Protein AF-A0A814M682-F1 (afdb_monomer)

Structure (mmCIF, N/CA/C/O backbone):
data_AF-A0A814M682-F1
#
_entry.id   AF-A0A814M682-F1
#
loop_
_atom_site.group_PDB
_atom_site.id
_atom_site.type_symbol
_atom_site.label_atom_id
_atom_site.label_alt_id
_atom_site.label_comp_id
_atom_site.label_asym_id
_atom_site.label_entity_id
_atom_site.label_seq_id
_atom_site.pdbx_PDB_ins_code
_atom_site.Cartn_x
_atom_site.Cartn_y
_atom_site.Cartn_z
_atom_site.occupancy
_atom_site.B_iso_or_equiv
_atom_site.auth_seq_id
_atom_site.auth_comp_id
_atom_site.auth_asym_id
_atom_site.auth_atom_id
_atom_site.pdbx_PDB_model_num
ATOM 1 N N . PHE A 1 1 ? 4.655 -12.857 -36.327 1.00 39.94 1 PHE A N 1
ATOM 2 C CA . PHE A 1 1 ? 5.392 -11.778 -35.638 1.00 39.94 1 PHE A CA 1
ATOM 3 C C . PHE A 1 1 ? 5.776 -10.573 -36.523 1.00 39.94 1 PHE A C 1
ATOM 5 O O . PHE A 1 1 ? 5.889 -9.486 -35.983 1.00 39.94 1 PHE A O 1
ATOM 12 N N . ASN A 1 2 ? 5.829 -10.664 -37.865 1.00 30.36 2 ASN A N 1
ATOM 13 C CA . ASN A 1 2 ? 6.186 -9.543 -38.774 1.00 30.36 2 ASN A CA 1
ATOM 14 C C . ASN A 1 2 ? 5.210 -8.334 -38.871 1.00 30.36 2 ASN A C 1
ATOM 16 O O . ASN A 1 2 ? 5.350 -7.534 -39.789 1.00 30.36 2 ASN A O 1
ATOM 20 N N . LYS A 1 3 ? 4.202 -8.175 -37.998 1.00 37.59 3 LYS A N 1
ATOM 21 C CA . LYS A 1 3 ? 3.152 -7.140 -38.177 1.00 37.59 3 LYS A CA 1
ATOM 22 C C . LYS A 1 3 ? 3.063 -6.054 -37.103 1.00 37.59 3 LYS A C 1
ATOM 24 O O . LYS A 1 3 ? 2.373 -5.073 -37.347 1.00 37.59 3 LYS A O 1
ATOM 29 N N . TYR A 1 4 ? 3.737 -6.176 -35.956 1.00 47.12 4 TYR A N 1
ATOM 30 C CA . TYR A 1 4 ? 3.448 -5.267 -34.837 1.00 47.12 4 TYR A CA 1
ATOM 31 C C . TYR A 1 4 ? 4.169 -3.916 -34.899 1.00 47.12 4 TYR A C 1
ATOM 33 O O . TYR A 1 4 ? 3.527 -2.918 -34.614 1.00 47.12 4 TYR A O 1
ATOM 41 N N . LEU A 1 5 ? 5.427 -3.826 -35.350 1.00 49.16 5 LEU A N 1
ATOM 42 C CA . LEU A 1 5 ? 6.075 -2.513 -35.547 1.00 49.16 5 LEU A CA 1
ATOM 43 C C . LEU A 1 5 ? 5.648 -1.822 -36.853 1.00 49.16 5 LEU A C 1
ATOM 45 O O . LEU A 1 5 ? 5.649 -0.600 -36.931 1.00 49.16 5 LEU A O 1
ATOM 49 N N . ILE A 1 6 ? 5.233 -2.597 -37.861 1.00 47.19 6 ILE A N 1
ATOM 50 C CA . ILE A 1 6 ? 4.884 -2.099 -39.206 1.00 47.19 6 ILE A CA 1
ATOM 51 C C . ILE A 1 6 ? 3.484 -1.439 -39.239 1.00 47.19 6 ILE A C 1
ATOM 53 O O . ILE A 1 6 ? 3.119 -0.814 -40.229 1.00 47.19 6 ILE A O 1
ATOM 57 N N . GLY A 1 7 ? 2.704 -1.530 -38.155 1.00 48.16 7 GLY A N 1
ATOM 58 C CA . GLY A 1 7 ? 1.356 -0.953 -38.052 1.00 48.16 7 GLY A CA 1
ATOM 59 C C . GLY A 1 7 ? 1.192 0.211 -37.070 1.00 48.16 7 GLY A C 1
ATOM 60 O O . GLY A 1 7 ? 0.078 0.711 -36.948 1.00 48.16 7 GLY A O 1
ATOM 61 N N . ILE A 1 8 ? 2.245 0.626 -36.356 1.00 53.34 8 ILE A N 1
ATOM 62 C CA . ILE A 1 8 ? 2.155 1.713 -35.366 1.00 53.34 8 ILE A CA 1
ATOM 63 C C . ILE A 1 8 ? 2.299 3.045 -36.098 1.00 53.34 8 ILE A C 1
ATOM 65 O O . ILE A 1 8 ? 3.306 3.301 -36.762 1.00 53.34 8 ILE A O 1
ATOM 69 N N . THR A 1 9 ? 1.282 3.895 -35.996 1.00 58.50 9 THR A N 1
ATOM 70 C CA . THR A 1 9 ? 1.338 5.242 -36.582 1.00 58.50 9 THR A CA 1
ATOM 71 C C . THR A 1 9 ? 2.275 6.129 -35.755 1.00 58.50 9 THR A C 1
ATOM 73 O O . THR A 1 9 ? 2.389 5.953 -34.545 1.00 58.50 9 THR A O 1
ATOM 76 N N . GLN A 1 10 ? 2.960 7.107 -36.365 1.00 61.97 10 GLN A N 1
ATOM 77 C CA . GLN A 1 10 ? 3.888 7.992 -35.629 1.00 61.97 10 GLN A CA 1
ATOM 78 C C . GLN A 1 10 ? 3.233 8.729 -34.443 1.00 61.97 10 GLN A C 1
ATOM 80 O O . GLN A 1 10 ? 3.929 9.082 -33.495 1.00 61.97 10 GLN A O 1
ATOM 85 N N . SER A 1 11 ? 1.911 8.931 -34.467 1.00 55.56 11 SER A N 1
ATOM 86 C CA . SER A 1 11 ? 1.135 9.518 -33.365 1.00 55.56 11 SER A CA 1
ATOM 87 C C . SER A 1 11 ? 1.017 8.626 -32.124 1.00 55.56 11 SER A C 1
ATOM 89 O O . SER A 1 11 ? 0.580 9.104 -31.083 1.00 55.56 11 SER A O 1
ATOM 91 N N . GLU A 1 12 ? 1.396 7.350 -32.212 1.00 72.62 12 GLU A N 1
ATOM 92 C CA . GLU A 1 12 ? 1.276 6.369 -31.128 1.00 72.62 12 GLU A CA 1
ATOM 93 C C . GLU A 1 12 ? 2.618 6.080 -30.423 1.00 72.62 12 GLU A C 1
ATOM 95 O O . GLU A 1 12 ? 2.756 5.048 -29.758 1.00 72.62 12 GLU A O 1
ATOM 100 N N . ILE A 1 13 ? 3.610 6.972 -30.540 1.00 70.88 13 ILE A N 1
ATOM 101 C CA . ILE A 1 13 ? 4.947 6.780 -29.958 1.00 70.88 13 ILE A CA 1
ATOM 102 C C . ILE A 1 13 ? 5.283 7.905 -28.974 1.00 70.88 13 ILE A C 1
ATOM 104 O O . ILE A 1 13 ? 5.276 9.084 -29.327 1.00 70.88 13 ILE A O 1
ATOM 108 N N . ILE A 1 14 ? 5.636 7.525 -27.745 1.00 79.19 14 ILE A N 1
ATOM 109 C CA . ILE A 1 14 ? 6.244 8.411 -26.740 1.00 79.19 14 ILE A CA 1
ATOM 110 C C . ILE A 1 14 ? 7.745 8.106 -26.688 1.00 79.19 14 ILE A C 1
ATOM 112 O O . ILE A 1 14 ? 8.160 7.002 -27.023 1.00 79.19 14 ILE A O 1
ATOM 116 N N . TYR A 1 15 ? 8.577 9.061 -26.279 1.00 79.94 15 TYR A N 1
ATOM 117 C CA . TYR A 1 15 ? 10.026 8.875 -26.236 1.00 79.94 15 TYR A CA 1
ATOM 118 C C . TYR A 1 15 ? 10.589 9.094 -24.835 1.00 79.94 15 TYR A C 1
ATOM 120 O O . TYR A 1 15 ? 10.202 10.036 -24.143 1.00 79.94 15 TYR A O 1
ATOM 128 N N . SER A 1 16 ? 11.527 8.237 -24.427 1.00 75.75 16 SER A N 1
ATOM 129 C CA . SER A 1 16 ? 12.253 8.374 -23.160 1.00 75.75 16 SER A CA 1
ATOM 130 C C . SER A 1 16 ? 13.701 8.787 -23.398 1.00 75.75 16 SER A C 1
ATOM 132 O O . SER A 1 16 ? 14.387 8.206 -24.236 1.00 75.75 16 SER A O 1
ATOM 134 N N . ASN A 1 17 ? 14.154 9.772 -22.622 1.00 78.12 17 ASN A N 1
ATOM 135 C CA . ASN A 1 17 ? 15.520 10.302 -22.623 1.00 78.12 17 ASN A CA 1
ATOM 136 C C . ASN A 1 17 ? 16.406 9.702 -21.518 1.00 78.12 17 ASN A C 1
ATOM 138 O O . ASN A 1 17 ? 17.497 10.210 -21.256 1.00 78.12 17 ASN A O 1
ATOM 142 N N . GLN A 1 18 ? 15.920 8.678 -20.812 1.00 87.12 18 GLN A N 1
ATOM 143 C CA . GLN A 1 18 ? 16.691 8.045 -19.748 1.00 87.12 18 GLN A CA 1
ATOM 144 C C . GLN A 1 18 ? 17.890 7.303 -20.335 1.00 87.12 18 GLN A C 1
ATOM 146 O O . GLN A 1 18 ? 17.845 6.814 -21.460 1.00 87.12 18 GLN A O 1
ATOM 151 N N . LYS A 1 19 ? 18.986 7.226 -19.578 1.00 89.19 19 LYS A N 1
ATOM 152 C CA . LYS A 1 19 ? 20.235 6.680 -20.116 1.00 89.19 19 LYS A CA 1
ATOM 153 C C . LYS A 1 19 ? 20.157 5.173 -20.349 1.00 89.19 19 LYS A C 1
ATOM 155 O O . LYS A 1 19 ? 20.783 4.688 -21.280 1.00 89.19 19 LYS A O 1
ATOM 160 N N . LYS A 1 20 ? 19.439 4.428 -19.504 1.00 96.00 20 LYS A N 1
ATOM 161 C CA . LYS A 1 20 ? 19.421 2.966 -19.559 1.00 96.00 20 LYS A CA 1
ATOM 162 C C . LYS A 1 20 ? 18.040 2.404 -19.261 1.00 96.00 20 LYS A C 1
ATOM 164 O O . LYS A 1 20 ? 17.410 2.783 -18.273 1.00 96.00 20 LYS A O 1
ATOM 169 N N . HIS A 1 21 ? 17.614 1.465 -20.094 1.00 96.19 21 HIS A N 1
ATOM 170 C CA . HIS A 1 21 ? 16.311 0.814 -20.028 1.00 96.19 21 HIS A CA 1
ATOM 171 C C . HIS A 1 21 ? 16.442 -0.698 -20.002 1.00 96.19 21 HIS A C 1
ATOM 173 O O . HIS A 1 21 ? 17.450 -1.244 -20.437 1.00 96.19 21 HIS A O 1
ATOM 179 N N . TYR A 1 22 ? 15.410 -1.371 -19.509 1.00 96.00 22 TYR A N 1
ATOM 180 C CA . TYR A 1 22 ? 15.338 -2.819 -19.359 1.00 96.00 22 TYR A CA 1
ATOM 181 C C . TYR A 1 22 ? 14.036 -3.304 -19.984 1.00 96.00 22 TYR A C 1
ATOM 183 O O . TYR A 1 22 ? 12.947 -2.924 -19.542 1.00 96.00 22 TYR A O 1
ATOM 191 N N . SER A 1 23 ? 14.153 -4.130 -21.022 1.00 95.94 23 SER A N 1
ATOM 192 C CA . SER A 1 23 ? 13.007 -4.662 -21.748 1.00 95.94 23 SER A CA 1
ATOM 193 C C . SER A 1 23 ? 12.578 -6.005 -21.169 1.00 95.94 23 SER A C 1
ATOM 195 O O . SER A 1 23 ? 13.010 -7.074 -21.607 1.00 95.94 23 SER A O 1
ATOM 197 N N . ILE A 1 24 ? 11.727 -5.930 -20.150 1.00 93.75 24 ILE A N 1
ATOM 198 C CA . ILE A 1 24 ? 11.163 -7.086 -19.448 1.00 93.75 24 ILE A CA 1
ATOM 199 C C . ILE A 1 24 ? 10.212 -7.858 -20.366 1.00 93.75 24 ILE A C 1
ATOM 201 O O . ILE A 1 24 ? 10.154 -9.087 -20.316 1.00 93.75 24 ILE A O 1
ATOM 205 N N . ASN A 1 25 ? 9.521 -7.154 -21.267 1.00 91.94 25 ASN A N 1
ATOM 206 C CA . ASN A 1 25 ? 8.647 -7.771 -22.266 1.00 91.94 25 ASN A CA 1
ATOM 207 C C . ASN A 1 25 ? 9.407 -8.643 -23.286 1.00 91.94 25 ASN A C 1
ATOM 209 O O . ASN A 1 25 ? 8.784 -9.466 -23.949 1.00 91.94 25 ASN A O 1
ATOM 213 N N . ASN A 1 26 ? 10.736 -8.507 -23.385 1.00 93.75 26 ASN A N 1
ATOM 214 C CA . ASN A 1 26 ? 11.596 -9.318 -24.254 1.00 93.75 26 ASN A CA 1
ATOM 215 C C . ASN A 1 26 ? 12.373 -10.412 -23.498 1.00 93.75 26 ASN A C 1
ATOM 217 O O . ASN A 1 26 ? 13.371 -10.926 -24.004 1.00 93.75 26 ASN A O 1
ATOM 221 N N . GLU A 1 27 ? 11.948 -10.780 -22.286 1.00 93.62 27 GLU A N 1
ATOM 222 C CA . GLU A 1 27 ? 12.540 -11.911 -21.570 1.00 93.62 27 GLU A CA 1
ATOM 223 C C . GLU A 1 27 ? 12.423 -13.213 -22.386 1.00 93.62 27 GLU A C 1
ATOM 225 O O . GLU A 1 27 ? 11.324 -13.633 -22.765 1.00 93.62 27 GLU A O 1
ATOM 230 N N . LEU A 1 28 ? 13.546 -13.907 -22.590 1.00 92.62 28 LEU A N 1
ATOM 231 C CA . LEU A 1 28 ? 13.565 -15.181 -23.305 1.00 92.62 28 LEU A CA 1
ATOM 232 C C . LEU A 1 28 ? 12.841 -16.272 -22.514 1.00 92.62 28 LEU A C 1
ATOM 234 O O . LEU A 1 28 ? 13.260 -16.666 -21.428 1.00 92.62 28 LEU A O 1
ATOM 238 N N . LYS A 1 29 ? 11.775 -16.828 -23.087 1.00 87.38 29 LYS A N 1
ATOM 239 C CA . LYS A 1 29 ? 10.974 -17.880 -22.438 1.00 87.38 29 LYS A CA 1
ATOM 240 C C . LYS A 1 29 ? 11.580 -19.282 -22.592 1.00 87.38 29 LYS A C 1
ATOM 242 O O . LYS A 1 29 ? 11.208 -20.192 -21.848 1.00 87.38 29 LYS A O 1
ATOM 247 N N . PHE A 1 30 ? 12.563 -19.424 -23.482 1.00 88.62 30 PHE A N 1
ATOM 248 C CA . PHE A 1 30 ? 13.305 -20.650 -23.786 1.00 88.62 30 PHE A CA 1
ATOM 249 C C . PHE A 1 30 ? 14.772 -20.314 -24.085 1.00 88.62 30 PHE A C 1
ATOM 251 O O . PHE A 1 30 ? 15.092 -19.166 -24.404 1.00 88.62 30 PHE A O 1
ATOM 258 N N . ASP A 1 31 ? 15.653 -21.313 -24.036 1.00 92.06 31 ASP A N 1
ATOM 259 C CA . ASP A 1 31 ? 16.993 -21.185 -24.620 1.00 92.06 31 ASP A CA 1
ATOM 260 C C . ASP A 1 31 ? 16.842 -20.862 -26.114 1.00 92.06 31 ASP A C 1
ATOM 262 O O . ASP A 1 31 ? 16.150 -21.583 -26.831 1.00 92.06 31 ASP A O 1
ATOM 266 N N . SER A 1 32 ? 17.429 -19.753 -26.570 1.00 95.06 32 SER A N 1
ATOM 267 C CA . SER A 1 32 ? 17.160 -19.194 -27.901 1.00 95.06 32 SER A CA 1
ATOM 268 C C . SER A 1 32 ? 18.436 -18.740 -28.603 1.00 95.06 32 SER A C 1
ATOM 270 O O . SER A 1 32 ? 19.358 -18.210 -27.980 1.00 95.06 32 SER A O 1
ATOM 272 N N . VAL A 1 33 ? 18.451 -18.904 -29.925 1.00 97.12 33 VAL A N 1
ATOM 273 C CA . VAL A 1 33 ? 19.474 -18.356 -30.822 1.00 97.12 33 VAL A CA 1
ATOM 274 C C . VAL A 1 33 ? 19.015 -16.969 -31.268 1.00 97.12 33 VAL A C 1
ATOM 276 O O . VAL A 1 33 ? 17.975 -16.838 -31.918 1.00 97.12 33 VAL A O 1
ATOM 279 N N . ILE A 1 34 ? 19.767 -15.931 -30.908 1.00 97.44 34 ILE A N 1
ATOM 280 C CA . ILE A 1 34 ? 19.470 -14.541 -31.263 1.00 97.44 34 ILE A CA 1
ATOM 281 C C . ILE A 1 34 ? 20.163 -14.190 -32.573 1.00 97.44 34 ILE A C 1
ATOM 283 O O . ILE A 1 34 ? 21.361 -14.429 -32.730 1.00 97.44 34 ILE A O 1
ATOM 287 N N . LEU A 1 35 ? 19.406 -13.600 -33.496 1.00 97.62 35 LEU A N 1
ATOM 288 C CA . LEU A 1 35 ? 19.862 -13.176 -34.820 1.00 97.62 35 LEU A CA 1
ATOM 289 C C . LEU A 1 35 ? 20.047 -11.659 -34.928 1.00 97.62 35 LEU A C 1
ATOM 291 O O . LEU A 1 35 ? 20.764 -11.188 -35.811 1.00 97.62 35 LEU A O 1
ATOM 295 N N . GLY A 1 36 ? 19.386 -10.881 -34.071 1.00 97.81 36 GLY A N 1
ATOM 296 C CA . GLY A 1 36 ? 19.337 -9.431 -34.208 1.00 97.81 36 GLY A CA 1
ATOM 297 C C . GLY A 1 36 ? 18.270 -8.766 -33.352 1.00 97.81 36 GLY A C 1
ATOM 298 O O . GLY A 1 36 ? 17.701 -9.383 -32.452 1.00 97.81 36 GLY A O 1
ATOM 299 N N . PHE A 1 37 ? 17.978 -7.511 -33.674 1.00 97.88 37 PHE A N 1
ATOM 300 C CA . PHE A 1 37 ? 17.033 -6.665 -32.955 1.00 97.88 37 PHE A CA 1
ATOM 301 C C . PHE A 1 37 ? 16.204 -5.814 -33.919 1.00 97.88 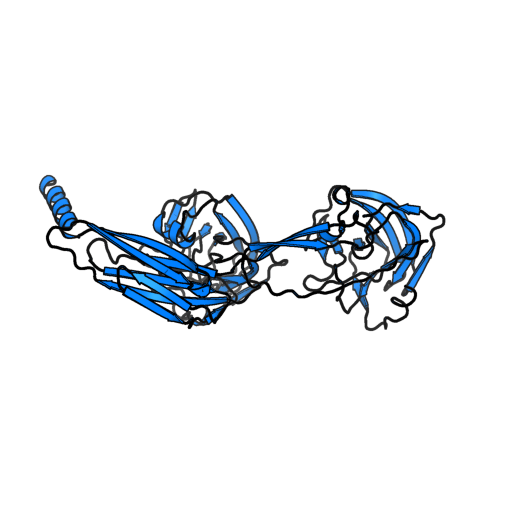37 PHE A C 1
ATOM 303 O O . PHE A 1 37 ? 16.674 -5.422 -34.989 1.00 97.88 37 PHE A O 1
ATOM 310 N N . GLU A 1 38 ? 14.985 -5.482 -33.515 1.00 97.94 38 GLU A N 1
ATOM 311 C CA . GLU A 1 38 ? 14.189 -4.407 -34.108 1.00 97.94 38 GLU A CA 1
ATOM 312 C C . GLU A 1 38 ? 13.994 -3.330 -33.047 1.00 97.94 38 GLU A C 1
ATOM 314 O O . GLU A 1 38 ? 13.672 -3.642 -31.903 1.00 97.94 38 GLU A O 1
ATOM 319 N N . ILE A 1 39 ? 14.219 -2.068 -33.397 1.00 97.00 39 ILE A N 1
ATOM 320 C CA . ILE A 1 39 ? 14.158 -0.965 -32.437 1.00 97.00 39 ILE A CA 1
ATOM 321 C C . ILE A 1 39 ? 13.666 0.312 -33.107 1.00 97.00 39 ILE A C 1
ATOM 323 O O . ILE A 1 39 ? 14.079 0.636 -34.221 1.00 97.00 39 ILE A O 1
ATOM 327 N N . ASN A 1 40 ? 12.781 1.044 -32.436 1.00 95.81 40 ASN A N 1
ATOM 328 C CA . ASN A 1 40 ? 12.334 2.362 -32.878 1.00 95.81 40 ASN A CA 1
ATOM 329 C C . ASN A 1 40 ? 12.948 3.456 -31.995 1.00 95.81 40 ASN A C 1
ATOM 331 O O . ASN A 1 40 ? 12.869 3.375 -30.767 1.00 95.81 40 ASN A O 1
ATOM 335 N N . VAL A 1 41 ? 13.561 4.468 -32.609 1.00 95.19 41 VAL A N 1
ATOM 336 C CA . VAL A 1 41 ? 14.218 5.577 -31.900 1.00 95.19 41 VAL A CA 1
ATOM 337 C C . VAL A 1 41 ? 13.831 6.935 -32.480 1.00 95.19 41 VAL A C 1
ATOM 339 O O . VAL A 1 41 ? 13.623 7.068 -33.681 1.00 95.19 41 VAL A O 1
ATOM 342 N N . GLN A 1 42 ? 13.767 7.975 -31.647 1.00 92.38 42 GLN A N 1
ATOM 343 C CA . GLN A 1 42 ? 13.388 9.323 -32.098 1.00 92.38 42 GLN A CA 1
ATOM 344 C C . GLN A 1 42 ? 14.451 9.969 -32.986 1.00 92.38 42 GLN A C 1
ATOM 346 O O . GLN A 1 42 ? 14.142 10.627 -33.977 1.00 92.38 42 GLN A O 1
ATOM 351 N N . TYR A 1 43 ? 15.710 9.800 -32.591 1.00 92.94 43 TYR A N 1
ATOM 352 C CA . TYR A 1 43 ? 16.863 10.471 -33.169 1.00 92.94 43 TYR A CA 1
ATOM 353 C C . TYR A 1 43 ? 17.956 9.448 -33.457 1.00 92.94 43 TYR A C 1
ATOM 355 O O . TYR A 1 43 ? 18.119 8.467 -32.720 1.00 92.94 43 TYR A O 1
ATOM 363 N N . ALA A 1 44 ? 18.691 9.695 -34.542 1.00 96.06 44 ALA A N 1
ATOM 364 C CA . ALA A 1 44 ? 19.847 8.895 -34.903 1.00 96.06 44 ALA A CA 1
ATOM 365 C C . ALA A 1 44 ? 20.932 9.028 -33.830 1.00 96.06 44 ALA A C 1
ATOM 367 O O . ALA A 1 44 ? 21.205 10.126 -33.350 1.00 96.06 44 ALA A O 1
ATOM 368 N N . GLY A 1 45 ? 21.570 7.918 -33.480 1.00 95.44 45 GLY A N 1
ATOM 369 C CA . GLY A 1 45 ? 22.513 7.895 -32.375 1.00 95.44 45 GLY A CA 1
ATOM 370 C C . GLY A 1 45 ? 23.186 6.547 -32.192 1.00 95.44 45 GLY A C 1
ATOM 371 O O . GLY A 1 45 ? 23.169 5.687 -33.076 1.00 95.44 45 GLY A O 1
ATOM 372 N N . SER A 1 46 ? 23.787 6.377 -31.020 1.00 96.25 46 SER A N 1
ATOM 373 C CA . SER A 1 46 ? 24.474 5.144 -30.639 1.00 96.25 46 SER A CA 1
ATOM 374 C C . SER A 1 46 ? 23.841 4.562 -29.386 1.00 96.25 46 SER A C 1
ATOM 376 O O . SER A 1 46 ? 23.610 5.284 -28.411 1.00 96.25 46 SER A O 1
ATOM 378 N N . LEU A 1 47 ? 23.610 3.255 -29.400 1.00 97.06 47 LEU A N 1
ATOM 379 C CA . LEU A 1 47 ? 23.074 2.501 -28.273 1.00 97.06 47 LEU A CA 1
ATOM 380 C C . LEU A 1 47 ? 23.925 1.265 -27.995 1.00 97.06 47 LEU A C 1
ATOM 382 O O . LEU A 1 47 ? 24.587 0.745 -28.892 1.00 97.06 47 LEU A O 1
ATOM 386 N N . LYS A 1 48 ? 23.910 0.803 -26.750 1.00 97.88 48 LYS A N 1
ATOM 387 C CA . LYS A 1 48 ? 24.522 -0.444 -26.296 1.00 97.88 48 LYS A CA 1
ATOM 388 C C . LYS A 1 48 ? 23.421 -1.378 -25.829 1.00 97.88 48 LYS A C 1
ATOM 390 O O . LYS A 1 48 ? 22.578 -0.971 -25.035 1.00 97.88 48 LYS A O 1
ATOM 395 N N . ILE A 1 49 ? 23.418 -2.607 -26.327 1.00 98.19 49 ILE A N 1
ATOM 396 C CA . ILE A 1 49 ? 22.458 -3.636 -25.927 1.00 98.19 49 ILE A CA 1
ATOM 397 C C . ILE A 1 49 ? 23.219 -4.705 -25.158 1.00 98.19 49 ILE A C 1
ATOM 399 O O . ILE A 1 49 ? 24.121 -5.343 -25.703 1.00 98.19 49 ILE A O 1
ATOM 403 N N . ASP A 1 50 ? 22.821 -4.903 -23.906 1.00 98.19 50 ASP A N 1
ATOM 404 C CA . ASP A 1 50 ? 23.349 -5.952 -23.043 1.00 98.19 50 ASP A CA 1
ATOM 405 C C . ASP A 1 50 ? 22.294 -7.052 -22.870 1.00 98.19 50 ASP A C 1
ATOM 407 O O . ASP A 1 50 ? 21.131 -6.772 -22.572 1.00 98.19 50 ASP A O 1
ATOM 411 N N . ALA A 1 51 ? 22.705 -8.308 -23.024 1.00 97.75 51 ALA A N 1
ATOM 412 C CA . ALA A 1 51 ? 21.924 -9.477 -22.638 1.00 97.75 51 ALA A CA 1
ATOM 413 C C . ALA A 1 51 ? 22.269 -9.848 -21.192 1.00 97.75 51 ALA A C 1
ATOM 415 O O . ALA A 1 51 ? 23.409 -10.206 -20.892 1.00 97.75 51 ALA A O 1
ATOM 416 N N . LEU A 1 52 ? 21.291 -9.758 -20.299 1.00 95.62 52 LEU A N 1
ATOM 417 C CA . LEU A 1 52 ? 21.443 -9.901 -18.857 1.00 95.62 52 LEU A CA 1
ATOM 418 C C . LEU A 1 52 ? 20.791 -11.192 -18.371 1.00 95.62 52 LEU A C 1
ATOM 420 O O . LEU A 1 52 ? 19.629 -11.459 -18.667 1.00 95.62 52 LEU A O 1
ATOM 424 N N . TYR A 1 53 ? 21.516 -11.962 -17.569 1.00 92.94 53 TYR A N 1
ATOM 425 C CA . TYR A 1 53 ? 20.995 -13.144 -16.894 1.00 92.94 53 TYR A CA 1
ATOM 426 C C . TYR A 1 53 ? 20.999 -12.928 -15.389 1.00 92.94 53 TYR A C 1
ATOM 428 O O . TYR A 1 53 ? 22.058 -12.723 -14.797 1.00 92.94 53 TYR A O 1
ATOM 436 N N . PHE A 1 54 ? 19.822 -12.973 -14.774 1.00 87.88 54 PHE A N 1
ATOM 437 C CA . PHE A 1 54 ? 19.672 -12.806 -13.335 1.00 87.88 54 PHE A CA 1
ATOM 438 C C . PHE A 1 54 ? 19.700 -14.164 -12.641 1.00 87.88 54 PHE A C 1
ATOM 440 O O . PHE A 1 54 ? 19.022 -15.100 -13.066 1.00 87.88 54 PHE A O 1
ATOM 447 N N . ASP A 1 55 ? 20.442 -14.272 -11.540 1.00 84.00 55 ASP A N 1
ATOM 448 C CA . ASP A 1 55 ? 20.591 -15.550 -10.833 1.00 84.00 55 ASP A CA 1
ATOM 449 C C . ASP A 1 55 ? 19.253 -16.049 -10.240 1.00 84.00 55 ASP A C 1
ATOM 451 O O . ASP A 1 55 ? 19.045 -17.256 -10.109 1.00 84.00 55 ASP A O 1
ATOM 455 N N . PHE A 1 56 ? 18.303 -15.146 -9.957 1.00 80.75 56 PHE A N 1
ATOM 456 C CA . PHE A 1 56 ? 16.951 -15.500 -9.502 1.00 80.75 56 PHE A CA 1
ATOM 457 C C . PHE A 1 56 ? 16.047 -16.070 -10.608 1.00 80.75 56 PHE A C 1
ATOM 459 O O . PHE A 1 56 ? 14.973 -16.586 -10.305 1.00 80.75 56 PHE A O 1
ATOM 466 N N . CYS A 1 57 ? 16.445 -15.982 -11.882 1.00 77.38 57 CYS A N 1
ATOM 467 C CA . CYS A 1 57 ? 15.723 -16.612 -12.993 1.00 77.38 57 CYS A CA 1
ATOM 468 C C . CYS A 1 57 ? 16.000 -18.125 -13.088 1.00 77.38 57 CYS A C 1
ATOM 470 O O . CYS A 1 57 ? 15.424 -18.812 -13.935 1.00 77.38 57 CYS A O 1
ATOM 472 N N . ASN A 1 58 ? 16.887 -18.667 -12.244 1.00 67.06 58 ASN A N 1
ATOM 473 C CA . ASN A 1 58 ? 17.227 -20.084 -12.245 1.00 67.06 58 ASN A CA 1
ATOM 474 C C . ASN A 1 58 ? 16.025 -20.941 -11.802 1.00 67.06 58 ASN A C 1
ATOM 476 O O . ASN A 1 58 ? 15.574 -20.847 -10.665 1.00 67.06 58 ASN A O 1
ATOM 480 N N . GLY A 1 59 ? 15.555 -21.845 -12.671 1.00 56.50 59 GLY A N 1
ATOM 481 C CA . GLY A 1 59 ? 14.787 -23.019 -12.224 1.00 56.50 59 GLY A CA 1
ATOM 482 C C . GLY A 1 59 ? 13.292 -23.083 -12.547 1.00 56.50 59 GLY A C 1
ATOM 483 O O . GLY A 1 59 ? 12.625 -23.978 -12.040 1.00 56.50 59 GLY A O 1
ATOM 484 N N . GLY A 1 60 ? 12.752 -22.231 -13.425 1.00 59.03 60 GLY A N 1
ATOM 485 C CA . GLY A 1 60 ? 11.456 -22.511 -14.071 1.00 59.03 60 GLY A CA 1
ATOM 486 C C . GLY A 1 60 ? 10.456 -21.362 -14.107 1.00 59.03 60 GLY A C 1
ATOM 487 O O . GLY A 1 60 ? 9.591 -21.367 -14.983 1.00 59.03 60 GLY A O 1
ATOM 488 N N . VAL A 1 61 ? 10.615 -20.359 -13.244 1.00 65.56 61 VAL A N 1
ATOM 489 C CA . VAL A 1 61 ? 9.749 -19.172 -13.185 1.00 65.56 61 VAL A CA 1
ATOM 490 C C . VAL A 1 61 ? 10.306 -18.065 -14.083 1.00 65.56 61 VAL A C 1
ATOM 492 O O . VAL A 1 61 ? 11.518 -17.917 -14.206 1.00 65.56 61 VAL A O 1
ATOM 495 N N . PHE A 1 62 ? 9.421 -17.304 -14.730 1.00 76.19 62 PHE A N 1
ATOM 496 C CA . PHE A 1 62 ? 9.805 -16.117 -15.495 1.00 76.19 62 PHE A CA 1
ATOM 497 C C . PHE A 1 62 ? 10.377 -15.046 -14.564 1.00 76.19 62 PHE A C 1
ATOM 499 O O . PHE A 1 62 ? 9.720 -14.641 -13.601 1.00 76.19 62 PHE A O 1
ATOM 506 N N . GLY A 1 63 ? 11.579 -14.572 -14.878 1.00 77.94 63 GLY A N 1
ATOM 507 C CA . GLY A 1 63 ? 12.249 -13.486 -14.180 1.00 77.94 63 GLY A CA 1
ATOM 508 C C . GLY A 1 63 ? 11.412 -12.221 -14.148 1.00 77.94 63 GLY A C 1
ATOM 509 O O . GLY A 1 63 ? 11.432 -11.526 -13.136 1.00 77.94 63 GLY A O 1
ATOM 510 N N . SER A 1 64 ? 10.607 -11.975 -15.193 1.00 81.75 64 SER A N 1
ATOM 511 C CA . SER A 1 64 ? 9.691 -10.832 -15.276 1.00 81.75 64 SER A CA 1
ATOM 512 C C . SER A 1 64 ? 8.770 -10.696 -14.059 1.00 81.75 64 SER A C 1
ATOM 514 O O . SER A 1 64 ? 8.450 -9.575 -13.675 1.00 81.75 64 SER A O 1
ATOM 516 N N . LYS A 1 65 ? 8.392 -11.806 -13.402 1.00 76.56 65 LYS A N 1
ATOM 517 C CA . LYS A 1 65 ? 7.543 -11.796 -12.196 1.00 76.56 65 LYS A CA 1
ATOM 518 C C . LYS A 1 65 ? 8.180 -11.040 -11.024 1.00 76.56 65 LYS A C 1
ATOM 520 O O . LYS A 1 65 ? 7.459 -10.506 -10.190 1.00 76.56 65 LYS A O 1
ATOM 525 N N . ASN A 1 66 ? 9.507 -10.999 -10.952 1.00 76.81 66 ASN A N 1
ATOM 526 C CA . ASN A 1 66 ? 10.222 -10.368 -9.842 1.00 76.81 66 ASN A CA 1
ATOM 527 C C . ASN A 1 66 ? 10.418 -8.857 -10.038 1.00 76.81 66 ASN A C 1
ATOM 529 O O . ASN A 1 66 ? 10.853 -8.175 -9.113 1.00 76.81 66 ASN A O 1
ATOM 533 N N . PHE A 1 67 ? 10.088 -8.324 -11.218 1.00 75.94 67 PHE A N 1
ATOM 534 C CA . PHE A 1 67 ? 10.150 -6.895 -11.508 1.00 75.94 67 PHE A CA 1
ATOM 535 C C . PHE A 1 67 ? 8.781 -6.269 -11.228 1.00 75.94 67 PHE A C 1
ATOM 537 O O . PHE A 1 67 ? 7.941 -6.156 -12.120 1.00 75.94 67 PHE A O 1
ATOM 544 N N . ILE A 1 68 ? 8.551 -5.879 -9.973 1.00 65.50 68 ILE A N 1
ATOM 545 C CA . ILE A 1 68 ? 7.328 -5.189 -9.541 1.00 65.50 68 ILE A CA 1
ATOM 546 C C . ILE A 1 68 ? 7.726 -3.808 -9.015 1.00 65.50 68 ILE A C 1
ATOM 548 O O . ILE A 1 68 ? 8.576 -3.722 -8.138 1.00 65.50 68 ILE A O 1
ATOM 552 N N . ASP A 1 69 ? 7.122 -2.759 -9.580 1.00 56.56 69 ASP A N 1
ATOM 553 C CA . ASP A 1 69 ? 7.149 -1.332 -9.203 1.00 56.56 69 ASP A CA 1
ATOM 554 C C . ASP A 1 69 ? 8.519 -0.645 -8.994 1.00 56.56 69 ASP A C 1
ATOM 556 O O . ASP A 1 69 ? 8.786 0.364 -9.654 1.00 56.56 69 ASP A O 1
ATOM 560 N N . SER A 1 70 ? 9.418 -1.161 -8.156 1.00 56.00 70 SER A N 1
ATOM 561 C CA . SER A 1 70 ? 10.844 -0.810 -8.136 1.00 56.00 70 SER A CA 1
ATOM 562 C C . SER A 1 70 ? 11.723 -1.976 -7.678 1.00 56.00 70 SER A C 1
ATOM 564 O O . SER A 1 70 ? 11.372 -2.737 -6.781 1.00 56.00 70 SER A O 1
ATOM 566 N N . TYR A 1 71 ? 12.894 -2.123 -8.303 1.00 68.81 71 TYR A N 1
ATOM 567 C CA . TYR A 1 71 ? 13.808 -3.234 -8.027 1.00 68.81 71 TYR A CA 1
ATOM 568 C C . TYR A 1 71 ? 15.250 -2.740 -7.917 1.00 68.81 71 TYR A C 1
ATOM 570 O O . TYR A 1 71 ? 15.722 -1.993 -8.778 1.00 68.81 71 TYR A O 1
ATOM 578 N N . ASN A 1 72 ? 15.952 -3.159 -6.862 1.00 73.50 72 ASN A N 1
ATOM 579 C CA . ASN A 1 72 ? 17.380 -2.898 -6.713 1.00 73.50 72 ASN A CA 1
ATOM 580 C C . ASN A 1 72 ? 18.160 -3.900 -7.572 1.00 73.50 72 ASN A C 1
ATOM 582 O O . ASN A 1 72 ? 18.145 -5.103 -7.294 1.00 73.50 72 ASN A O 1
ATOM 586 N N . LEU A 1 73 ? 18.818 -3.408 -8.623 1.00 75.31 73 LEU A N 1
ATOM 587 C CA . LEU A 1 73 ? 19.601 -4.226 -9.544 1.00 75.31 73 LEU A CA 1
ATOM 588 C C . LEU A 1 73 ? 20.786 -4.856 -8.812 1.00 75.31 73 LEU A C 1
ATOM 590 O O . LEU A 1 73 ? 21.851 -4.259 -8.674 1.00 75.31 73 LEU A O 1
ATOM 594 N N . SER A 1 74 ? 20.622 -6.101 -8.385 1.00 76.75 74 SER A N 1
ATOM 595 C CA . SER A 1 74 ? 21.711 -6.909 -7.853 1.00 76.75 74 SER A CA 1
ATOM 596 C C . SER A 1 74 ? 21.693 -8.296 -8.489 1.00 76.75 74 SER A C 1
ATOM 598 O O . SER A 1 74 ? 20.645 -8.800 -8.889 1.00 76.75 74 SER A O 1
ATOM 600 N N . ASN A 1 75 ? 22.877 -8.902 -8.607 1.00 84.38 75 ASN A N 1
ATOM 601 C CA . ASN A 1 75 ? 23.062 -10.304 -8.998 1.00 84.38 75 ASN A CA 1
ATOM 602 C C . ASN A 1 75 ? 22.600 -10.654 -10.426 1.00 84.38 75 ASN A C 1
ATOM 604 O O . ASN A 1 75 ? 21.843 -11.604 -10.645 1.00 84.38 75 ASN A O 1
ATOM 608 N N . TYR A 1 76 ? 23.098 -9.901 -11.412 1.00 91.94 76 TYR A N 1
ATOM 609 C CA . TYR A 1 76 ? 23.009 -10.275 -12.823 1.00 91.94 76 TYR A CA 1
ATOM 610 C C . TYR A 1 76 ? 24.389 -10.446 -13.453 1.00 91.94 76 TYR A C 1
ATOM 612 O O . TYR A 1 76 ? 25.383 -9.863 -13.017 1.00 91.94 76 TYR A O 1
ATOM 620 N N . ARG A 1 77 ? 24.432 -11.239 -14.520 1.00 94.25 77 ARG A N 1
ATOM 621 C CA . ARG A 1 77 ? 25.609 -11.469 -15.356 1.00 94.25 77 ARG A CA 1
ATOM 622 C C . ARG A 1 77 ? 25.318 -10.952 -16.753 1.00 94.25 77 ARG A C 1
ATOM 624 O O . ARG A 1 77 ? 24.245 -11.207 -17.295 1.00 94.25 77 ARG A O 1
ATOM 631 N N . ILE A 1 78 ? 26.276 -10.248 -17.340 1.00 96.69 78 ILE A N 1
ATOM 632 C CA . ILE A 1 78 ? 26.197 -9.829 -18.740 1.00 96.69 78 ILE A CA 1
ATOM 633 C C . ILE A 1 78 ? 26.672 -11.006 -19.596 1.00 96.69 78 ILE A C 1
ATOM 635 O O . ILE A 1 78 ? 27.834 -11.399 -19.519 1.00 96.69 78 ILE A O 1
ATOM 639 N N . LEU 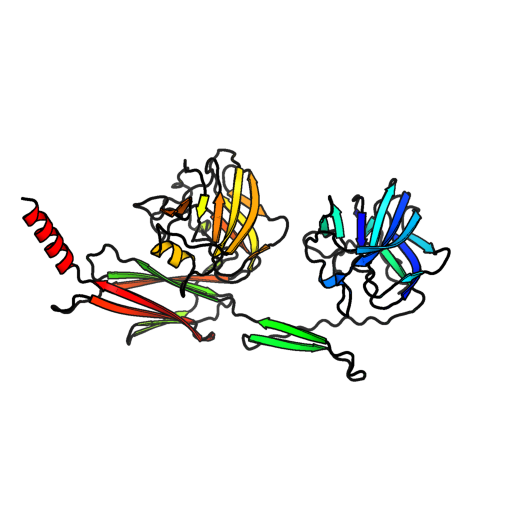A 1 79 ? 25.767 -11.591 -20.378 1.00 96.31 79 LEU A N 1
ATOM 640 C CA . LEU A 1 79 ? 26.059 -12.700 -21.291 1.00 96.31 79 LEU A CA 1
ATOM 641 C C . LEU A 1 79 ? 26.581 -12.214 -22.648 1.00 96.31 79 LEU A C 1
ATOM 643 O O . LEU A 1 79 ? 27.383 -12.892 -23.283 1.00 96.31 79 LEU A O 1
ATOM 647 N N . SER A 1 80 ? 26.109 -11.051 -23.097 1.00 97.44 80 SER A N 1
ATOM 648 C CA . SER A 1 80 ? 26.555 -10.376 -24.316 1.00 97.44 80 SER A CA 1
ATOM 649 C C . SER A 1 80 ? 26.374 -8.868 -24.164 1.00 97.44 80 SER A C 1
ATOM 651 O O . SER A 1 80 ? 25.512 -8.431 -23.403 1.00 97.44 80 SER A O 1
ATOM 653 N N . SER A 1 81 ? 27.195 -8.087 -24.861 1.00 97.56 81 SER A N 1
ATOM 654 C CA . SER A 1 81 ? 27.232 -6.626 -24.793 1.00 97.56 81 SER A CA 1
ATOM 655 C C . SER A 1 81 ? 27.780 -6.087 -26.112 1.00 97.56 81 SER A C 1
ATOM 657 O O . SER A 1 81 ? 28.978 -6.215 -26.374 1.00 97.56 81 SER A O 1
ATOM 659 N N . GLU A 1 82 ? 26.939 -5.449 -26.921 1.00 97.50 82 GLU A N 1
ATOM 660 C CA . GLU A 1 82 ? 27.335 -4.896 -28.222 1.00 97.50 82 GLU A CA 1
ATOM 661 C C . GLU A 1 82 ? 26.764 -3.489 -28.441 1.00 97.50 82 GLU A C 1
ATOM 663 O O . GLU A 1 82 ? 25.671 -3.169 -27.973 1.00 97.50 82 GLU A O 1
ATOM 668 N N . SER A 1 83 ? 27.509 -2.652 -29.169 1.00 97.31 83 SER A N 1
ATOM 669 C CA . SER A 1 83 ? 27.113 -1.278 -29.500 1.00 97.31 83 SER A CA 1
ATOM 670 C C . SER A 1 83 ? 26.720 -1.149 -30.967 1.00 97.31 83 SER A C 1
ATOM 672 O O . SER A 1 83 ? 27.385 -1.697 -31.847 1.00 97.31 83 SER A O 1
ATOM 674 N N . TYR A 1 84 ? 25.680 -0.363 -31.231 1.00 97.19 84 TYR A N 1
ATOM 675 C CA . TYR A 1 84 ? 25.094 -0.178 -32.554 1.00 97.19 84 TYR A CA 1
ATOM 676 C C . TYR A 1 84 ? 24.845 1.296 -32.851 1.00 97.19 84 TYR A C 1
ATOM 678 O O . TYR A 1 84 ? 24.452 2.065 -31.972 1.00 97.19 84 TYR A O 1
ATOM 686 N N . HIS A 1 85 ? 25.025 1.664 -34.118 1.00 96.94 85 HIS A N 1
ATOM 687 C CA . HIS A 1 85 ? 24.549 2.933 -34.655 1.00 96.94 85 HIS A CA 1
ATOM 688 C C . HIS A 1 85 ? 23.156 2.735 -35.244 1.00 96.94 85 HIS A C 1
ATOM 690 O O . HIS A 1 85 ? 22.936 1.804 -36.019 1.00 96.94 85 HIS A O 1
ATOM 696 N N . VAL A 1 86 ? 22.230 3.614 -34.879 1.00 96.88 86 VAL A N 1
ATOM 697 C CA . VAL A 1 86 ? 20.838 3.584 -35.333 1.00 96.88 86 VAL A CA 1
ATOM 698 C C . VAL A 1 86 ? 20.464 4.906 -35.989 1.00 96.88 86 VAL A C 1
ATOM 700 O O . VAL A 1 86 ? 20.905 5.971 -35.558 1.00 96.88 86 VAL A O 1
ATOM 703 N N . GLY A 1 87 ? 19.660 4.839 -37.048 1.00 96.94 87 GLY A N 1
ATOM 704 C CA . GLY A 1 87 ? 19.013 6.002 -37.653 1.00 96.94 87 GLY A CA 1
ATOM 705 C C . GLY A 1 87 ? 17.741 6.388 -36.895 1.00 96.94 87 GLY A C 1
ATOM 706 O O . GLY A 1 87 ? 17.247 5.616 -36.080 1.00 96.94 87 GLY A O 1
ATOM 707 N N . ALA A 1 88 ? 17.186 7.569 -37.166 1.00 95.25 88 ALA A N 1
ATOM 708 C CA . ALA A 1 88 ? 15.871 7.935 -36.638 1.00 95.25 88 ALA A CA 1
ATOM 709 C C . ALA A 1 88 ? 14.770 7.027 -37.224 1.00 95.25 88 ALA A C 1
ATOM 711 O O . ALA A 1 88 ? 14.800 6.686 -38.407 1.00 95.25 88 ALA A O 1
ATOM 712 N N . GLY A 1 89 ? 13.782 6.667 -36.407 1.00 94.56 89 GLY A N 1
ATOM 713 C CA . GLY A 1 89 ? 12.675 5.781 -36.754 1.00 94.56 89 GLY A CA 1
ATOM 714 C C . GLY A 1 89 ? 12.971 4.300 -36.504 1.00 94.56 89 GLY A C 1
ATOM 715 O O . GLY A 1 89 ? 13.663 3.927 -35.556 1.00 94.56 89 GLY A O 1
ATOM 716 N N . TYR A 1 90 ? 12.391 3.442 -37.344 1.00 95.94 90 TYR A N 1
ATOM 717 C CA . TYR A 1 90 ? 12.509 1.990 -37.239 1.00 95.94 90 TYR A CA 1
ATOM 718 C C . TYR A 1 90 ? 13.855 1.488 -37.775 1.00 95.94 90 TYR A C 1
ATOM 720 O O . TYR A 1 90 ? 14.226 1.756 -38.917 1.00 95.94 90 TYR A O 1
ATOM 728 N N . ASN A 1 91 ? 14.547 0.693 -36.966 1.00 97.12 91 ASN A N 1
ATOM 729 C CA . ASN A 1 91 ? 15.822 0.073 -37.290 1.00 97.12 91 ASN A CA 1
ATOM 730 C C . ASN A 1 91 ? 15.713 -1.442 -37.135 1.00 97.12 91 ASN A C 1
ATOM 732 O O . ASN A 1 91 ? 15.158 -1.939 -36.155 1.00 97.12 91 ASN A O 1
ATOM 736 N N . LYS A 1 92 ? 16.312 -2.173 -38.078 1.00 97.94 92 LYS A N 1
ATOM 737 C CA . LYS A 1 92 ? 16.499 -3.623 -38.002 1.00 97.94 92 LYS A CA 1
ATOM 738 C C . LYS A 1 92 ? 17.989 -3.929 -38.039 1.00 97.94 92 LYS A C 1
ATOM 740 O O . LYS A 1 92 ? 18.666 -3.601 -39.010 1.00 97.94 92 LYS A O 1
ATOM 745 N N . ILE A 1 93 ? 18.488 -4.528 -36.968 1.00 97.62 93 ILE A N 1
ATOM 746 C CA . ILE A 1 93 ? 19.908 -4.759 -36.718 1.00 97.62 93 ILE A CA 1
ATOM 747 C C . ILE A 1 93 ? 20.140 -6.264 -36.738 1.00 97.62 93 ILE A C 1
ATOM 749 O O . ILE A 1 93 ? 19.487 -6.986 -35.992 1.00 97.62 93 ILE A O 1
ATOM 753 N N . PHE A 1 94 ? 21.076 -6.742 -37.554 1.00 97.56 94 PHE A N 1
ATOM 754 C CA . PHE A 1 94 ? 21.486 -8.146 -37.554 1.00 97.56 94 PHE A CA 1
ATOM 755 C C . PHE A 1 94 ? 22.842 -8.303 -36.872 1.00 97.56 94 PHE A C 1
ATOM 757 O O . PHE A 1 94 ? 23.759 -7.512 -37.105 1.00 97.56 94 PHE A O 1
ATOM 764 N N . LEU A 1 95 ? 22.968 -9.338 -36.045 1.00 96.44 95 LEU A N 1
ATOM 765 C CA . LEU A 1 95 ? 24.231 -9.692 -35.411 1.00 96.44 95 LEU A CA 1
ATOM 766 C C . LEU A 1 95 ? 25.200 -10.244 -36.456 1.00 96.44 95 LEU A C 1
ATOM 768 O O . LEU A 1 95 ? 24.812 -11.006 -37.342 1.00 96.44 95 LEU A O 1
ATOM 772 N N . LYS A 1 96 ? 26.491 -9.926 -36.314 1.00 95.25 96 LYS A N 1
ATOM 773 C CA . LYS A 1 96 ? 27.543 -10.522 -37.162 1.00 95.25 96 LYS A CA 1
ATOM 774 C C . LYS A 1 96 ? 27.640 -12.036 -36.971 1.00 95.25 96 LYS A C 1
ATOM 776 O O . LYS A 1 96 ? 28.039 -12.753 -37.884 1.00 95.25 96 LYS A O 1
ATOM 781 N N . LYS A 1 97 ? 27.306 -12.508 -35.770 1.00 96.50 97 LYS A N 1
ATOM 782 C CA . LYS A 1 97 ? 27.258 -13.917 -35.396 1.00 96.50 97 LYS A CA 1
ATOM 783 C C . LYS A 1 97 ? 26.063 -14.133 -34.479 1.00 96.50 97 LYS A C 1
ATOM 785 O O . LYS A 1 97 ? 25.877 -13.371 -33.537 1.00 96.50 97 LYS A O 1
ATOM 790 N N . ALA A 1 98 ? 25.288 -15.180 -34.740 1.00 96.94 98 ALA A N 1
ATOM 791 C CA . ALA A 1 98 ? 24.186 -15.554 -33.868 1.00 96.94 98 ALA A CA 1
ATOM 792 C C . ALA A 1 98 ? 24.691 -15.920 -32.460 1.00 96.94 98 ALA A C 1
ATOM 794 O O . ALA A 1 98 ? 25.766 -16.512 -32.308 1.00 96.94 98 ALA A O 1
ATOM 795 N N . ILE A 1 99 ? 23.915 -15.571 -31.434 1.00 97.50 99 ILE A N 1
ATOM 796 C CA . ILE A 1 99 ? 24.291 -15.764 -30.027 1.00 97.50 99 ILE A CA 1
ATOM 797 C C . ILE A 1 99 ? 23.288 -16.698 -29.360 1.00 97.50 99 ILE A C 1
ATOM 799 O O . ILE A 1 99 ? 22.086 -16.462 -29.413 1.00 97.50 99 ILE A O 1
ATOM 803 N N . ASN A 1 100 ? 23.789 -17.739 -28.697 1.00 97.38 100 ASN A N 1
ATOM 804 C CA . ASN A 1 100 ? 22.967 -18.646 -27.902 1.00 97.38 100 ASN A CA 1
ATOM 805 C C . ASN A 1 100 ? 22.785 -18.079 -26.495 1.00 97.38 100 ASN A C 1
ATOM 807 O O . ASN A 1 100 ? 23.756 -17.971 -25.745 1.00 97.38 100 ASN A O 1
ATOM 811 N N . LEU A 1 101 ? 21.550 -17.745 -26.132 1.00 95.50 101 LEU A N 1
ATOM 812 C CA . LEU A 1 101 ? 21.196 -17.210 -24.819 1.00 95.50 101 LEU A CA 1
ATOM 813 C C . LEU A 1 101 ? 20.240 -18.152 -24.087 1.00 95.50 101 LEU A C 1
ATOM 815 O O . LEU A 1 101 ? 19.466 -18.891 -24.697 1.00 95.50 101 LEU A O 1
ATOM 819 N N . LYS A 1 102 ? 20.314 -18.134 -22.755 1.00 92.25 102 LYS A N 1
ATOM 820 C CA . LYS A 1 102 ? 19.519 -19.009 -21.888 1.00 92.25 102 LYS A CA 1
ATOM 821 C C . LYS A 1 102 ? 18.125 -18.440 -21.618 1.00 92.25 102 LYS A C 1
ATOM 823 O O . LYS A 1 102 ? 17.943 -17.219 -21.614 1.00 92.25 102 LYS A O 1
ATOM 828 N N . LYS A 1 103 ? 17.155 -19.318 -21.341 1.00 90.62 103 LYS A N 1
ATOM 829 C CA . LYS A 1 103 ? 15.843 -18.939 -20.785 1.00 90.62 103 LYS A CA 1
ATOM 830 C C . LYS A 1 103 ? 16.024 -17.997 -19.587 1.00 90.62 103 LYS A C 1
ATOM 832 O O . LYS A 1 103 ? 16.869 -18.251 -18.742 1.00 90.62 103 LYS A O 1
ATOM 837 N N . GLY A 1 104 ? 15.207 -16.953 -19.491 1.00 89.75 104 GLY A N 1
ATOM 838 C CA . GLY A 1 104 ? 15.248 -15.955 -18.420 1.00 89.75 104 GLY A CA 1
ATOM 839 C C . GLY A 1 104 ? 16.194 -14.784 -18.689 1.00 89.75 104 GLY A C 1
ATOM 840 O O . GLY A 1 104 ? 16.302 -13.890 -17.852 1.00 89.75 104 GLY A O 1
ATOM 841 N N . THR A 1 105 ? 16.875 -14.770 -19.841 1.00 94.00 105 THR A N 1
ATOM 842 C CA . THR A 1 105 ? 17.688 -13.621 -20.259 1.00 94.00 105 THR A CA 1
ATOM 843 C C . THR A 1 105 ? 16.788 -12.430 -20.586 1.00 94.00 105 THR A C 1
ATOM 845 O O . THR A 1 105 ? 15.809 -12.574 -21.318 1.00 94.00 105 THR A O 1
ATOM 848 N N . ILE A 1 106 ? 17.146 -11.258 -20.067 1.00 95.12 106 ILE A N 1
ATOM 849 C CA . ILE A 1 106 ? 16.480 -9.964 -20.260 1.00 95.12 106 ILE A CA 1
ATOM 850 C C . ILE A 1 106 ? 17.455 -9.029 -20.972 1.00 95.12 106 ILE A C 1
ATOM 852 O O . ILE A 1 106 ? 18.665 -9.156 -20.811 1.00 95.12 106 ILE A O 1
ATOM 856 N N . PHE A 1 107 ? 16.955 -8.070 -21.742 1.00 97.06 107 PHE A N 1
ATOM 857 C CA . PHE A 1 107 ? 17.805 -7.137 -22.479 1.00 97.06 107 PHE A CA 1
ATOM 858 C C . PHE A 1 107 ? 17.776 -5.757 -21.832 1.00 97.06 107 PHE A C 1
ATOM 860 O O . PHE A 1 107 ? 16.697 -5.239 -21.541 1.00 97.06 107 PHE A O 1
ATOM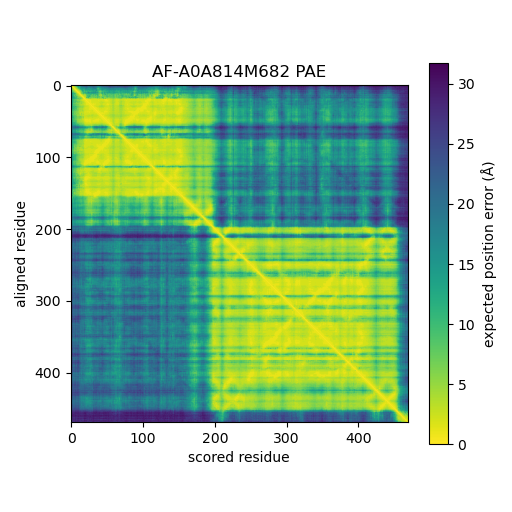 867 N N . SER A 1 108 ? 18.947 -5.151 -21.635 1.00 97.50 108 SER A N 1
ATOM 868 C CA . SER A 1 108 ? 19.046 -3.726 -21.315 1.00 97.50 108 SER A CA 1
ATOM 869 C C . SER A 1 108 ? 19.597 -2.933 -22.488 1.00 97.50 108 SER A C 1
ATOM 871 O O . SER A 1 108 ? 20.446 -3.431 -23.226 1.00 97.50 108 SER A O 1
ATOM 873 N N . ILE A 1 109 ? 19.115 -1.706 -22.648 1.00 98.06 109 ILE A N 1
ATOM 874 C CA . ILE A 1 109 ? 19.484 -0.792 -23.725 1.00 98.06 109 ILE A CA 1
ATOM 875 C C . ILE A 1 109 ? 20.021 0.482 -23.075 1.00 98.06 109 ILE A C 1
ATOM 877 O O . ILE A 1 109 ? 19.274 1.188 -22.402 1.00 98.06 109 ILE A O 1
ATOM 881 N N . GLU A 1 110 ? 21.308 0.771 -23.250 1.00 97.38 110 GLU A N 1
ATOM 882 C CA . GLU A 1 110 ? 21.946 2.010 -22.802 1.00 97.38 110 GLU A CA 1
ATOM 883 C C . GLU A 1 110 ? 22.137 2.968 -23.985 1.00 97.38 110 GLU A C 1
ATOM 885 O O . GLU A 1 110 ? 22.768 2.642 -24.990 1.00 97.38 110 GLU A O 1
ATOM 890 N N . ILE A 1 111 ? 21.603 4.177 -23.857 1.00 95.12 111 ILE A N 1
ATOM 891 C CA . ILE A 1 111 ? 21.765 5.271 -24.807 1.00 95.12 111 ILE A CA 1
ATOM 892 C C . ILE A 1 111 ? 23.141 5.907 -24.579 1.00 95.12 111 ILE A C 1
ATOM 894 O O . ILE A 1 111 ? 23.389 6.531 -23.545 1.00 95.12 111 ILE A O 1
ATOM 898 N N . ILE A 1 112 ? 24.037 5.769 -25.560 1.00 93.69 112 ILE A N 1
ATOM 899 C CA . ILE A 1 112 ? 25.390 6.343 -25.503 1.00 93.69 112 ILE A CA 1
ATOM 900 C C . ILE A 1 112 ? 25.385 7.788 -26.017 1.00 93.69 112 ILE A C 1
ATOM 902 O O . ILE A 1 112 ? 26.022 8.653 -25.419 1.00 93.69 112 ILE A O 1
ATOM 906 N N . ALA A 1 113 ? 24.687 8.060 -27.125 1.00 89.44 113 ALA A N 1
ATOM 907 C CA . ALA A 1 113 ? 24.665 9.385 -27.746 1.00 89.44 113 ALA A CA 1
ATOM 908 C C . ALA A 1 113 ? 23.345 9.671 -28.477 1.00 89.44 113 ALA A C 1
ATOM 910 O O . ALA A 1 113 ? 22.915 8.854 -29.289 1.00 89.44 113 ALA A O 1
ATOM 911 N N . LEU A 1 114 ? 22.772 10.856 -28.206 1.00 77.06 114 LEU A N 1
ATOM 912 C CA . LEU A 1 114 ? 21.704 11.544 -28.957 1.00 77.06 114 LEU A CA 1
ATOM 913 C C . LEU A 1 114 ? 20.575 10.644 -29.498 1.00 77.06 114 LEU A C 1
ATOM 915 O O . LEU A 1 114 ? 20.133 10.818 -30.627 1.00 77.06 114 LEU A O 1
ATOM 919 N N . SER A 1 115 ? 20.076 9.703 -28.696 1.00 84.88 115 SER A N 1
ATOM 920 C CA . SER A 1 115 ? 18.921 8.879 -29.063 1.00 84.88 115 SER A CA 1
ATOM 921 C C . SER A 1 115 ? 17.879 8.887 -27.951 1.00 84.88 115 SER A C 1
ATOM 923 O O . SER A 1 115 ? 18.222 9.082 -26.792 1.00 84.88 115 SER A O 1
ATOM 925 N N . ASN A 1 116 ? 16.614 8.674 -28.308 1.00 90.56 116 ASN A N 1
ATOM 926 C CA . ASN A 1 116 ? 15.534 8.412 -27.361 1.00 90.56 116 ASN A CA 1
ATOM 927 C C . ASN A 1 116 ? 14.796 7.162 -27.833 1.00 90.56 116 ASN A C 1
ATOM 929 O O . ASN A 1 116 ? 14.474 7.055 -29.020 1.00 90.56 116 ASN A O 1
ATOM 933 N N . LEU A 1 117 ? 14.503 6.241 -26.920 1.00 94.12 117 LEU A N 1
ATOM 934 C CA . LEU A 1 117 ? 13.800 5.004 -27.257 1.00 94.12 117 LEU A CA 1
ATOM 935 C C . LEU A 1 117 ? 12.305 5.262 -27.417 1.00 94.12 117 LEU A C 1
ATOM 937 O O . LEU A 1 117 ? 11.707 5.957 -26.591 1.00 94.12 117 LEU A O 1
ATOM 941 N N . GLY A 1 118 ? 11.715 4.692 -28.467 1.00 94.81 118 GLY A N 1
ATOM 942 C CA . GLY A 1 118 ? 10.272 4.689 -28.664 1.00 94.81 118 GLY A CA 1
ATOM 943 C C . GLY A 1 118 ? 9.571 3.810 -27.629 1.00 94.81 118 GLY A C 1
ATOM 944 O O . GLY A 1 118 ? 10.030 2.714 -27.309 1.00 94.81 118 GLY A O 1
ATOM 945 N N . ILE A 1 119 ? 8.444 4.295 -27.127 1.00 93.00 119 ILE A N 1
ATOM 946 C CA . ILE A 1 119 ? 7.554 3.643 -26.169 1.00 93.00 119 ILE A CA 1
ATOM 947 C C . ILE A 1 119 ? 6.176 3.537 -26.813 1.00 93.00 119 ILE A C 1
ATOM 949 O O . ILE A 1 119 ? 5.697 4.494 -27.426 1.00 93.00 119 ILE A O 1
ATOM 953 N N . ASP A 1 120 ? 5.542 2.381 -26.647 1.00 91.69 120 ASP A N 1
ATOM 954 C CA . ASP A 1 120 ? 4.162 2.150 -27.070 1.00 91.69 120 ASP A CA 1
ATOM 955 C C . ASP A 1 120 ? 3.202 3.053 -26.278 1.00 91.69 120 ASP A C 1
ATOM 957 O O . ASP A 1 120 ? 3.039 2.877 -25.070 1.00 91.69 120 ASP A O 1
ATOM 961 N N . SER A 1 121 ? 2.573 4.029 -26.940 1.00 87.44 121 SER A N 1
ATOM 962 C CA . SER A 1 121 ? 1.690 5.007 -26.280 1.00 87.44 121 SER A CA 1
ATOM 963 C C . SER A 1 121 ? 0.427 4.406 -25.658 1.00 87.44 121 SER A C 1
ATOM 965 O O . SER A 1 121 ? -0.175 5.038 -24.785 1.00 87.44 121 SER A O 1
ATOM 967 N N . LYS A 1 122 ? 0.010 3.204 -26.083 1.00 90.88 122 LYS A N 1
ATOM 968 C CA . LYS A 1 122 ? -1.177 2.537 -25.525 1.00 90.88 122 LYS A CA 1
ATOM 969 C C . LYS A 1 122 ? -0.941 2.117 -24.083 1.00 90.88 122 LYS A C 1
ATOM 971 O O . LYS A 1 122 ? -1.853 2.229 -23.263 1.00 90.88 122 LYS A O 1
ATOM 976 N N . CYS A 1 123 ? 0.296 1.727 -23.771 1.00 89.56 123 CYS A N 1
ATOM 977 C CA . CYS A 1 123 ? 0.710 1.257 -22.455 1.00 89.56 123 CYS A CA 1
ATOM 978 C C . CYS A 1 123 ? -0.267 0.235 -21.847 1.00 89.56 123 CYS A C 1
ATOM 980 O O . CYS A 1 123 ? -0.670 0.341 -20.685 1.00 89.56 123 CYS A O 1
ATOM 982 N N . ASP A 1 124 ? -0.654 -0.741 -22.660 1.00 86.12 124 ASP A N 1
ATOM 983 C CA . ASP A 1 124 ? -1.566 -1.837 -22.344 1.00 86.12 124 ASP A CA 1
ATOM 984 C C . ASP A 1 124 ? -0.842 -3.196 -22.289 1.00 86.12 124 ASP A C 1
ATOM 986 O O . ASP A 1 124 ? -1.469 -4.250 -22.407 1.00 86.12 124 ASP A O 1
ATOM 990 N N . SER A 1 125 ? 0.485 -3.201 -22.103 1.00 88.06 125 SER A N 1
ATOM 991 C CA . SER A 1 125 ? 1.256 -4.443 -22.016 1.00 88.06 125 SER A CA 1
ATOM 992 C C . SER A 1 125 ? 1.007 -5.189 -20.698 1.00 88.06 125 SER A C 1
ATOM 994 O O . SER A 1 125 ? 0.634 -4.610 -19.678 1.00 88.06 125 SER A O 1
ATOM 996 N N . ILE A 1 126 ? 1.239 -6.507 -20.693 1.00 83.75 126 ILE A N 1
ATOM 997 C CA . ILE A 1 126 ? 1.080 -7.329 -19.477 1.00 83.75 126 ILE A CA 1
ATOM 998 C C . ILE A 1 126 ? 2.083 -6.894 -18.401 1.00 83.75 126 ILE A C 1
ATOM 1000 O O . ILE A 1 126 ? 1.719 -6.739 -17.238 1.00 83.75 126 ILE A O 1
ATOM 1004 N N . TYR A 1 127 ? 3.334 -6.661 -18.802 1.00 87.94 127 TYR A N 1
ATOM 1005 C CA . TYR A 1 127 ? 4.398 -6.153 -17.940 1.00 87.94 127 TYR A CA 1
ATOM 1006 C C . TYR A 1 127 ? 4.863 -4.791 -18.441 1.00 87.94 127 TYR A C 1
ATOM 1008 O O . TYR A 1 127 ? 4.844 -4.528 -19.643 1.00 87.94 127 TYR A O 1
ATOM 1016 N N . SER A 1 128 ? 5.310 -3.923 -17.539 1.00 92.88 128 SER A N 1
ATOM 1017 C CA . SER A 1 128 ? 6.023 -2.712 -17.945 1.00 92.88 128 SER A CA 1
ATOM 1018 C C . SER A 1 128 ? 7.484 -3.039 -18.238 1.00 92.88 128 SER A C 1
ATOM 1020 O O . SER A 1 128 ? 8.084 -3.883 -17.578 1.00 92.88 128 SER A O 1
ATOM 1022 N N . ASP A 1 129 ? 8.072 -2.318 -19.181 1.00 95.38 129 ASP A N 1
ATOM 1023 C CA . ASP A 1 129 ? 9.515 -2.132 -19.247 1.00 95.38 129 ASP A CA 1
ATOM 1024 C C . ASP A 1 129 ? 9.937 -1.039 -18.249 1.00 95.38 129 ASP A C 1
ATOM 1026 O O . ASP A 1 129 ? 9.103 -0.279 -17.730 1.00 95.38 129 ASP A O 1
ATOM 1030 N N . PHE A 1 130 ? 11.234 -0.986 -17.952 1.00 94.50 130 PHE A N 1
ATOM 1031 C CA . PHE A 1 130 ? 11.790 -0.160 -16.880 1.00 94.50 130 PHE A CA 1
ATOM 1032 C C . PHE A 1 130 ? 12.927 0.728 -17.388 1.00 94.50 130 PHE A C 1
ATOM 1034 O O . PHE A 1 130 ? 13.563 0.431 -18.400 1.00 94.50 130 PHE A O 1
ATOM 1041 N N . TYR A 1 131 ? 13.214 1.799 -16.656 1.00 94.56 131 TYR A N 1
ATOM 1042 C CA . TYR A 1 131 ? 14.448 2.570 -16.765 1.00 94.56 131 TYR A CA 1
ATOM 1043 C C . TYR A 1 131 ? 15.218 2.531 -15.445 1.00 94.56 131 TYR A C 1
ATOM 1045 O O . TYR A 1 131 ? 14.634 2.337 -14.380 1.00 94.56 131 TYR A O 1
ATOM 1053 N N . GLU A 1 132 ? 16.533 2.702 -15.510 1.00 92.94 132 GLU A N 1
ATOM 1054 C CA . GLU A 1 132 ? 17.404 2.711 -14.336 1.00 92.94 132 GLU A CA 1
ATOM 1055 C C . GLU A 1 132 ? 17.804 4.136 -13.957 1.00 92.94 132 GLU A C 1
ATOM 1057 O O . GLU A 1 132 ? 18.285 4.906 -14.791 1.00 92.94 132 GLU A O 1
ATOM 1062 N N . LEU A 1 133 ? 17.656 4.461 -12.673 1.00 85.75 133 LEU A N 1
ATOM 1063 C CA . LEU A 1 133 ? 18.180 5.679 -12.074 1.00 85.75 133 LEU A CA 1
ATOM 1064 C C . LEU A 1 133 ? 18.906 5.312 -10.777 1.00 85.75 133 LEU A C 1
ATOM 1066 O O . LEU A 1 133 ? 18.298 4.815 -9.831 1.00 85.75 133 LEU A O 1
ATOM 1070 N N . SER A 1 134 ? 20.219 5.552 -10.745 1.00 83.81 134 SER A N 1
ATOM 1071 C CA . SER A 1 134 ? 21.075 5.289 -9.578 1.00 83.81 134 SER A CA 1
ATOM 1072 C C . SER A 1 134 ? 21.016 3.837 -9.069 1.00 83.81 134 SER A C 1
ATOM 1074 O O . SER A 1 134 ? 20.963 3.607 -7.864 1.00 83.81 134 SER A O 1
ATOM 1076 N N . GLY A 1 135 ? 21.001 2.855 -9.980 1.00 84.94 135 GLY A N 1
ATOM 1077 C CA . GLY A 1 135 ? 20.937 1.424 -9.639 1.00 84.94 135 GLY A CA 1
ATOM 1078 C C . GLY A 1 135 ? 19.537 0.900 -9.291 1.00 84.94 135 GLY A C 1
ATOM 1079 O O . GLY A 1 135 ? 19.375 -0.289 -9.015 1.00 84.94 135 GLY A O 1
ATOM 1080 N N . ILE A 1 136 ? 18.516 1.761 -9.317 1.00 83.75 136 ILE A N 1
ATOM 1081 C CA . ILE A 1 136 ? 17.126 1.394 -9.038 1.00 83.75 136 ILE A CA 1
ATOM 1082 C C . ILE A 1 136 ? 16.336 1.391 -10.345 1.00 83.75 136 ILE A C 1
ATOM 1084 O O . ILE A 1 136 ? 16.412 2.340 -11.130 1.00 83.75 136 ILE A O 1
ATOM 1088 N N . LEU A 1 137 ? 15.567 0.326 -10.570 1.00 87.88 137 LEU A N 1
ATOM 1089 C CA . LEU A 1 137 ? 14.632 0.227 -11.686 1.00 87.88 137 LEU A CA 1
ATOM 1090 C C . LEU A 1 137 ? 13.308 0.911 -11.359 1.00 87.88 137 LEU A C 1
ATOM 1092 O O . LEU A 1 137 ? 12.728 0.674 -10.303 1.00 87.88 137 LEU A O 1
ATOM 1096 N N . TYR A 1 138 ? 12.801 1.686 -12.311 1.00 86.19 138 TYR A N 1
ATOM 1097 C CA . TYR A 1 138 ? 11.496 2.337 -12.267 1.00 86.19 138 TYR A CA 1
ATOM 1098 C C . TYR A 1 138 ? 10.707 1.987 -13.524 1.00 86.19 138 TYR A C 1
ATOM 1100 O O . TYR A 1 138 ? 11.272 1.964 -14.619 1.00 86.19 138 TYR A O 1
ATOM 1108 N N . LYS A 1 139 ? 9.401 1.730 -13.391 1.00 90.12 139 LYS A N 1
ATOM 1109 C CA . LYS A 1 139 ? 8.524 1.558 -14.558 1.00 90.12 139 LYS A CA 1
ATOM 1110 C C . LYS A 1 139 ? 8.589 2.801 -15.446 1.00 90.12 139 LYS A C 1
ATOM 1112 O O . LYS A 1 139 ? 8.661 3.920 -14.939 1.00 90.12 139 LYS A O 1
ATOM 1117 N N . ILE A 1 140 ? 8.517 2.602 -16.761 1.00 91.00 140 ILE A N 1
ATOM 1118 C CA . ILE A 1 140 ? 8.450 3.705 -17.732 1.00 91.00 140 ILE A CA 1
ATOM 1119 C C . ILE A 1 140 ? 7.277 4.648 -17.424 1.00 91.00 140 ILE A C 1
ATOM 1121 O O . ILE A 1 140 ? 7.460 5.863 -17.426 1.00 91.00 140 ILE A O 1
ATOM 1125 N N . ASP A 1 141 ? 6.104 4.089 -17.114 1.00 88.69 141 ASP A N 1
ATOM 1126 C CA . ASP A 1 141 ? 4.955 4.819 -16.577 1.00 88.69 141 ASP A CA 1
ATOM 1127 C C . ASP A 1 141 ? 4.578 4.240 -15.209 1.00 88.69 141 ASP A C 1
ATOM 1129 O O . ASP A 1 141 ? 4.614 3.030 -14.986 1.00 88.69 141 ASP A O 1
ATOM 1133 N N . LYS A 1 142 ? 4.249 5.119 -14.261 1.00 77.19 142 LYS A N 1
ATOM 1134 C CA . LYS A 1 142 ? 3.994 4.726 -12.867 1.00 77.19 142 LYS A CA 1
ATOM 1135 C C . LYS A 1 142 ? 2.668 3.995 -12.684 1.00 77.19 142 LYS A C 1
ATOM 1137 O O . LYS A 1 142 ? 2.519 3.253 -11.722 1.00 77.19 142 LYS A O 1
ATOM 1142 N N . ILE A 1 143 ? 1.708 4.239 -13.568 1.00 76.56 143 ILE A N 1
ATOM 1143 C CA . ILE A 1 143 ? 0.335 3.749 -13.456 1.00 76.56 143 ILE A CA 1
ATOM 1144 C C . ILE A 1 143 ? 0.105 2.658 -14.497 1.00 76.56 143 ILE A C 1
ATOM 1146 O O . ILE A 1 143 ? -0.430 1.597 -14.183 1.00 76.56 143 ILE A O 1
ATOM 1150 N N . LYS A 1 144 ? 0.533 2.903 -15.734 1.00 84.81 144 LYS A N 1
ATOM 1151 C CA . LYS A 1 144 ? 0.320 2.005 -16.865 1.00 84.81 144 LYS A CA 1
ATOM 1152 C C . LYS A 1 144 ? 1.512 1.082 -17.091 1.00 84.81 144 LYS A C 1
ATOM 1154 O O . LYS A 1 144 ? 2.627 1.333 -16.641 1.00 84.81 144 LYS A O 1
ATOM 1159 N N . ASN A 1 145 ? 1.270 0.000 -17.819 1.00 88.94 145 ASN A N 1
ATOM 1160 C CA . ASN A 1 145 ? 2.325 -0.903 -18.247 1.00 88.94 145 ASN A CA 1
ATOM 1161 C C . ASN A 1 145 ? 2.740 -0.517 -19.660 1.00 88.94 145 ASN A C 1
ATOM 1163 O O . ASN A 1 145 ? 2.070 -0.853 -20.630 1.00 88.94 145 ASN A O 1
ATOM 1167 N N . CYS A 1 146 ? 3.827 0.238 -19.768 1.00 92.25 146 CYS A N 1
ATOM 1168 C CA . CYS A 1 146 ? 4.373 0.629 -21.060 1.00 92.25 146 CYS A CA 1
ATOM 1169 C C . CYS A 1 146 ? 5.508 -0.311 -21.453 1.00 92.25 146 CYS A C 1
ATOM 1171 O O . CYS A 1 146 ? 6.319 -0.695 -20.612 1.00 92.25 146 CYS A O 1
ATOM 1173 N N . ARG A 1 147 ? 5.621 -0.614 -22.744 1.00 94.69 147 ARG A N 1
ATOM 1174 C CA . ARG A 1 147 ? 6.751 -1.361 -23.309 1.00 94.69 147 ARG A CA 1
ATOM 1175 C C . ARG A 1 147 ? 7.565 -0.483 -24.247 1.00 94.69 147 ARG A C 1
ATOM 1177 O O . ARG A 1 147 ? 7.027 0.422 -24.891 1.00 94.69 147 ARG A O 1
ATOM 1184 N N . LEU A 1 148 ? 8.852 -0.780 -24.352 1.00 96.50 148 LEU A N 1
ATOM 1185 C CA . LEU A 1 148 ? 9.704 -0.215 -25.387 1.00 96.50 148 LEU A CA 1
ATOM 1186 C C . LEU A 1 148 ? 9.307 -0.805 -26.740 1.00 96.50 148 LEU A C 1
ATOM 1188 O O . LEU A 1 148 ? 8.941 -1.976 -26.850 1.00 96.50 148 LEU A O 1
ATOM 1192 N N . LEU A 1 149 ? 9.439 -0.005 -27.791 1.00 96.12 149 LEU A N 1
ATOM 1193 C CA . LEU A 1 149 ? 9.353 -0.455 -29.177 1.00 96.12 149 LEU A CA 1
ATOM 1194 C C . LEU A 1 149 ? 10.666 -1.137 -29.575 1.00 96.12 149 LEU A C 1
ATOM 1196 O O . LEU A 1 149 ? 11.420 -0.649 -30.418 1.00 96.12 149 LEU A O 1
ATOM 1200 N N . PHE A 1 150 ? 10.938 -2.253 -28.906 1.00 96.62 150 PHE A N 1
ATOM 1201 C CA . PHE A 1 150 ? 12.122 -3.083 -29.039 1.00 96.62 150 PHE A CA 1
ATOM 1202 C C . PHE A 1 150 ? 11.688 -4.545 -29.141 1.00 96.62 150 PHE A C 1
ATOM 1204 O O . PHE A 1 150 ? 10.909 -5.004 -28.310 1.00 96.62 150 PHE A O 1
ATOM 1211 N N . ASN A 1 151 ? 12.202 -5.270 -30.132 1.00 95.94 151 ASN A N 1
ATOM 1212 C CA . ASN A 1 151 ? 12.012 -6.710 -30.273 1.00 95.94 151 ASN A CA 1
ATOM 1213 C C . ASN A 1 151 ? 13.358 -7.407 -30.455 1.00 95.94 151 ASN A C 1
ATOM 1215 O O . ASN A 1 151 ? 14.260 -6.900 -31.128 1.00 95.94 151 ASN A O 1
ATOM 1219 N N . VAL A 1 152 ? 13.448 -8.626 -29.938 1.00 96.25 152 VAL A N 1
ATOM 1220 C CA . VAL A 1 152 ? 14.590 -9.517 -30.151 1.00 96.25 152 VAL A CA 1
ATOM 1221 C C . VAL A 1 152 ? 14.266 -10.498 -31.276 1.00 96.25 152 VAL A C 1
ATOM 1223 O O . VAL A 1 152 ? 13.269 -11.218 -31.226 1.00 96.25 152 VAL A O 1
ATOM 1226 N N . LEU A 1 153 ? 15.114 -10.540 -32.303 1.00 95.81 153 LEU A N 1
ATOM 1227 C CA . LEU A 1 153 ? 14.972 -11.472 -33.419 1.00 95.81 153 LEU A CA 1
ATOM 1228 C C . LEU A 1 153 ? 15.594 -12.812 -33.040 1.00 95.81 153 LEU A C 1
ATOM 1230 O O . LEU A 1 153 ? 16.788 -12.886 -32.752 1.00 95.81 153 LEU A O 1
ATOM 1234 N N . THR A 1 154 ? 14.795 -13.870 -33.078 1.00 95.44 154 THR A N 1
ATOM 1235 C CA . THR A 1 154 ? 15.220 -15.241 -32.783 1.00 95.44 154 THR A CA 1
ATOM 1236 C C . THR A 1 154 ? 15.182 -16.105 -34.043 1.00 95.44 154 THR A C 1
ATOM 1238 O O . THR A 1 154 ? 14.481 -15.787 -35.003 1.00 95.44 154 THR A O 1
ATOM 1241 N N . GLU A 1 155 ? 15.960 -17.188 -34.064 1.00 93.94 155 GLU A N 1
ATOM 1242 C CA . GLU A 1 155 ? 15.953 -18.158 -35.172 1.00 93.94 155 GLU A CA 1
ATOM 1243 C C . GLU A 1 155 ? 14.666 -18.992 -35.212 1.00 93.94 155 GLU A C 1
ATOM 1245 O O . GLU A 1 155 ? 14.163 -19.327 -36.284 1.00 93.94 155 GLU A O 1
ATOM 1250 N N . GLN A 1 156 ? 14.123 -19.326 -34.041 1.00 86.69 156 GLN A N 1
ATOM 1251 C CA . GLN A 1 156 ? 12.961 -20.196 -33.909 1.00 86.69 156 GLN A CA 1
ATOM 1252 C C . GLN A 1 156 ? 11.675 -19.385 -33.768 1.00 86.69 156 GLN A C 1
ATOM 1254 O O . GLN A 1 156 ? 11.600 -18.432 -32.996 1.00 86.69 156 GLN A O 1
ATOM 1259 N N . PHE A 1 157 ? 10.622 -19.818 -34.458 1.00 82.62 157 PHE A N 1
ATOM 1260 C CA . PHE A 1 157 ? 9.279 -19.305 -34.214 1.00 82.62 157 PHE A CA 1
ATOM 1261 C C . PHE A 1 157 ? 8.665 -20.001 -33.002 1.00 82.62 157 PHE A C 1
ATOM 1263 O O . PHE A 1 157 ? 8.714 -21.224 -32.884 1.00 82.62 157 PHE A O 1
ATOM 1270 N 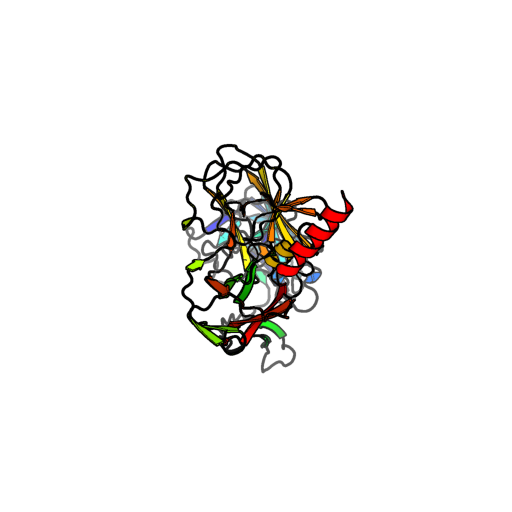N . TYR A 1 158 ? 8.035 -19.219 -32.133 1.00 80.12 158 TYR A N 1
ATOM 1271 C CA . TYR A 1 158 ? 7.256 -19.716 -31.007 1.00 80.12 158 TYR A CA 1
ATOM 1272 C C . TYR A 1 158 ? 5.792 -19.301 -31.145 1.00 80.12 158 TYR A C 1
ATOM 1274 O O . TYR A 1 158 ? 5.461 -18.273 -31.743 1.00 80.12 158 TYR A O 1
ATOM 1282 N N . PHE A 1 159 ? 4.915 -20.128 -30.583 1.00 79.69 159 PHE A N 1
ATOM 1283 C CA . PHE A 1 159 ? 3.497 -19.831 -30.454 1.00 79.69 159 PHE A CA 1
ATOM 1284 C C . PHE A 1 159 ? 3.235 -19.309 -29.048 1.00 79.69 159 PHE A C 1
ATOM 1286 O O . PHE A 1 159 ? 3.626 -19.933 -28.063 1.00 79.69 159 PHE A O 1
ATOM 1293 N N . GLU A 1 160 ? 2.562 -18.170 -28.968 1.00 76.81 160 GLU A N 1
ATOM 1294 C CA . GLU A 1 160 ? 2.099 -17.582 -27.720 1.00 76.81 160 GLU A CA 1
ATOM 1295 C C . GLU A 1 160 ? 0.570 -17.598 -27.710 1.00 76.81 160 GLU A C 1
ATOM 1297 O O . GLU A 1 160 ? -0.074 -17.255 -28.704 1.00 76.81 160 GLU A O 1
ATOM 1302 N N . SER A 1 161 ? -0.008 -18.010 -26.585 1.00 78.50 161 SER A N 1
ATOM 1303 C CA . SER A 1 161 ? -1.439 -17.903 -26.321 1.00 78.50 161 SER A CA 1
ATOM 1304 C C . SER A 1 161 ? -1.616 -17.274 -24.949 1.00 78.50 161 SER A C 1
ATOM 1306 O O . SER A 1 161 ? -1.146 -17.813 -23.947 1.00 78.50 161 SER A O 1
ATOM 1308 N N . ILE A 1 162 ? -2.278 -16.121 -24.923 1.00 76.19 162 ILE A N 1
ATOM 1309 C CA . ILE A 1 162 ? -2.631 -15.411 -23.698 1.00 76.19 162 ILE A CA 1
ATOM 1310 C C . ILE A 1 162 ? -4.124 -15.632 -23.485 1.00 76.19 162 ILE A C 1
ATOM 1312 O O . ILE A 1 162 ? -4.932 -15.266 -24.336 1.00 76.19 162 ILE A O 1
ATOM 1316 N N . ASN A 1 163 ? -4.479 -16.240 -22.356 1.00 76.25 163 ASN A N 1
ATOM 1317 C CA . ASN A 1 163 ? -5.865 -16.466 -21.968 1.00 76.25 163 ASN A CA 1
ATOM 1318 C C . ASN A 1 163 ? -6.136 -15.709 -20.673 1.00 76.25 163 ASN A C 1
ATOM 1320 O O . ASN A 1 163 ? -5.464 -15.932 -19.667 1.00 76.25 163 ASN A O 1
ATOM 1324 N N . PHE A 1 164 ? -7.125 -14.822 -20.715 1.00 73.94 164 PHE A N 1
ATOM 1325 C CA . PHE A 1 164 ? -7.635 -14.142 -19.534 1.00 73.94 164 PHE A CA 1
ATOM 1326 C C . PHE A 1 164 ? -8.834 -14.927 -19.014 1.00 73.94 164 PHE A C 1
ATOM 1328 O O . PHE A 1 164 ? -9.735 -15.260 -19.785 1.00 73.94 164 PHE A O 1
ATOM 1335 N N . PHE A 1 165 ? -8.849 -15.224 -17.720 1.00 75.44 165 PHE A N 1
ATOM 1336 C CA . PHE A 1 165 ? -9.995 -15.838 -17.065 1.00 75.44 165 PHE A CA 1
ATOM 1337 C C . PHE A 1 165 ? -10.357 -15.031 -15.823 1.00 75.44 165 PHE A C 1
ATOM 1339 O O . PHE A 1 165 ? -9.480 -14.559 -15.103 1.00 75.44 165 PHE A O 1
ATOM 1346 N N . ASN A 1 166 ? -11.659 -14.902 -15.583 1.00 72.00 166 ASN A N 1
ATOM 1347 C CA . ASN A 1 166 ? -12.204 -14.320 -14.367 1.00 72.00 166 ASN A CA 1
ATOM 1348 C C . ASN A 1 166 ? -12.888 -15.440 -13.589 1.00 72.00 166 ASN A C 1
ATOM 1350 O O . ASN A 1 166 ? -13.682 -16.191 -14.156 1.00 72.00 166 ASN A O 1
ATOM 1354 N N . HIS A 1 167 ? -12.575 -15.550 -12.304 1.00 74.69 167 HIS A N 1
ATOM 1355 C CA . HIS A 1 167 ? -13.195 -16.511 -11.406 1.00 74.69 167 HIS A CA 1
ATOM 1356 C C . HIS A 1 167 ? -13.680 -15.777 -10.158 1.00 74.69 167 HIS A C 1
ATOM 1358 O O . HIS A 1 167 ? -12.927 -15.004 -9.566 1.00 74.69 167 HIS A O 1
ATOM 1364 N N . THR A 1 168 ? -14.935 -16.009 -9.788 1.00 74.25 168 THR A N 1
ATOM 1365 C CA . THR A 1 168 ? -15.522 -15.508 -8.545 1.00 74.25 168 THR A CA 1
ATOM 1366 C C . THR A 1 168 ? -15.473 -16.633 -7.526 1.00 74.25 168 THR A C 1
ATOM 1368 O O . THR A 1 168 ? -15.886 -17.747 -7.834 1.00 74.25 168 THR A O 1
ATOM 1371 N N . PHE A 1 169 ? -14.948 -16.345 -6.339 1.00 72.75 169 PHE A N 1
ATOM 1372 C CA . PHE A 1 169 ? -14.853 -17.312 -5.254 1.00 72.75 169 PHE A CA 1
ATOM 1373 C C . PHE A 1 169 ? -16.046 -17.146 -4.316 1.00 72.75 169 PHE A C 1
ATOM 1375 O O . PHE A 1 169 ? -16.297 -16.040 -3.841 1.00 72.75 169 PHE A O 1
ATOM 1382 N N . ASP A 1 170 ? -16.749 -18.241 -4.031 1.00 67.12 170 ASP A N 1
ATOM 1383 C CA . ASP A 1 170 ? -17.922 -18.227 -3.146 1.00 67.12 170 ASP A CA 1
ATOM 1384 C C . ASP A 1 170 ? -17.541 -18.223 -1.658 1.00 67.12 170 ASP A C 1
ATOM 1386 O O . ASP A 1 170 ? -18.357 -17.905 -0.796 1.00 67.12 170 ASP A O 1
ATOM 1390 N N . GLN A 1 171 ? -16.303 -18.613 -1.340 1.00 65.94 171 GLN A N 1
ATOM 1391 C CA . GLN A 1 171 ? -15.803 -18.727 0.027 1.00 65.94 171 GLN A CA 1
ATOM 1392 C C . GLN A 1 171 ? -14.447 -18.043 0.182 1.00 65.94 171 GLN A C 1
ATOM 1394 O O . GLN A 1 171 ? -13.677 -17.880 -0.767 1.00 65.94 171 GLN A O 1
ATOM 1399 N N . LEU A 1 172 ? -14.132 -17.685 1.417 1.00 68.81 172 LEU A N 1
ATOM 1400 C CA . LEU A 1 172 ? -12.800 -17.239 1.798 1.00 68.81 172 LEU A CA 1
ATOM 1401 C C . LEU A 1 172 ? -11.885 -18.451 1.988 1.00 68.81 172 LEU A C 1
ATOM 1403 O O . LEU A 1 172 ? -12.344 -19.518 2.394 1.00 68.81 172 LEU A O 1
ATOM 1407 N N . GLY A 1 173 ? -10.591 -18.282 1.745 1.00 73.81 173 GLY A N 1
ATOM 1408 C CA . GLY A 1 173 ? -9.589 -19.313 1.993 1.00 73.81 173 GLY A CA 1
ATOM 1409 C C . GLY A 1 173 ? -8.433 -19.292 1.002 1.00 73.81 173 GLY A C 1
ATOM 1410 O O . GLY A 1 173 ? -8.356 -18.441 0.116 1.00 73.81 173 GLY A O 1
ATOM 1411 N N . THR A 1 174 ? -7.531 -20.257 1.167 1.00 75.69 174 THR A N 1
ATOM 1412 C CA . THR A 1 174 ? -6.425 -20.501 0.239 1.00 75.69 174 THR A CA 1
ATOM 1413 C C . THR A 1 174 ? -6.894 -21.410 -0.889 1.00 75.69 174 THR A C 1
ATOM 1415 O O . THR A 1 174 ? -7.297 -22.552 -0.667 1.00 75.69 174 THR A O 1
ATOM 1418 N N . TYR A 1 175 ? -6.796 -20.915 -2.115 1.00 81.25 175 TYR A N 1
ATOM 1419 C CA . TYR A 1 175 ? -7.132 -21.631 -3.333 1.00 81.25 175 TYR A CA 1
ATOM 1420 C C . TYR A 1 175 ? -5.875 -22.042 -4.085 1.00 81.25 175 TYR A C 1
ATOM 1422 O O . TYR A 1 175 ? -4.910 -21.284 -4.198 1.00 81.25 175 TYR A O 1
ATOM 1430 N N . TYR A 1 176 ? -5.918 -23.245 -4.651 1.00 85.00 176 TYR A N 1
ATOM 1431 C CA . TYR A 1 176 ? -4.834 -23.819 -5.434 1.00 85.00 176 TYR A CA 1
ATOM 1432 C C . TYR A 1 176 ? -5.268 -23.915 -6.895 1.00 85.00 176 TYR A C 1
ATOM 1434 O O . TYR A 1 176 ? -6.247 -24.584 -7.216 1.00 85.00 176 TYR A O 1
ATOM 1442 N N . PHE A 1 177 ? -4.527 -23.266 -7.787 1.00 84.88 177 PHE A N 1
ATOM 1443 C CA . PHE A 1 177 ? -4.712 -23.370 -9.230 1.00 84.88 177 PHE A CA 1
ATOM 1444 C C . PHE A 1 177 ? -3.578 -24.195 -9.813 1.00 84.88 177 PHE A C 1
ATOM 1446 O O . PHE A 1 177 ? -2.409 -23.850 -9.651 1.00 84.88 177 PHE A O 1
ATOM 1453 N N . THR A 1 178 ? -3.914 -25.248 -10.546 1.00 82.56 178 THR A N 1
ATOM 1454 C CA . THR A 1 178 ? -2.941 -25.981 -11.355 1.00 82.56 178 THR A CA 1
ATOM 1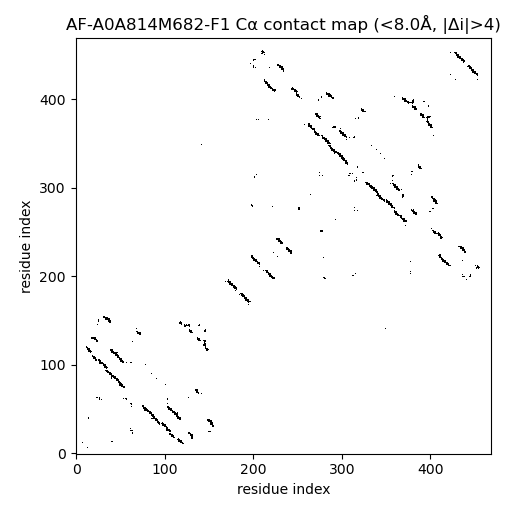455 C C . THR A 1 178 ? -3.170 -25.635 -12.813 1.00 82.56 178 THR A C 1
ATOM 1457 O O . THR A 1 178 ? -4.239 -25.892 -13.362 1.00 82.56 178 THR A O 1
ATOM 1460 N N . ILE A 1 179 ? -2.154 -25.064 -13.450 1.00 80.94 179 ILE A N 1
ATOM 1461 C CA . ILE A 1 179 ? -2.133 -24.875 -14.898 1.00 80.94 179 ILE A CA 1
ATOM 1462 C C . ILE A 1 179 ? -1.250 -25.974 -15.467 1.00 80.94 179 ILE A C 1
ATOM 1464 O O . ILE A 1 179 ? -0.082 -26.084 -15.096 1.00 80.94 179 ILE A O 1
ATOM 1468 N N . GLY A 1 180 ? -1.828 -26.793 -16.340 1.00 79.62 180 GLY A N 1
ATOM 1469 C CA . GLY A 1 180 ? -1.181 -27.965 -16.909 1.00 79.62 180 GLY A CA 1
ATOM 1470 C C . GLY A 1 180 ? -1.501 -28.135 -18.384 1.00 79.62 180 GLY A C 1
ATOM 1471 O O . GLY A 1 180 ? -2.569 -27.744 -18.852 1.00 79.62 180 GLY A O 1
ATOM 1472 N N . SER A 1 181 ? -0.578 -28.746 -19.124 1.00 80.25 181 SER A N 1
ATOM 1473 C CA . SER A 1 181 ? -0.881 -29.246 -20.463 1.00 80.25 181 SER A CA 1
ATOM 1474 C C . SER A 1 181 ? -1.464 -30.648 -20.348 1.00 80.25 181 SER A C 1
ATOM 1476 O O . SER A 1 181 ? -0.793 -31.553 -19.853 1.00 80.25 181 SER A O 1
ATOM 1478 N N . LEU A 1 182 ? -2.676 -30.854 -20.870 1.00 80.12 182 LEU A N 1
ATOM 1479 C CA . LEU A 1 182 ? -3.300 -32.185 -20.927 1.00 80.12 182 LEU A CA 1
ATOM 1480 C C . LEU A 1 182 ? -2.426 -33.204 -21.678 1.00 80.12 182 LEU A C 1
ATOM 1482 O O . LEU A 1 182 ? -2.430 -34.386 -21.352 1.00 80.12 182 LEU A O 1
ATOM 1486 N N . ASN A 1 183 ? -1.634 -32.731 -22.644 1.00 82.06 183 ASN A N 1
ATOM 1487 C CA . ASN A 1 183 ? -0.761 -33.566 -23.467 1.00 82.06 183 ASN A CA 1
ATOM 1488 C C . ASN A 1 183 ? 0.654 -33.719 -22.885 1.00 82.06 183 ASN A C 1
ATOM 1490 O O . ASN A 1 183 ? 1.455 -34.480 -23.425 1.00 82.06 183 ASN A O 1
ATOM 1494 N N . ASN A 1 184 ? 1.005 -32.981 -21.826 1.00 69.62 184 ASN A N 1
ATOM 1495 C CA . ASN A 1 184 ? 2.345 -33.010 -21.249 1.00 69.62 184 ASN A CA 1
ATOM 1496 C C . ASN A 1 184 ? 2.304 -32.824 -19.726 1.00 69.62 184 ASN A C 1
ATOM 1498 O O . ASN A 1 184 ? 2.365 -31.707 -19.213 1.00 69.62 184 ASN A O 1
ATOM 1502 N N . ILE A 1 185 ? 2.282 -33.954 -19.013 1.00 60.44 185 ILE A N 1
ATOM 1503 C CA . ILE A 1 185 ? 2.189 -34.044 -17.543 1.00 60.44 185 ILE A CA 1
ATOM 1504 C C . ILE A 1 185 ? 3.331 -33.281 -16.838 1.00 60.44 185 ILE A C 1
ATOM 1506 O O . ILE A 1 185 ? 3.187 -32.849 -15.698 1.00 60.44 185 ILE A O 1
ATOM 1510 N N . LYS A 1 186 ? 4.468 -33.054 -17.515 1.00 66.38 186 LYS A N 1
ATOM 1511 C CA . LYS A 1 186 ? 5.615 -32.317 -16.955 1.00 66.38 186 LYS A CA 1
ATOM 1512 C C . LYS A 1 186 ? 5.409 -30.796 -16.875 1.00 66.38 186 LYS A C 1
ATOM 1514 O O . LYS A 1 186 ? 6.275 -30.119 -16.331 1.00 66.38 186 LYS A O 1
ATOM 1519 N N . PHE A 1 187 ? 4.308 -30.255 -17.403 1.00 66.56 187 PHE A N 1
ATOM 1520 C CA . PHE A 1 187 ? 4.012 -28.818 -17.393 1.00 66.56 187 PHE A CA 1
ATOM 1521 C C . PHE A 1 187 ? 2.957 -28.437 -16.342 1.00 66.56 187 PHE A C 1
ATOM 1523 O O . PHE A 1 187 ? 2.160 -27.544 -16.583 1.00 66.56 187 PHE A O 1
ATOM 1530 N N . ASN A 1 188 ? 2.907 -29.099 -15.186 1.00 72.12 188 ASN A N 1
ATOM 1531 C CA . ASN A 1 188 ? 1.998 -28.670 -14.122 1.00 72.12 188 ASN A CA 1
ATOM 1532 C C . ASN A 1 188 ? 2.674 -27.598 -13.263 1.00 72.12 188 ASN A C 1
ATOM 1534 O O . ASN A 1 188 ? 3.644 -27.873 -12.559 1.00 72.12 188 ASN A O 1
ATOM 1538 N N . SER A 1 189 ? 2.155 -26.375 -13.333 1.00 77.00 189 SER A N 1
ATOM 1539 C CA . SER A 1 189 ? 2.517 -25.280 -12.434 1.00 77.00 189 SER A CA 1
ATOM 1540 C C . SER A 1 189 ? 1.388 -25.066 -11.437 1.00 77.00 189 SER A C 1
ATOM 1542 O O . SER A 1 189 ? 0.240 -24.867 -11.834 1.00 77.00 189 SER A O 1
ATOM 1544 N N . ASN A 1 190 ? 1.724 -25.112 -10.151 1.00 78.81 190 ASN A N 1
ATOM 1545 C CA . ASN A 1 190 ? 0.783 -24.863 -9.069 1.00 78.81 190 ASN A CA 1
ATOM 1546 C C . ASN A 1 190 ? 0.931 -23.418 -8.591 1.00 78.81 190 ASN A C 1
ATOM 1548 O O . ASN A 1 190 ? 2.042 -22.942 -8.354 1.00 78.81 190 ASN A O 1
ATOM 1552 N N . TYR A 1 191 ? -0.197 -22.746 -8.429 1.00 78.56 191 TYR A N 1
ATOM 1553 C CA . TYR A 1 191 ? -0.314 -21.386 -7.932 1.00 78.56 191 TYR A CA 1
ATOM 1554 C C . TYR A 1 191 ? -1.236 -21.385 -6.720 1.00 78.56 191 TYR A C 1
ATOM 1556 O O . TYR A 1 191 ? -2.223 -22.115 -6.688 1.00 78.56 191 TYR A O 1
ATOM 1564 N N . THR A 1 192 ? -0.912 -20.560 -5.736 1.00 72.75 192 THR A N 1
ATOM 1565 C CA . THR A 1 192 ? -1.692 -20.384 -4.510 1.00 72.75 192 THR A CA 1
ATOM 1566 C C . THR A 1 192 ? -2.189 -18.953 -4.425 1.00 72.75 192 THR A C 1
ATOM 1568 O O . THR A 1 192 ? -1.406 -18.025 -4.639 1.00 72.75 192 THR A O 1
ATOM 1571 N N . PHE A 1 193 ? -3.468 -18.782 -4.104 1.00 75.31 193 PHE A N 1
ATOM 1572 C CA . PHE A 1 193 ? -4.109 -17.483 -3.917 1.00 75.31 193 PHE A CA 1
ATOM 1573 C C . PHE A 1 193 ? -4.897 -17.490 -2.616 1.00 75.31 193 PHE A C 1
ATOM 1575 O O . PHE A 1 193 ? -5.671 -18.413 -2.386 1.00 75.31 193 PHE A O 1
ATOM 1582 N N . ASP A 1 194 ? -4.748 -16.449 -1.806 1.00 67.62 194 ASP A N 1
ATOM 1583 C CA . ASP A 1 194 ? -5.548 -16.275 -0.599 1.00 67.62 194 ASP A CA 1
ATOM 1584 C C . ASP A 1 194 ? -6.682 -15.289 -0.877 1.00 67.62 194 ASP A C 1
ATOM 1586 O O . ASP A 1 194 ? -6.454 -14.136 -1.250 1.00 67.62 194 ASP A O 1
ATOM 1590 N N . ILE A 1 195 ? -7.916 -15.754 -0.706 1.00 66.06 195 ILE A N 1
ATOM 1591 C CA . ILE A 1 195 ? -9.123 -14.937 -0.780 1.00 66.06 195 ILE A CA 1
ATOM 1592 C C . ILE A 1 195 ? -9.556 -14.660 0.651 1.00 66.06 195 ILE A C 1
ATOM 1594 O O . ILE A 1 195 ? -10.064 -15.539 1.343 1.00 66.06 195 ILE A O 1
ATOM 1598 N N . THR A 1 196 ? -9.324 -13.441 1.117 1.00 65.94 196 THR A N 1
ATOM 1599 C CA . THR A 1 196 ? -9.655 -13.020 2.481 1.00 65.94 196 THR A CA 1
ATOM 1600 C C . THR A 1 196 ? -10.819 -12.034 2.463 1.00 65.94 196 THR A C 1
ATOM 1602 O O . THR A 1 196 ? -10.937 -11.212 1.551 1.00 65.94 196 THR A O 1
ATOM 1605 N N . SER A 1 197 ? -11.708 -12.098 3.464 1.00 65.56 197 SER A N 1
ATOM 1606 C CA . SER A 1 197 ? -12.720 -11.055 3.633 1.00 65.56 197 SER A CA 1
ATOM 1607 C C . SER A 1 197 ? -12.036 -9.808 4.149 1.00 65.56 197 SER A C 1
ATOM 1609 O O . SER A 1 197 ? -11.416 -9.823 5.214 1.00 65.56 197 SER A O 1
ATOM 1611 N N . ARG A 1 198 ? -12.205 -8.702 3.430 1.00 78.56 198 ARG A N 1
ATOM 1612 C CA . ARG A 1 198 ? -11.763 -7.379 3.871 1.00 78.56 198 ARG A CA 1
ATOM 1613 C C . ARG A 1 198 ? -12.818 -6.768 4.781 1.00 78.56 198 ARG A C 1
ATOM 1615 O O . ARG A 1 198 ? -13.504 -5.812 4.426 1.00 78.56 198 ARG A O 1
ATOM 1622 N N . SER A 1 199 ? -12.987 -7.392 5.940 1.00 85.62 199 SER A N 1
ATOM 1623 C CA . SER A 1 199 ? -13.876 -6.919 6.989 1.00 85.62 199 SER A CA 1
ATOM 1624 C C . SER A 1 199 ? -13.152 -6.820 8.323 1.00 85.62 199 SER A C 1
ATOM 1626 O O . SER A 1 199 ? -12.251 -7.599 8.638 1.00 85.62 199 SER A O 1
ATOM 1628 N N . SER A 1 200 ? -13.563 -5.843 9.115 1.00 88.88 200 SER A N 1
ATOM 1629 C CA . SER A 1 200 ? -13.099 -5.643 10.477 1.00 88.88 200 SER A CA 1
ATOM 1630 C C . SER A 1 200 ? -14.278 -5.231 11.334 1.00 88.88 200 SER A C 1
ATOM 1632 O O . SER A 1 200 ? -15.156 -4.489 10.891 1.00 88.88 200 SER A O 1
ATOM 1634 N N . ILE A 1 201 ? -14.293 -5.728 12.559 1.00 88.69 201 ILE A N 1
ATOM 1635 C CA . ILE A 1 201 ? -15.176 -5.246 13.608 1.00 88.69 201 ILE A CA 1
ATOM 1636 C C . ILE A 1 201 ? -14.251 -4.761 14.709 1.00 88.69 201 ILE A C 1
ATOM 1638 O O . ILE A 1 201 ? -13.151 -5.284 14.877 1.00 88.69 201 ILE A O 1
ATOM 1642 N N . ASP A 1 202 ? -14.692 -3.768 15.451 1.00 88.75 202 ASP A N 1
ATOM 1643 C CA . ASP A 1 202 ? -14.018 -3.347 16.652 1.00 88.75 202 ASP A CA 1
ATOM 1644 C C . ASP A 1 202 ? -15.024 -2.853 17.689 1.00 88.75 202 ASP A C 1
ATOM 1646 O O . ASP A 1 202 ? -16.063 -2.298 17.329 1.00 88.75 202 ASP A O 1
ATOM 1650 N N . ILE A 1 203 ? -14.730 -3.073 18.968 1.00 87.38 203 ILE A N 1
ATOM 1651 C CA . ILE A 1 203 ? -15.582 -2.687 20.096 1.00 87.38 203 ILE A CA 1
ATOM 1652 C C . ILE A 1 203 ? -14.738 -1.856 21.058 1.00 87.38 203 ILE A C 1
ATOM 1654 O O . ILE A 1 203 ? -13.915 -2.388 21.801 1.00 87.38 203 ILE A O 1
ATOM 1658 N N . ILE A 1 204 ? -14.978 -0.549 21.061 1.00 88.50 204 ILE A N 1
ATOM 1659 C CA . ILE A 1 204 ? -14.288 0.409 21.922 1.00 88.50 204 ILE A CA 1
ATOM 1660 C C . ILE A 1 204 ? -15.230 0.767 23.051 1.00 88.50 204 ILE A C 1
ATOM 1662 O O . ILE A 1 204 ? -16.310 1.272 22.776 1.00 88.50 204 ILE A O 1
ATOM 1666 N N . CYS A 1 205 ? -14.849 0.555 24.304 1.00 85.94 205 CYS A N 1
ATOM 1667 C CA . CYS A 1 205 ? -15.704 0.900 25.434 1.00 85.94 205 CYS A CA 1
ATOM 1668 C C . CYS A 1 205 ? -14.998 1.875 26.362 1.00 85.94 205 CYS A C 1
ATOM 1670 O O . CYS A 1 205 ? -13.862 1.650 26.776 1.00 85.94 205 CYS A O 1
ATOM 1672 N N . THR A 1 206 ? -15.689 2.951 26.712 1.00 81.69 206 THR A N 1
ATOM 1673 C CA . THR A 1 206 ? -15.260 3.893 27.734 1.00 81.69 206 THR A CA 1
ATOM 1674 C C . THR A 1 206 ? -16.211 3.797 28.921 1.00 81.69 206 THR A C 1
ATOM 1676 O O . THR A 1 206 ? -17.435 3.744 28.792 1.00 81.69 206 THR A O 1
ATOM 1679 N N . THR A 1 207 ? -15.632 3.743 30.116 1.00 73.12 207 THR A N 1
ATOM 1680 C CA . THR A 1 207 ? -16.377 3.919 31.362 1.00 73.12 207 THR A CA 1
ATOM 1681 C C . THR A 1 207 ? -16.218 5.376 31.771 1.00 73.12 207 THR A C 1
ATOM 1683 O O . THR A 1 207 ? -15.097 5.814 32.060 1.00 73.12 207 THR A O 1
ATOM 1686 N N . GLU A 1 208 ? -17.307 6.143 31.773 1.00 62.31 208 GLU A N 1
ATOM 1687 C CA . GLU A 1 208 ? -17.301 7.526 32.249 1.00 62.31 208 GLU A CA 1
ATOM 1688 C C . GLU A 1 208 ? -17.029 7.535 33.757 1.00 62.31 208 GLU A C 1
ATOM 1690 O O . GLU A 1 208 ? -17.932 7.446 34.577 1.00 62.31 208 GLU A O 1
ATOM 1695 N N . THR A 1 209 ? -15.751 7.639 34.132 1.00 57.72 209 THR A N 1
ATOM 1696 C CA . THR A 1 209 ? -15.239 7.601 35.513 1.00 57.72 209 THR A CA 1
ATOM 1697 C C . THR A 1 209 ? -15.483 6.274 36.258 1.00 57.72 209 THR A C 1
ATOM 1699 O O . THR A 1 209 ? -16.444 5.552 36.033 1.00 57.72 209 THR A O 1
ATOM 1702 N N . LYS A 1 210 ? -14.584 5.926 37.189 1.00 52.91 210 LYS A N 1
ATOM 1703 C CA . LYS A 1 210 ? -14.569 4.639 37.925 1.00 52.91 210 LYS A CA 1
ATOM 1704 C C . LYS A 1 210 ? -15.773 4.406 38.870 1.00 52.91 210 LYS A C 1
ATOM 1706 O O . LYS A 1 210 ? -15.696 3.534 39.729 1.00 52.91 210 LYS A O 1
ATOM 1711 N N . ILE A 1 211 ? -16.819 5.231 38.803 1.00 54.94 211 ILE A N 1
ATOM 1712 C CA . ILE A 1 211 ? -17.854 5.342 39.844 1.00 54.94 211 ILE A CA 1
ATOM 1713 C C . ILE A 1 211 ? -19.260 4.976 39.330 1.00 54.94 211 ILE A C 1
ATOM 1715 O O . ILE A 1 211 ? -20.152 4.787 40.154 1.00 54.94 211 ILE A O 1
ATOM 1719 N N . PHE A 1 212 ? -19.475 4.778 38.024 1.00 60.44 212 PHE A N 1
ATOM 1720 C CA . PHE A 1 212 ? -20.824 4.560 37.488 1.00 60.44 212 PHE A CA 1
ATOM 1721 C C . PHE A 1 212 ? -21.047 3.199 36.827 1.00 60.44 212 PHE A C 1
ATOM 1723 O O . PHE A 1 212 ? -20.161 2.597 36.228 1.00 60.44 212 PHE A O 1
ATOM 1730 N N . SER A 1 213 ? -22.297 2.759 36.946 1.00 67.62 213 SER A N 1
ATOM 1731 C CA . SER A 1 213 ? -22.953 1.603 36.338 1.00 67.62 2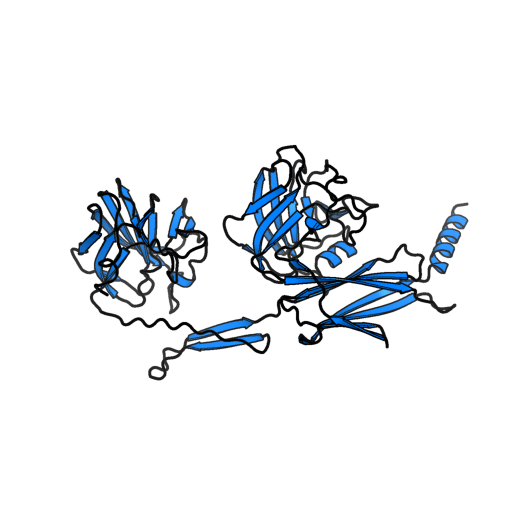13 SER A CA 1
ATOM 1732 C C . SER A 1 213 ? -23.087 1.687 34.816 1.00 67.62 213 SER A C 1
ATOM 1734 O O . SER A 1 213 ? -23.725 0.826 34.221 1.00 67.62 213 SER A O 1
ATOM 1736 N N . THR A 1 214 ? -22.558 2.714 34.156 1.00 78.19 214 THR A N 1
ATOM 1737 C CA . THR A 1 214 ? -22.793 2.942 32.730 1.00 78.19 214 THR A CA 1
ATOM 1738 C C . THR A 1 214 ? -21.597 2.521 31.883 1.00 78.19 214 THR A C 1
ATOM 1740 O O . THR A 1 214 ? -20.443 2.832 32.177 1.00 78.19 214 THR A O 1
ATOM 1743 N N . ILE A 1 215 ? -21.887 1.808 30.798 1.00 82.38 215 ILE A N 1
ATOM 1744 C CA . ILE A 1 215 ? -20.937 1.498 29.734 1.00 82.38 215 ILE A CA 1
ATOM 1745 C C . ILE A 1 215 ? -21.361 2.277 28.493 1.00 82.38 215 ILE A C 1
ATOM 1747 O O . ILE A 1 215 ? -22.504 2.158 28.041 1.00 82.38 215 ILE A O 1
ATOM 1751 N N . ASN A 1 216 ? -20.420 3.027 27.922 1.00 86.31 216 ASN A N 1
ATOM 1752 C CA . ASN A 1 216 ? -20.562 3.611 26.599 1.00 86.31 216 ASN A CA 1
ATOM 1753 C C . ASN A 1 216 ? -19.576 2.914 25.659 1.00 86.31 216 ASN A C 1
ATOM 1755 O O . ASN A 1 216 ? -18.363 3.051 25.806 1.00 86.31 216 ASN A O 1
ATOM 1759 N N . CYS A 1 217 ? -20.093 2.121 24.730 1.00 88.19 217 CYS A N 1
ATOM 1760 C CA . CYS A 1 217 ? -19.295 1.464 23.711 1.00 88.19 217 CYS A CA 1
ATOM 1761 C C . CYS A 1 217 ? -19.599 2.029 22.335 1.00 88.19 217 CYS A C 1
ATOM 1763 O O . CYS A 1 217 ? -20.734 2.352 22.007 1.00 88.19 217 CYS A O 1
ATOM 1765 N N . SER A 1 218 ? -18.588 2.040 21.487 1.00 90.06 218 SER A N 1
ATOM 1766 C CA . SER A 1 218 ? -18.726 2.242 20.062 1.00 90.06 218 SER A CA 1
ATOM 1767 C C . SER A 1 218 ? -18.258 1.007 19.331 1.00 90.06 218 SER A C 1
ATOM 1769 O O . SER A 1 218 ? -17.129 0.546 19.493 1.00 90.06 218 SER A O 1
ATOM 1771 N N . ILE A 1 219 ? -19.157 0.473 18.518 1.00 89.94 219 ILE A N 1
ATOM 1772 C CA . ILE A 1 219 ? -18.919 -0.701 17.697 1.00 89.94 219 ILE A CA 1
ATOM 1773 C C . ILE A 1 219 ? -18.680 -0.196 16.285 1.00 89.94 219 ILE A C 1
ATOM 1775 O O . ILE A 1 219 ? -19.559 0.397 15.655 1.00 89.94 219 ILE A O 1
ATOM 1779 N N . ILE A 1 220 ? -17.452 -0.369 15.823 1.00 90.62 220 ILE A N 1
ATOM 1780 C CA . ILE A 1 220 ? -17.000 0.068 14.513 1.00 90.62 220 ILE A CA 1
ATOM 1781 C C . ILE A 1 220 ? -16.971 -1.155 13.618 1.00 90.62 220 ILE A C 1
ATOM 1783 O O . ILE A 1 220 ? -16.336 -2.153 13.933 1.00 90.62 220 ILE A O 1
ATOM 1787 N N . ALA A 1 221 ? -17.644 -1.064 12.485 1.00 90.69 221 ALA A N 1
ATOM 1788 C CA . ALA A 1 221 ? -17.677 -2.115 11.497 1.00 90.69 221 ALA A CA 1
ATOM 1789 C C . ALA A 1 221 ? -17.233 -1.581 10.140 1.00 90.69 221 ALA A C 1
ATOM 1791 O O . ALA A 1 221 ? -17.731 -0.562 9.651 1.00 90.69 221 ALA A O 1
ATOM 1792 N N . VAL A 1 222 ? -16.306 -2.302 9.525 1.00 91.44 222 VAL A N 1
ATOM 1793 C CA . VAL A 1 222 ? -15.717 -1.988 8.230 1.00 91.44 222 VAL A CA 1
ATOM 1794 C C . VAL A 1 222 ? -15.871 -3.192 7.318 1.00 91.44 222 VAL A C 1
ATOM 1796 O O . VAL A 1 222 ? -15.509 -4.302 7.696 1.00 91.44 222 VAL A O 1
ATOM 1799 N N . THR A 1 223 ? -16.414 -2.985 6.121 1.00 91.75 223 THR A N 1
ATOM 1800 C CA . THR A 1 223 ? -16.603 -4.055 5.136 1.00 91.75 223 THR A CA 1
ATOM 1801 C C . THR A 1 223 ? -16.585 -3.530 3.707 1.00 91.75 223 THR A C 1
ATOM 1803 O O . THR A 1 223 ? -16.985 -2.401 3.440 1.00 91.75 223 THR A O 1
ATOM 1806 N N . THR A 1 224 ? -16.155 -4.350 2.755 1.00 88.50 224 THR A N 1
ATOM 1807 C CA . THR A 1 224 ? -16.282 -4.067 1.319 1.00 88.50 224 THR A CA 1
ATOM 1808 C C . THR A 1 224 ? -17.679 -4.353 0.760 1.00 88.50 224 THR A C 1
ATOM 1810 O O . THR A 1 224 ? -17.986 -3.926 -0.352 1.00 88.50 224 THR A O 1
ATOM 1813 N N . GLU A 1 225 ? -18.538 -5.049 1.506 1.00 87.56 225 GLU A N 1
ATOM 1814 C CA . GLU A 1 225 ? -19.859 -5.489 1.049 1.00 87.56 225 GLU A CA 1
ATOM 1815 C C . GLU A 1 225 ? -20.977 -4.744 1.774 1.00 87.56 225 GLU A C 1
ATOM 1817 O O . GLU A 1 225 ? -21.164 -4.873 2.980 1.00 87.56 225 GLU A O 1
ATOM 1822 N N . LYS A 1 226 ? -21.769 -3.975 1.020 1.00 86.75 226 LYS A N 1
ATOM 1823 C CA . LYS A 1 226 ? -22.899 -3.220 1.583 1.00 86.75 226 LYS A CA 1
ATOM 1824 C C . LYS A 1 226 ? -24.005 -4.123 2.143 1.00 86.75 226 LYS A C 1
ATOM 1826 O O . LYS A 1 226 ? -24.800 -3.671 2.959 1.00 86.75 226 LYS A O 1
ATOM 1831 N N . SER A 1 227 ? -24.096 -5.353 1.641 1.00 87.81 227 SER A N 1
ATOM 1832 C CA . SER A 1 227 ? -25.104 -6.340 2.031 1.00 87.81 227 SER A CA 1
ATOM 1833 C C . SER A 1 227 ? -24.843 -6.987 3.385 1.00 87.81 227 SER A C 1
ATOM 1835 O O . SER A 1 227 ? -25.754 -7.638 3.880 1.00 87.81 227 SER A O 1
ATOM 1837 N N . ASP A 1 228 ? -23.654 -6.813 3.969 1.00 87.19 228 ASP A N 1
ATOM 1838 C CA . ASP A 1 228 ? -23.335 -7.402 5.268 1.00 87.19 228 ASP A CA 1
ATOM 1839 C C . ASP A 1 228 ? -24.298 -6.899 6.357 1.00 87.19 228 ASP A C 1
ATOM 1841 O O . ASP A 1 228 ? -24.581 -5.696 6.484 1.00 87.19 228 ASP A O 1
ATOM 1845 N N . VAL A 1 229 ? -24.769 -7.842 7.167 1.00 89.44 229 VAL A N 1
ATOM 1846 C CA . VAL A 1 229 ? -25.636 -7.632 8.320 1.00 89.44 229 VAL A CA 1
ATOM 1847 C C . VAL A 1 229 ? -24.835 -7.886 9.587 1.00 89.44 229 VAL A C 1
ATOM 1849 O O . VAL A 1 229 ? -24.053 -8.831 9.714 1.00 89.44 229 VAL A O 1
ATOM 1852 N N . PHE A 1 230 ? -25.052 -7.020 10.565 1.00 89.06 230 PHE A N 1
ATOM 1853 C CA . PHE A 1 230 ? -24.332 -7.050 11.821 1.00 89.06 230 PHE A CA 1
ATOM 1854 C C . PHE A 1 230 ? -25.290 -7.376 12.953 1.00 89.06 230 PHE A C 1
ATOM 1856 O O . PHE A 1 230 ? -26.417 -6.878 13.008 1.00 89.06 230 PHE A O 1
ATOM 1863 N N . GLU A 1 231 ? -24.812 -8.192 13.877 1.00 92.44 231 GLU A N 1
ATOM 1864 C CA . GLU A 1 231 ? -25.553 -8.625 15.046 1.00 92.44 231 GLU A CA 1
ATOM 1865 C C . GLU A 1 231 ? -24.736 -8.327 16.304 1.00 92.44 231 GLU A C 1
ATOM 1867 O O . GLU A 1 231 ? -23.612 -8.809 16.458 1.00 92.44 231 GLU A O 1
ATOM 1872 N N . ILE A 1 232 ? -25.306 -7.542 17.218 1.00 87.81 232 ILE A N 1
ATOM 1873 C CA . ILE A 1 232 ? -24.754 -7.336 18.559 1.00 87.81 232 ILE A CA 1
ATOM 1874 C C . ILE A 1 232 ? -25.537 -8.213 19.527 1.00 87.81 232 ILE A C 1
ATOM 1876 O O . ILE A 1 232 ? -26.736 -8.009 19.719 1.00 87.81 232 ILE A O 1
ATOM 1880 N N . LYS A 1 233 ? -24.848 -9.166 20.151 1.00 89.69 233 LYS A N 1
ATOM 1881 C CA . LYS A 1 233 ? -25.369 -10.030 21.207 1.00 89.69 233 LYS A CA 1
ATOM 1882 C C . LYS A 1 233 ? -24.837 -9.593 22.554 1.00 89.69 233 LYS A C 1
ATOM 1884 O O . LYS A 1 233 ? -23.635 -9.425 22.754 1.00 89.69 233 LYS A O 1
ATOM 1889 N N . GLU A 1 234 ? -25.752 -9.503 23.499 1.00 85.88 234 GLU A N 1
ATOM 1890 C CA . GLU A 1 234 ? -25.435 -9.249 24.888 1.00 85.88 234 GLU A CA 1
ATOM 1891 C C . GLU A 1 234 ? -26.381 -10.064 25.773 1.00 85.88 234 GLU A C 1
ATOM 1893 O O . GLU A 1 234 ? -27.585 -9.802 25.852 1.00 85.88 234 GLU A O 1
ATOM 1898 N N . SER A 1 235 ? -25.836 -11.071 26.459 1.00 83.19 235 SER A N 1
ATOM 1899 C CA . SER A 1 235 ? -26.631 -12.029 27.241 1.00 83.19 235 SER A CA 1
ATOM 1900 C C . SER A 1 235 ? -27.777 -12.638 26.402 1.00 83.19 235 SER A C 1
ATOM 1902 O O . SER A 1 235 ? -27.514 -13.433 25.506 1.00 83.19 235 SER A O 1
ATOM 1904 N N . ASN A 1 236 ? -29.033 -12.235 26.649 1.00 83.81 236 ASN A N 1
ATOM 1905 C CA . ASN A 1 236 ? -30.233 -12.734 25.960 1.00 83.81 236 ASN A CA 1
ATOM 1906 C C . ASN A 1 236 ? -30.824 -11.735 24.948 1.00 83.81 236 ASN A C 1
ATOM 1908 O O . ASN A 1 236 ? -31.912 -11.968 24.422 1.00 83.81 236 ASN A O 1
ATOM 1912 N N . LYS A 1 237 ? -30.162 -10.597 24.709 1.00 86.94 237 LYS A N 1
ATOM 1913 C CA . LYS A 1 237 ? -30.600 -9.594 23.733 1.00 86.94 237 LYS A CA 1
ATOM 1914 C C . LYS A 1 237 ? -29.726 -9.681 22.488 1.00 86.94 237 LYS A C 1
ATOM 1916 O O . LYS A 1 237 ? -28.505 -9.767 22.592 1.00 86.94 237 LYS A O 1
ATOM 1921 N N . SER A 1 238 ? -30.370 -9.648 21.328 1.00 90.75 238 SER A N 1
ATOM 1922 C CA . SER A 1 238 ? -29.717 -9.503 20.032 1.00 90.75 238 SER A CA 1
ATOM 1923 C C . SER A 1 238 ? -30.301 -8.287 19.326 1.00 90.75 238 SER A C 1
ATOM 1925 O O . SER A 1 238 ? -31.523 -8.134 19.254 1.00 90.75 238 SER A O 1
ATOM 1927 N N . THR A 1 239 ? -29.423 -7.424 18.831 1.00 89.12 239 THR A N 1
ATOM 1928 C CA . THR A 1 239 ? -29.781 -6.285 17.992 1.00 89.12 239 THR A CA 1
ATOM 1929 C C . THR A 1 239 ? -29.137 -6.491 16.632 1.00 89.12 239 THR A C 1
ATOM 1931 O O . THR A 1 239 ? -27.911 -6.519 16.525 1.00 89.12 239 THR A O 1
ATOM 1934 N N . ILE A 1 240 ? -29.968 -6.621 15.600 1.00 89.38 240 ILE A N 1
ATOM 1935 C CA . ILE A 1 240 ? -29.532 -6.766 14.210 1.00 89.38 240 ILE A CA 1
ATOM 1936 C C . ILE A 1 240 ? -29.679 -5.423 13.503 1.00 89.38 240 ILE A C 1
ATOM 1938 O O . ILE A 1 240 ? -30.698 -4.745 13.650 1.00 89.38 240 ILE A O 1
ATOM 1942 N N . PHE A 1 241 ? -28.685 -5.050 12.709 1.00 84.69 241 PHE A N 1
ATOM 1943 C CA . PHE A 1 241 ? -28.736 -3.854 11.880 1.00 84.69 241 PHE A CA 1
ATOM 1944 C C . PHE A 1 241 ? -28.019 -4.071 10.553 1.00 84.69 241 PHE A C 1
ATOM 1946 O O . PHE A 1 241 ? -27.009 -4.768 10.451 1.00 84.69 241 PHE A O 1
ATOM 1953 N N . ASN A 1 242 ? -28.558 -3.424 9.526 1.00 83.50 242 ASN A N 1
ATOM 1954 C CA . ASN A 1 242 ? -27.950 -3.392 8.206 1.00 83.50 242 ASN A CA 1
ATOM 1955 C C . ASN A 1 242 ? -26.849 -2.333 8.164 1.00 83.50 242 ASN A C 1
ATOM 1957 O O . ASN A 1 242 ? -26.900 -1.334 8.890 1.00 83.50 242 ASN A O 1
ATOM 1961 N N . HIS A 1 243 ? -25.887 -2.510 7.262 1.00 78.62 243 HIS A N 1
ATOM 1962 C CA . HIS A 1 243 ? -24.885 -1.486 7.016 1.00 78.62 243 HIS A CA 1
ATOM 1963 C C . HIS A 1 243 ? -25.526 -0.178 6.512 1.00 78.62 243 HIS A C 1
ATOM 1965 O O . HIS A 1 243 ? -26.109 -0.129 5.427 1.00 78.62 243 HIS A O 1
ATOM 1971 N N . ALA A 1 244 ? -25.390 0.901 7.286 1.00 75.19 244 ALA A N 1
ATOM 1972 C CA . ALA A 1 244 ? -25.841 2.250 6.915 1.00 75.19 244 ALA A CA 1
ATOM 1973 C C . ALA A 1 244 ? -24.672 3.205 6.608 1.00 75.19 244 ALA A C 1
ATOM 1975 O O . ALA A 1 244 ? -24.874 4.401 6.417 1.00 75.19 244 ALA A O 1
ATOM 1976 N N . GLY A 1 245 ? -23.452 2.673 6.601 1.00 79.69 245 GLY A N 1
ATOM 1977 C CA . GLY A 1 245 ? -22.213 3.429 6.609 1.00 79.69 245 GLY A CA 1
ATOM 1978 C C . GLY A 1 245 ? -21.865 4.179 5.332 1.00 79.69 245 GLY A C 1
ATOM 1979 O O . GLY A 1 245 ? -22.290 3.834 4.226 1.00 79.69 245 GLY A O 1
ATOM 1980 N N . ASP A 1 246 ? -21.002 5.178 5.505 1.00 87.88 246 ASP A N 1
ATOM 1981 C CA . ASP A 1 246 ? -20.408 5.932 4.409 1.00 87.88 246 ASP A CA 1
ATOM 1982 C C . ASP A 1 246 ? -19.399 5.067 3.652 1.00 87.88 246 ASP A C 1
ATOM 1984 O O . ASP A 1 246 ? -18.586 4.361 4.258 1.00 87.88 246 ASP A O 1
ATOM 1988 N N . LEU A 1 247 ? -19.396 5.186 2.323 1.00 92.56 247 LEU A N 1
ATOM 1989 C CA . LEU A 1 247 ? -18.324 4.649 1.492 1.00 92.56 247 LEU A CA 1
ATOM 1990 C C . LEU A 1 247 ? -17.069 5.518 1.668 1.00 92.56 247 LEU A C 1
ATOM 1992 O O . LEU A 1 247 ? -17.090 6.721 1.401 1.00 92.56 247 LEU A O 1
ATOM 1996 N N . ARG A 1 248 ? -15.966 4.911 2.097 1.00 94.31 248 ARG A N 1
ATOM 1997 C CA . ARG A 1 248 ? -14.675 5.557 2.352 1.00 94.31 248 ARG A CA 1
ATOM 1998 C C . ARG A 1 248 ? -13.581 4.871 1.562 1.00 94.31 248 ARG A C 1
ATOM 2000 O O . ARG A 1 248 ? -13.605 3.664 1.397 1.00 94.31 248 ARG A O 1
ATOM 2007 N N . SER A 1 249 ? -12.593 5.643 1.133 1.00 95.56 249 SER A N 1
ATOM 2008 C CA . SER A 1 249 ? -11.372 5.146 0.487 1.00 95.56 249 SER A CA 1
ATOM 2009 C C . SER A 1 249 ? -10.126 5.602 1.253 1.00 95.56 249 SER A C 1
ATOM 2011 O O . SER A 1 249 ? -9.106 5.982 0.669 1.00 95.56 249 SER A O 1
ATOM 2013 N N . PHE A 1 250 ? -10.257 5.699 2.578 1.00 97.50 250 PHE A N 1
ATOM 2014 C CA . PHE A 1 250 ? -9.221 6.193 3.475 1.00 97.50 250 PHE A CA 1
ATOM 2015 C C . PHE A 1 250 ? -9.423 5.683 4.906 1.00 97.50 250 PHE A C 1
ATOM 2017 O O . PHE A 1 250 ? -10.561 5.498 5.340 1.00 97.50 250 PHE A O 1
ATOM 2024 N N . PHE A 1 251 ? -8.327 5.558 5.654 1.00 97.31 251 PHE A N 1
ATOM 2025 C CA . PHE A 1 251 ? -8.324 5.405 7.114 1.00 97.31 251 PHE A CA 1
ATOM 2026 C C . PHE A 1 251 ? -7.933 6.733 7.774 1.00 97.31 251 PHE A C 1
ATOM 2028 O O . PHE A 1 251 ? -7.138 7.488 7.215 1.00 97.31 251 PHE A O 1
ATOM 2035 N N . GLY A 1 252 ? -8.485 7.054 8.944 1.00 95.75 252 GLY A N 1
ATOM 2036 C CA . GLY A 1 252 ? -8.301 8.349 9.615 1.00 95.75 252 GLY A CA 1
ATOM 2037 C C . GLY A 1 252 ? -9.548 9.234 9.610 1.00 95.75 252 GLY A C 1
ATOM 2038 O O . GLY A 1 252 ? -10.683 8.768 9.475 1.00 95.75 252 GLY A O 1
ATOM 2039 N N . ASN A 1 253 ? -9.343 10.539 9.785 1.00 93.56 253 ASN A N 1
ATOM 2040 C CA . ASN A 1 253 ? -10.431 11.485 10.019 1.00 93.56 253 ASN A CA 1
ATOM 2041 C C . ASN A 1 253 ? -11.247 11.750 8.742 1.00 93.56 253 ASN A C 1
ATOM 2043 O O . ASN A 1 253 ? -10.700 11.981 7.661 1.00 93.56 253 ASN A O 1
ATOM 2047 N N . ASN A 1 254 ? -12.576 11.796 8.872 1.00 92.69 254 ASN A N 1
ATOM 2048 C CA . ASN A 1 254 ? -13.439 12.233 7.781 1.00 92.69 254 ASN A CA 1
ATOM 2049 C C . ASN A 1 254 ? -13.529 13.764 7.744 1.00 92.69 254 ASN A C 1
ATOM 2051 O O . ASN A 1 254 ? -14.240 14.378 8.537 1.00 92.69 254 ASN A O 1
ATOM 2055 N N . PHE A 1 255 ? -12.833 14.384 6.791 1.00 90.62 255 PHE A N 1
ATOM 2056 C CA . PHE A 1 255 ? -12.774 15.843 6.690 1.00 90.62 255 PHE A CA 1
ATOM 2057 C C . PHE A 1 255 ? -14.121 16.506 6.391 1.00 90.62 255 PHE A C 1
ATOM 2059 O O . PHE A 1 255 ? -14.269 17.685 6.694 1.00 90.62 255 PHE A O 1
ATOM 2066 N N . SER A 1 256 ? -15.114 15.779 5.863 1.00 86.75 256 SER A N 1
ATOM 2067 C CA . SER A 1 256 ? -16.454 16.343 5.639 1.00 86.75 256 SER A CA 1
ATOM 2068 C C . SER A 1 256 ? -17.217 16.630 6.934 1.00 86.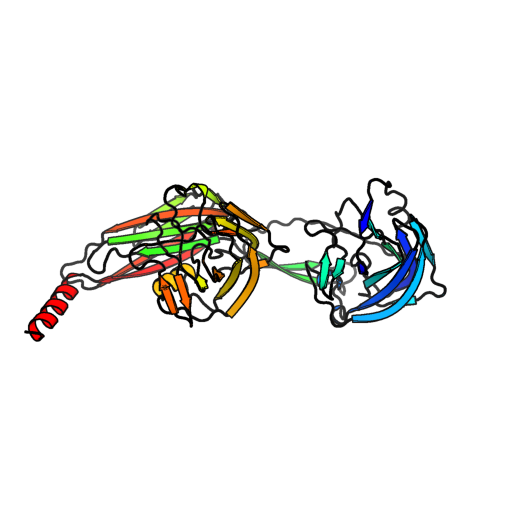75 256 SER A C 1
ATOM 2070 O O . SER A 1 256 ? -18.180 17.387 6.909 1.00 86.75 256 SER A O 1
ATOM 2072 N N . MET A 1 257 ? -16.805 16.023 8.051 1.00 84.25 257 MET A N 1
ATOM 2073 C CA . MET A 1 257 ? -17.412 16.216 9.372 1.00 84.25 257 MET A CA 1
ATOM 2074 C C . MET A 1 257 ? -16.646 17.232 10.230 1.00 84.25 257 MET A C 1
ATOM 2076 O O . MET A 1 257 ? -17.111 17.598 11.305 1.00 84.25 257 MET A O 1
ATOM 2080 N N . LEU A 1 258 ? -15.476 17.694 9.775 1.00 84.88 258 LEU A N 1
ATOM 2081 C CA . LEU A 1 258 ? -14.651 18.617 10.546 1.00 84.88 258 LEU A CA 1
ATOM 2082 C C . LEU A 1 258 ? -15.219 20.035 10.494 1.00 84.88 258 LEU A C 1
ATOM 2084 O O . LEU A 1 258 ? -15.406 20.611 9.420 1.00 84.88 258 LEU A O 1
ATOM 2088 N N . ASN A 1 259 ? -15.384 20.648 11.664 1.00 83.25 259 ASN A N 1
ATOM 2089 C CA . ASN A 1 259 ? -15.640 22.078 11.744 1.00 83.25 259 ASN A CA 1
ATOM 2090 C C . ASN A 1 259 ? -14.318 22.849 11.610 1.00 83.25 259 ASN A C 1
ATOM 2092 O O . ASN A 1 259 ? -13.579 23.025 12.581 1.00 83.25 259 ASN A O 1
ATOM 2096 N N . LEU A 1 260 ? -14.026 23.325 10.394 1.00 78.88 260 LEU A N 1
ATOM 2097 C CA . LEU A 1 260 ? -12.782 24.038 10.069 1.00 78.88 260 LEU A CA 1
ATOM 2098 C C . LEU A 1 260 ? -12.534 25.278 10.954 1.00 78.88 260 LEU A C 1
ATOM 2100 O O . LEU A 1 260 ? -11.386 25.674 11.132 1.00 78.88 260 LEU A O 1
ATOM 2104 N N . ASN A 1 261 ? -13.578 25.865 11.553 1.00 77.69 261 ASN A N 1
ATOM 2105 C CA . ASN A 1 261 ? -13.457 27.070 12.379 1.00 77.69 261 ASN A CA 1
ATOM 2106 C C . ASN A 1 261 ? -12.882 26.816 13.781 1.00 77.69 261 ASN A C 1
ATOM 2108 O O . ASN A 1 261 ? -12.495 27.771 14.450 1.00 77.69 261 ASN A O 1
ATOM 2112 N N . ILE A 1 262 ? -12.837 25.564 14.250 1.00 76.12 262 ILE A N 1
ATOM 2113 C CA . ILE A 1 262 ? -12.414 25.236 15.625 1.00 76.12 262 ILE A CA 1
ATOM 2114 C C . ILE A 1 262 ? -11.026 24.576 15.652 1.00 76.12 262 ILE A C 1
ATOM 2116 O O . ILE A 1 262 ? -10.589 24.037 16.666 1.00 76.12 262 ILE A O 1
ATOM 2120 N N . GLN A 1 263 ? -10.284 24.612 14.551 1.00 75.50 263 GLN A N 1
ATOM 2121 C CA . GLN A 1 263 ? -8.985 23.951 14.474 1.00 75.50 263 GLN A CA 1
ATOM 2122 C C . GLN A 1 263 ? -7.917 24.720 15.253 1.00 75.50 263 GLN A C 1
ATOM 2124 O O . GLN A 1 263 ? -7.800 25.943 15.145 1.00 75.50 263 GLN A O 1
ATOM 2129 N N . LYS A 1 264 ? -7.119 23.996 16.043 1.00 83.06 264 LYS A N 1
ATOM 2130 C CA . LYS A 1 264 ? -6.019 24.582 16.817 1.00 83.06 264 LYS A CA 1
ATOM 2131 C C . LYS A 1 264 ? -4.680 24.256 16.172 1.00 83.06 264 LYS A C 1
ATOM 2133 O O . LYS A 1 264 ? -4.442 23.125 15.744 1.00 83.06 264 LYS A O 1
ATOM 2138 N N . GLN A 1 265 ? -3.798 25.253 16.141 1.00 81.69 265 GLN A N 1
ATOM 2139 C CA . GLN A 1 265 ? -2.387 25.021 15.869 1.00 81.69 265 GLN A CA 1
ATOM 2140 C C . GLN A 1 265 ? -1.784 24.232 17.036 1.00 81.69 265 GLN A C 1
ATOM 2142 O O . GLN A 1 265 ? -2.038 24.543 18.199 1.00 81.69 265 GLN A O 1
ATOM 2147 N N . SER A 1 266 ? -1.006 23.206 16.706 1.00 79.25 266 SER A N 1
ATOM 2148 C CA . SER A 1 266 ? -0.207 22.458 17.666 1.00 79.25 266 SER A CA 1
ATOM 2149 C C . SER A 1 266 ? 1.201 23.044 17.713 1.00 79.25 266 SER A C 1
ATOM 2151 O O . SER A 1 266 ? 1.813 23.246 16.668 1.00 79.25 266 SER A O 1
ATOM 2153 N N . ASP A 1 267 ? 1.727 23.296 18.910 1.00 83.62 267 ASP A N 1
ATOM 2154 C CA . ASP A 1 267 ? 3.147 23.627 19.105 1.00 83.62 267 ASP A CA 1
ATOM 2155 C C . ASP A 1 267 ? 3.977 22.390 19.490 1.00 83.62 267 ASP A C 1
ATOM 2157 O O . ASP A 1 267 ? 5.125 22.500 19.916 1.00 83.62 267 ASP A O 1
ATOM 2161 N N . LEU A 1 268 ? 3.400 21.195 19.343 1.00 89.19 268 LEU A N 1
ATOM 2162 C CA . LEU A 1 268 ? 4.058 19.946 19.703 1.00 89.19 268 LEU A CA 1
ATOM 2163 C C . LEU A 1 268 ? 5.151 19.590 18.685 1.00 89.19 268 LEU A C 1
ATOM 2165 O O . LEU A 1 268 ? 5.094 19.953 17.507 1.00 89.19 268 LEU A O 1
ATOM 2169 N N . ASN A 1 269 ? 6.147 18.839 19.140 1.00 93.38 269 ASN A N 1
ATOM 2170 C CA . ASN A 1 269 ? 7.181 18.241 18.306 1.00 93.38 269 ASN A CA 1
ATOM 2171 C C . ASN A 1 269 ? 7.498 16.817 18.784 1.00 93.38 269 ASN A C 1
ATOM 2173 O O . ASN A 1 269 ? 7.070 16.403 19.857 1.00 93.38 269 ASN A O 1
ATOM 2177 N N . GLY A 1 270 ? 8.215 16.057 17.959 1.00 95.75 270 GLY A N 1
ATOM 2178 C CA . GLY A 1 270 ? 8.529 14.654 18.216 1.00 95.75 270 GLY A CA 1
ATOM 2179 C C . GLY A 1 270 ? 7.711 13.700 17.353 1.00 95.75 270 GLY A C 1
ATOM 2180 O O . GLY A 1 270 ? 7.346 14.038 16.221 1.00 95.75 270 GLY A O 1
ATOM 2181 N N . TYR A 1 271 ? 7.504 12.486 17.866 1.00 96.69 271 TYR A N 1
ATOM 2182 C CA . TYR A 1 271 ? 6.737 11.439 17.200 1.00 96.69 271 TYR A CA 1
ATOM 2183 C C . TYR A 1 271 ? 5.304 11.423 17.724 1.00 96.69 271 TYR A C 1
ATOM 2185 O O . TYR A 1 271 ? 5.082 11.546 18.926 1.00 96.69 271 TYR A O 1
ATOM 2193 N N . PHE A 1 272 ? 4.342 11.235 16.829 1.00 97.00 272 PHE A N 1
ATOM 2194 C CA . PHE A 1 272 ? 2.930 11.121 17.161 1.00 97.00 272 PHE A CA 1
ATOM 2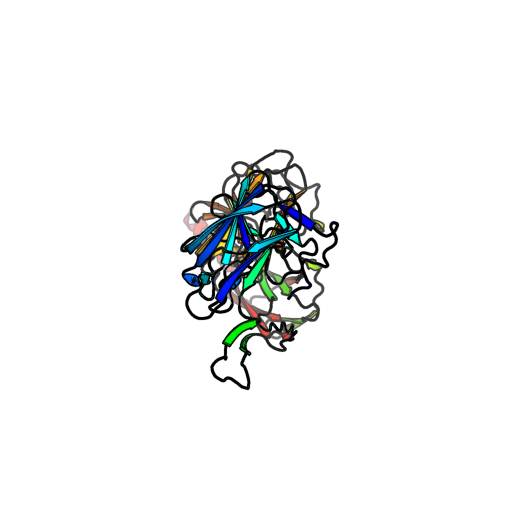195 C C . PHE A 1 272 ? 2.344 9.892 16.497 1.00 97.00 272 PHE A C 1
ATOM 2197 O O . PHE A 1 272 ? 2.465 9.734 15.285 1.00 97.00 272 PHE A O 1
ATOM 2204 N N . ILE A 1 273 ? 1.697 9.043 17.278 1.00 96.94 273 ILE A N 1
ATOM 2205 C CA . ILE A 1 273 ? 0.979 7.875 16.780 1.00 96.94 273 ILE A CA 1
ATOM 2206 C C . ILE A 1 273 ? -0.474 8.284 16.579 1.00 96.94 273 ILE A C 1
ATOM 2208 O O . ILE A 1 273 ? -1.040 8.966 17.439 1.00 96.94 273 ILE A O 1
ATOM 2212 N N . LEU A 1 274 ? -1.047 7.888 15.438 1.00 97.44 274 LEU A N 1
ATOM 2213 C CA . LEU A 1 274 ? -2.390 8.274 15.006 1.00 97.44 274 LEU A CA 1
ATOM 2214 C C . LEU A 1 274 ? -3.332 7.061 14.960 1.00 97.44 274 LEU A C 1
ATOM 2216 O O . LEU A 1 274 ? -3.590 6.543 13.869 1.00 97.44 274 LEU A O 1
ATOM 2220 N N . PRO A 1 275 ? -3.868 6.566 16.088 1.00 96.69 275 PRO A N 1
ATOM 2221 C CA . PRO A 1 275 ? -4.647 5.327 16.101 1.00 96.69 275 PRO A CA 1
ATOM 2222 C C . PRO A 1 275 ? -5.874 5.338 15.176 1.00 96.69 275 PRO A C 1
ATOM 2224 O O . PRO A 1 275 ? -6.296 4.294 14.694 1.00 96.69 275 PRO A O 1
ATOM 2227 N N . SER A 1 276 ? -6.428 6.514 14.854 1.00 95.75 276 SER A N 1
ATOM 2228 C CA . SER A 1 276 ? -7.537 6.638 13.892 1.00 95.75 276 SER A CA 1
ATOM 2229 C C . SER A 1 276 ? -7.184 6.177 12.470 1.00 95.75 276 SER A C 1
ATOM 2231 O O . SER A 1 276 ? -8.082 5.936 11.664 1.00 95.75 276 SER A O 1
ATOM 2233 N N . THR A 1 277 ? -5.892 6.068 12.158 1.00 97.69 277 THR A N 1
ATOM 2234 C CA . THR A 1 277 ? -5.357 5.662 10.852 1.00 97.69 277 THR A CA 1
ATOM 2235 C C . THR A 1 277 ? -5.031 4.172 10.759 1.00 97.69 277 THR A C 1
ATOM 2237 O O . THR A 1 277 ? -4.400 3.764 9.785 1.00 97.69 277 THR A O 1
ATOM 2240 N N . GLU A 1 278 ? -5.430 3.372 11.754 1.00 97.56 278 GLU A N 1
ATOM 2241 C CA . GLU A 1 278 ? -5.254 1.922 11.715 1.00 97.56 278 GLU A CA 1
ATOM 2242 C C . GLU A 1 278 ? -5.837 1.319 10.432 1.00 97.56 278 GLU A C 1
ATOM 2244 O O . GLU A 1 278 ? -6.980 1.588 10.051 1.00 97.56 278 GLU A O 1
ATOM 2249 N N . PHE A 1 279 ? -5.038 0.482 9.774 1.00 96.38 279 PHE A N 1
ATOM 2250 C CA . PHE A 1 279 ? -5.476 -0.305 8.631 1.00 96.38 279 PHE A CA 1
ATOM 2251 C C . PHE A 1 279 ? -6.339 -1.469 9.115 1.00 96.38 279 PHE A C 1
ATOM 2253 O O . PHE A 1 279 ? -5.848 -2.426 9.704 1.00 96.38 279 PHE A O 1
ATOM 2260 N N . GLU A 1 280 ? -7.637 -1.405 8.844 1.00 94.12 280 GLU A N 1
ATOM 2261 C CA . GLU A 1 280 ? -8.616 -2.404 9.304 1.00 94.12 280 GLU A CA 1
ATOM 2262 C C . GLU A 1 280 ? -8.528 -3.738 8.537 1.00 94.12 280 GLU A C 1
ATOM 2264 O O . GLU A 1 280 ? -9.010 -4.781 8.988 1.00 94.12 280 GLU A O 1
ATOM 2269 N N . PHE A 1 281 ? -7.892 -3.708 7.370 1.00 91.00 281 PHE A N 1
ATOM 2270 C CA . PHE A 1 281 ? -7.576 -4.845 6.515 1.00 91.00 281 PHE A CA 1
ATOM 2271 C C . PHE A 1 281 ? -6.341 -4.512 5.666 1.00 91.00 281 PHE A C 1
ATOM 2273 O O . PHE A 1 281 ? -5.967 -3.344 5.535 1.00 91.00 281 PHE A O 1
ATOM 2280 N N . ASP A 1 282 ? -5.722 -5.534 5.077 1.00 90.81 282 ASP A N 1
ATOM 2281 C CA . ASP A 1 282 ? -4.571 -5.346 4.195 1.00 90.81 282 ASP A CA 1
ATOM 2282 C C . ASP A 1 282 ? -4.963 -4.554 2.935 1.00 90.81 282 ASP A C 1
ATOM 2284 O O . ASP A 1 282 ? -5.912 -4.915 2.228 1.00 90.81 282 ASP A O 1
ATOM 2288 N N . SER A 1 283 ? -4.226 -3.485 2.634 1.00 93.25 283 SER A N 1
ATOM 2289 C CA . SER A 1 283 ? -4.518 -2.593 1.504 1.00 93.25 283 SER A CA 1
ATOM 2290 C C . SER A 1 283 ? -3.245 -1.923 0.993 1.00 93.25 283 SER A C 1
ATOM 2292 O O . SER A 1 283 ? -2.240 -1.832 1.702 1.00 93.25 283 SER A O 1
ATOM 2294 N N . PHE A 1 284 ? -3.285 -1.387 -0.227 1.00 93.25 284 PHE A N 1
ATOM 2295 C CA . PHE A 1 284 ? -2.229 -0.501 -0.697 1.00 93.25 284 PHE A CA 1
ATOM 2296 C C . PHE A 1 284 ? -2.468 0.931 -0.213 1.00 93.25 284 PHE A C 1
ATOM 2298 O O . PHE A 1 284 ? -3.493 1.548 -0.499 1.00 93.25 284 PHE A O 1
ATOM 2305 N N . LEU A 1 285 ? -1.474 1.495 0.465 1.00 96.75 285 LEU A N 1
ATOM 2306 C CA . LEU A 1 285 ? -1.382 2.910 0.790 1.00 96.75 285 LEU A CA 1
ATOM 2307 C C . LEU A 1 285 ? -0.971 3.693 -0.461 1.00 96.75 285 LEU A C 1
ATOM 2309 O O . LEU A 1 285 ? 0.128 3.519 -0.989 1.00 96.75 285 LEU A O 1
ATOM 2313 N N . LEU A 1 286 ? -1.850 4.583 -0.917 1.00 94.12 286 LEU A N 1
ATOM 2314 C CA . LEU A 1 286 ? -1.641 5.427 -2.096 1.00 94.12 286 LEU A CA 1
ATOM 2315 C C . LEU A 1 286 ? -1.066 6.803 -1.757 1.00 94.12 286 LEU A C 1
ATOM 2317 O O . LEU A 1 286 ? -0.485 7.471 -2.616 1.00 94.12 286 LEU A O 1
ATOM 2321 N N . GLY A 1 287 ? -1.276 7.282 -0.533 1.00 97.31 287 GLY A N 1
ATOM 2322 C CA . GLY A 1 287 ? -0.999 8.668 -0.190 1.00 97.31 287 GLY A CA 1
ATOM 2323 C C . GLY A 1 287 ? -1.611 9.108 1.128 1.00 97.31 287 GLY A C 1
ATOM 2324 O O . GLY A 1 287 ? -2.110 8.302 1.906 1.00 97.31 287 GLY A O 1
ATOM 2325 N N . PHE A 1 288 ? -1.598 10.415 1.357 1.00 98.19 288 PHE A N 1
ATOM 2326 C CA . PHE A 1 288 ? -2.092 11.034 2.580 1.00 98.19 288 PHE A CA 1
ATOM 2327 C C . PHE A 1 288 ? -2.853 12.311 2.267 1.00 98.19 288 PHE A C 1
ATOM 2329 O O . PHE A 1 288 ? -2.524 13.030 1.318 1.00 98.19 288 PHE A O 1
ATOM 2336 N N . GLU A 1 289 ? -3.816 12.633 3.116 1.00 98.00 289 GLU A N 1
ATOM 2337 C CA . GLU A 1 289 ? -4.415 13.957 3.170 1.00 98.00 289 GLU A CA 1
ATOM 2338 C C . GLU A 1 289 ? -4.389 14.478 4.600 1.00 98.00 289 GLU A C 1
ATOM 2340 O O . GLU A 1 289 ? -4.680 13.745 5.544 1.00 98.00 289 GLU A O 1
ATOM 2345 N N . PHE A 1 290 ? -4.028 15.746 4.769 1.00 97.31 290 PHE A N 1
ATOM 2346 C CA . PHE A 1 290 ? -4.012 16.391 6.077 1.00 97.31 290 PHE A CA 1
ATOM 2347 C C . PHE A 1 290 ? -4.197 17.901 5.978 1.00 97.31 290 PHE A C 1
ATOM 2349 O O . PHE A 1 290 ? -3.838 18.527 4.976 1.00 97.31 290 PHE A O 1
ATOM 2356 N N . LEU A 1 291 ? -4.757 18.493 7.030 1.00 95.62 291 LEU A N 1
ATOM 2357 C CA . LEU A 1 291 ? -4.895 19.942 7.157 1.00 95.62 291 LEU A CA 1
ATOM 2358 C C . LEU A 1 291 ? -3.709 20.499 7.941 1.00 95.62 291 LEU A C 1
ATOM 2360 O O . LEU A 1 291 ? -3.411 20.021 9.034 1.00 95.62 291 LEU A O 1
ATOM 2364 N N . ALA A 1 292 ? -3.038 21.508 7.396 1.00 95.25 292 ALA A N 1
ATOM 2365 C CA . ALA A 1 292 ? -1.907 22.159 8.042 1.00 95.25 292 ALA A CA 1
ATOM 2366 C C . ALA A 1 292 ? -2.126 23.668 8.206 1.00 95.25 292 ALA A C 1
ATOM 2368 O O . ALA A 1 292 ? -2.801 24.315 7.407 1.00 95.25 292 ALA A O 1
ATOM 2369 N N . SER A 1 293 ? -1.532 24.221 9.259 1.00 91.38 293 SER A N 1
ATOM 2370 C CA . SER A 1 293 ? -1.476 25.655 9.534 1.00 91.38 293 SER A CA 1
ATOM 2371 C C . SER A 1 293 ? -0.560 26.396 8.549 1.00 91.38 293 SER A C 1
ATOM 2373 O O . SER A 1 293 ? 0.147 25.794 7.738 1.00 91.38 293 SER A O 1
ATOM 2375 N N . SER A 1 294 ? -0.545 27.729 8.628 1.00 76.31 294 SER A N 1
ATOM 2376 C CA . SER A 1 294 ? 0.126 28.621 7.671 1.00 76.31 294 SER A CA 1
ATOM 2377 C C . SER A 1 294 ? 1.646 28.483 7.579 1.00 76.31 294 SER A C 1
ATOM 2379 O O . SER A 1 294 ? 2.270 29.084 6.704 1.00 76.31 294 SER A O 1
ATOM 2381 N N . LYS A 1 295 ? 2.259 27.698 8.461 1.00 82.38 295 LYS A N 1
ATOM 2382 C CA . LYS A 1 295 ? 3.706 27.622 8.596 1.00 82.38 295 LYS A CA 1
ATOM 2383 C C . LYS A 1 295 ? 4.241 26.445 7.789 1.00 82.38 295 LYS A C 1
ATOM 2385 O O . LYS A 1 295 ? 3.856 25.296 8.000 1.00 82.38 295 LYS A O 1
ATOM 2390 N N . ILE A 1 296 ? 5.129 26.750 6.843 1.00 88.06 296 ILE A N 1
ATOM 2391 C CA . ILE A 1 296 ? 5.813 25.738 6.037 1.00 88.06 296 ILE A CA 1
ATOM 2392 C C . ILE A 1 296 ? 6.739 24.959 6.969 1.00 88.06 296 ILE A C 1
ATOM 2394 O O . ILE A 1 296 ? 7.679 25.525 7.526 1.00 88.06 296 ILE A O 1
ATOM 2398 N N . ALA A 1 297 ? 6.482 23.667 7.125 1.00 92.25 297 ALA A N 1
ATOM 2399 C CA . ALA A 1 297 ? 7.322 22.767 7.898 1.00 92.25 297 ALA A CA 1
ATOM 2400 C C . ALA A 1 297 ? 7.528 21.460 7.132 1.00 92.25 297 ALA A C 1
ATOM 2402 O O . ALA A 1 297 ? 6.803 21.145 6.187 1.00 92.25 297 ALA A O 1
ATOM 2403 N N . GLN A 1 298 ? 8.543 20.700 7.531 1.00 94.38 298 GLN A N 1
ATOM 2404 C CA . GLN A 1 298 ? 8.724 19.340 7.046 1.00 94.38 298 GLN A CA 1
ATOM 2405 C C . GLN A 1 298 ? 8.144 18.362 8.058 1.00 94.38 298 GLN A C 1
ATOM 2407 O O . GLN A 1 298 ? 8.500 18.387 9.236 1.00 94.38 298 GLN A O 1
ATOM 2412 N N . ILE A 1 299 ? 7.291 17.471 7.573 1.00 96.25 299 ILE A N 1
ATOM 2413 C CA . ILE A 1 299 ? 6.813 16.316 8.322 1.00 96.25 299 ILE A CA 1
ATOM 2414 C C . ILE A 1 299 ? 7.445 15.060 7.740 1.00 96.25 299 ILE A C 1
ATOM 2416 O O . ILE A 1 299 ? 7.649 14.945 6.530 1.00 96.25 299 ILE A O 1
ATOM 2420 N N . ARG A 1 300 ? 7.765 14.100 8.597 1.00 97.62 300 ARG A N 1
ATOM 2421 C CA . ARG A 1 300 ? 8.109 12.743 8.187 1.00 97.62 300 ARG A CA 1
ATOM 2422 C C . ARG A 1 300 ? 6.925 11.848 8.518 1.00 97.62 300 ARG A C 1
ATOM 2424 O O . ARG A 1 300 ? 6.415 11.917 9.630 1.00 97.62 300 ARG A O 1
ATOM 2431 N N . ILE A 1 301 ? 6.503 11.035 7.558 1.00 98.19 301 ILE A N 1
ATOM 2432 C CA . ILE A 1 301 ? 5.395 10.094 7.740 1.00 98.19 301 ILE A CA 1
ATOM 2433 C C . ILE A 1 301 ? 5.970 8.684 7.715 1.00 98.19 301 ILE A C 1
ATOM 2435 O O . ILE A 1 301 ? 6.769 8.338 6.840 1.00 98.19 301 ILE A O 1
ATOM 2439 N N . LEU A 1 302 ? 5.584 7.901 8.710 1.00 97.75 302 LEU A N 1
ATOM 2440 C CA . LEU A 1 302 ? 6.012 6.535 8.951 1.00 97.75 302 LEU A CA 1
ATOM 2441 C C . LEU A 1 302 ? 4.764 5.656 9.099 1.00 97.75 302 LEU A C 1
ATOM 2443 O O . LEU A 1 302 ? 3.704 6.152 9.478 1.00 97.75 302 LEU A O 1
ATOM 2447 N N . VAL A 1 303 ? 4.900 4.358 8.850 1.00 98.12 303 VAL A N 1
ATOM 2448 C CA . VAL A 1 303 ? 3.906 3.349 9.234 1.00 98.12 303 VAL A CA 1
ATOM 2449 C C . VAL A 1 303 ? 4.573 2.364 10.176 1.00 98.12 303 VAL A C 1
ATOM 2451 O O . VAL A 1 303 ? 5.657 1.857 9.871 1.00 98.12 303 VAL A O 1
ATOM 2454 N N . TYR A 1 304 ? 3.953 2.139 11.329 1.00 96.75 304 TYR A N 1
ATOM 2455 C CA . TYR A 1 304 ? 4.393 1.141 12.297 1.00 96.75 304 TYR A CA 1
ATOM 2456 C C . TYR A 1 304 ? 3.536 -0.106 12.115 1.00 96.75 304 TYR A C 1
ATOM 2458 O O . TYR A 1 304 ? 2.308 -0.015 12.141 1.00 96.75 304 TYR A O 1
ATOM 2466 N N . GLU A 1 305 ? 4.189 -1.254 11.951 1.00 95.69 305 GLU A N 1
ATOM 2467 C CA . GLU A 1 305 ? 3.536 -2.562 12.019 1.00 95.69 305 GLU A CA 1
ATOM 2468 C C . GLU A 1 305 ? 3.844 -3.157 13.395 1.00 95.69 305 GLU A C 1
ATOM 2470 O O . GLU A 1 305 ? 5.014 -3.357 13.731 1.00 95.69 305 GLU A O 1
ATOM 2475 N N . PHE A 1 306 ? 2.818 -3.390 14.212 1.00 91.69 306 PHE A N 1
ATOM 2476 C CA . PHE A 1 306 ? 2.981 -3.944 15.557 1.00 91.69 306 PHE A CA 1
ATOM 2477 C C . PHE A 1 306 ? 3.168 -5.465 15.511 1.00 91.69 306 PHE A C 1
ATOM 2479 O O . PHE A 1 306 ? 2.524 -6.141 14.712 1.00 91.69 306 PHE A O 1
ATOM 2486 N N . GLU A 1 307 ? 4.034 -6.010 16.376 1.00 88.25 307 GLU A N 1
ATOM 2487 C CA . GLU A 1 307 ? 4.253 -7.468 16.462 1.00 88.25 307 GLU A CA 1
ATOM 2488 C C . GLU A 1 307 ? 2.976 -8.210 16.874 1.00 88.25 307 GLU A C 1
ATOM 2490 O O . GLU A 1 307 ? 2.671 -9.289 16.368 1.00 88.25 307 GLU A O 1
ATOM 2495 N N . SER A 1 308 ? 2.239 -7.625 17.817 1.00 84.25 308 SER A N 1
ATOM 2496 C CA . SER A 1 308 ? 0.958 -8.115 18.302 1.00 84.25 308 SER A CA 1
ATOM 2497 C C . SER A 1 308 ? 0.207 -6.973 18.974 1.00 84.25 308 SER A C 1
ATOM 2499 O O . SER A 1 308 ? 0.793 -6.202 19.732 1.00 84.25 308 SER A O 1
ATOM 2501 N N . CYS A 1 309 ? -1.097 -6.910 18.728 1.00 87.44 309 CYS A N 1
ATOM 2502 C CA . CYS A 1 309 ? -2.036 -6.018 19.410 1.00 87.44 309 CYS A CA 1
ATOM 2503 C C . CYS A 1 309 ? -2.990 -6.815 20.317 1.00 87.44 309 CYS A C 1
ATOM 2505 O O . CYS A 1 309 ? -4.086 -6.377 20.655 1.00 87.44 309 CYS A O 1
ATOM 2507 N N . GLY A 1 310 ? -2.576 -8.031 20.697 1.00 80.00 310 GLY A N 1
ATOM 2508 C CA . GLY A 1 310 ? -3.428 -8.993 21.386 1.00 80.00 310 GLY A CA 1
ATOM 2509 C C . GLY A 1 310 ? -4.547 -9.515 20.482 1.00 80.00 310 GLY A C 1
ATOM 2510 O O . GLY A 1 310 ? -4.345 -9.737 19.291 1.00 80.00 310 GLY A O 1
ATOM 2511 N N . ASN A 1 311 ? -5.726 -9.724 21.070 1.00 75.19 311 ASN A N 1
ATOM 2512 C CA . ASN A 1 311 ? -6.935 -10.143 20.351 1.00 75.19 311 ASN A CA 1
ATOM 2513 C C . ASN A 1 311 ? -7.777 -8.949 19.865 1.00 75.19 311 ASN A C 1
ATOM 2515 O O . ASN A 1 311 ? -8.891 -9.144 19.382 1.00 75.19 311 ASN A O 1
ATOM 2519 N N . GLU A 1 312 ? -7.277 -7.726 20.043 1.00 81.38 312 GLU A N 1
ATOM 2520 C CA . GLU A 1 312 ? -7.996 -6.484 19.764 1.00 81.38 312 GLU A CA 1
ATOM 2521 C C . GLU A 1 312 ? -7.354 -5.727 18.599 1.00 81.38 312 GLU A C 1
ATOM 2523 O O . GLU A 1 312 ? -6.280 -6.087 18.110 1.00 81.38 312 GLU A O 1
ATOM 2528 N N . SER A 1 313 ? -8.029 -4.674 18.139 1.00 91.69 313 SER A N 1
ATOM 2529 C CA . SER A 1 313 ? -7.433 -3.719 17.210 1.00 91.69 313 SER A CA 1
ATOM 2530 C C . SER A 1 313 ? -6.222 -3.032 17.849 1.00 91.69 313 SER A C 1
ATOM 2532 O O . SER A 1 313 ? -6.147 -2.830 19.068 1.00 91.69 313 SER A O 1
ATOM 2534 N N . CYS A 1 314 ? -5.260 -2.637 17.025 1.00 94.00 314 CYS A N 1
ATOM 2535 C CA . CYS A 1 314 ? -4.058 -1.962 17.496 1.00 94.00 314 CYS A CA 1
ATOM 2536 C C . CYS A 1 314 ? -4.370 -0.598 18.108 1.00 94.00 314 CYS A C 1
ATOM 2538 O O . CYS A 1 314 ? -3.724 -0.206 19.082 1.00 94.00 314 CYS A O 1
ATOM 2540 N N . LYS A 1 315 ? -5.392 0.109 17.614 1.00 94.38 315 LYS A N 1
ATOM 2541 C CA . LYS A 1 315 ? -5.836 1.370 18.213 1.00 94.38 315 LYS A CA 1
ATOM 2542 C C . LYS A 1 315 ? -6.414 1.179 19.615 1.00 94.38 315 LYS A C 1
ATOM 2544 O O . LYS A 1 315 ? -6.121 2.007 20.477 1.00 94.38 315 LYS A O 1
ATOM 2549 N N . ASN A 1 316 ? -7.170 0.105 19.867 1.00 91.94 316 ASN A N 1
ATOM 2550 C CA . ASN A 1 316 ? -7.708 -0.178 21.201 1.00 91.94 316 ASN A CA 1
ATOM 2551 C C . ASN A 1 316 ? -6.611 -0.607 22.150 1.00 91.94 316 ASN A C 1
ATOM 2553 O O . ASN A 1 316 ? -6.533 -0.103 23.266 1.00 91.94 316 ASN A O 1
ATOM 2557 N N . TRP A 1 317 ? -5.727 -1.484 21.685 1.00 92.44 317 TRP A N 1
ATOM 2558 C CA . TRP A 1 317 ? -4.604 -1.918 22.492 1.00 92.44 317 TRP A CA 1
ATOM 2559 C C . TRP A 1 317 ? -3.736 -0.728 22.924 1.00 92.44 317 TRP A C 1
ATOM 2561 O O . TRP A 1 317 ? -3.474 -0.597 24.114 1.00 92.44 317 TRP A O 1
ATOM 2571 N N . ILE A 1 318 ? -3.398 0.203 22.017 1.00 92.81 318 ILE A N 1
ATOM 2572 C CA . ILE A 1 318 ? -2.683 1.449 22.369 1.00 92.81 318 ILE A CA 1
ATOM 2573 C C . ILE A 1 318 ? -3.481 2.289 23.372 1.00 92.81 318 ILE A C 1
ATOM 2575 O O . ILE A 1 318 ? -2.910 2.856 24.309 1.00 92.81 318 ILE A O 1
ATOM 2579 N N . PHE A 1 319 ? -4.797 2.395 23.175 1.00 91.50 319 PHE A N 1
ATOM 2580 C CA . PHE A 1 319 ? -5.668 3.152 24.066 1.00 91.50 319 PHE A CA 1
ATOM 2581 C C . PHE A 1 319 ? -5.637 2.610 25.501 1.00 91.50 319 PHE A C 1
ATOM 2583 O O . PHE A 1 319 ? -5.519 3.393 26.446 1.00 91.50 319 PHE A O 1
ATOM 2590 N N . GLU A 1 320 ? -5.683 1.288 25.656 1.00 88.75 320 GLU A N 1
ATOM 2591 C CA . GLU A 1 320 ? -5.721 0.601 26.949 1.00 88.75 320 GLU A CA 1
ATOM 2592 C C . GLU A 1 320 ? -4.342 0.431 27.594 1.00 88.75 320 GLU A C 1
ATOM 2594 O O . GLU A 1 320 ? -4.230 0.473 28.821 1.00 88.75 320 GLU A O 1
ATOM 2599 N N . SER A 1 321 ? -3.286 0.252 26.797 1.00 88.25 321 SER A N 1
ATOM 2600 C CA . SER A 1 321 ? -1.927 0.008 27.293 1.00 88.25 321 SER A CA 1
ATOM 2601 C C . SER A 1 321 ? -1.174 1.289 27.656 1.00 88.25 321 SER A C 1
ATOM 2603 O O . SER A 1 321 ? -0.166 1.227 28.368 1.00 88.25 321 SER A O 1
ATOM 2605 N N . SER A 1 322 ? -1.644 2.454 27.195 1.00 87.88 322 SER A N 1
ATOM 2606 C CA . SER A 1 322 ? -1.015 3.746 27.473 1.00 87.88 322 SER A CA 1
ATOM 2607 C C . SER A 1 322 ? -0.818 3.962 28.989 1.00 87.88 322 SER A C 1
ATOM 2609 O O . SER A 1 322 ? -1.775 3.874 29.759 1.00 87.88 322 SER A O 1
ATOM 2611 N N . PRO A 1 323 ? 0.400 4.320 29.445 1.00 89.25 323 PRO A N 1
ATOM 2612 C CA . PRO A 1 323 ? 1.460 4.938 28.653 1.00 89.25 323 PRO A CA 1
ATOM 2613 C C . PRO A 1 323 ? 2.467 3.969 28.029 1.00 89.25 323 PRO A C 1
ATOM 2615 O O . PRO A 1 323 ? 3.426 4.426 27.422 1.00 89.25 323 PRO A O 1
ATOM 2618 N N . SER A 1 324 ? 2.316 2.656 28.180 1.00 89.25 324 SER A N 1
ATOM 2619 C CA . SER A 1 324 ? 3.218 1.708 27.528 1.00 89.25 324 SER A CA 1
ATOM 2620 C C . SER A 1 324 ? 2.750 1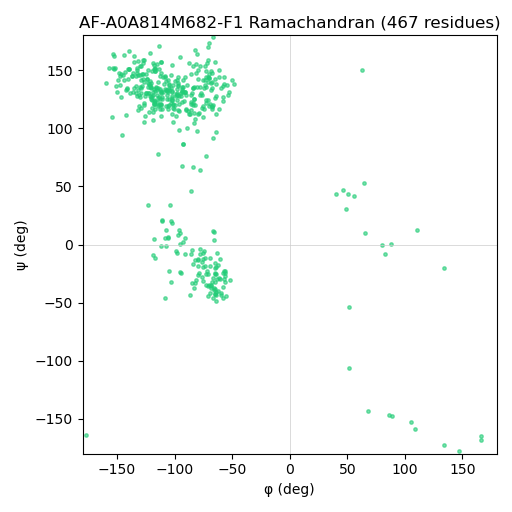.433 26.105 1.00 89.25 324 SER A C 1
ATOM 2622 O O . SER A 1 324 ? 1.592 1.086 25.878 1.00 89.25 324 SER A O 1
ATOM 2624 N N . ILE A 1 325 ? 3.671 1.538 25.154 1.00 85.94 325 ILE A N 1
ATOM 2625 C CA . ILE A 1 325 ? 3.498 0.969 23.823 1.00 85.94 325 ILE A CA 1
ATOM 2626 C C . ILE A 1 325 ? 4.477 -0.189 23.689 1.00 85.94 325 ILE A C 1
ATOM 2628 O O . ILE A 1 325 ? 5.673 -0.049 23.939 1.00 85.94 325 ILE A O 1
ATOM 2632 N N . GLY A 1 326 ? 3.947 -1.358 23.344 1.00 82.69 326 GLY A N 1
ATOM 2633 C CA . GLY A 1 326 ? 4.758 -2.527 23.016 1.00 82.69 326 GLY A CA 1
ATOM 2634 C C . GLY A 1 326 ? 5.563 -2.342 21.727 1.00 82.69 326 GLY A C 1
ATOM 2635 O O . GLY A 1 326 ? 5.498 -1.315 21.051 1.00 82.69 326 GLY A O 1
ATOM 2636 N N . ASN A 1 327 ? 6.351 -3.356 21.391 1.00 86.44 327 ASN A N 1
ATOM 2637 C CA . ASN A 1 327 ? 7.285 -3.278 20.275 1.00 86.44 327 ASN A CA 1
ATOM 2638 C C . ASN A 1 327 ? 6.565 -3.318 18.917 1.00 86.44 327 ASN A C 1
ATOM 2640 O O . ASN A 1 327 ? 5.575 -4.027 18.725 1.00 86.44 327 ASN A O 1
ATOM 2644 N N . TYR A 1 328 ? 7.106 -2.572 17.955 1.00 87.69 328 TYR A N 1
ATOM 2645 C CA . TYR A 1 328 ? 6.731 -2.678 16.550 1.00 87.69 328 TYR A CA 1
ATOM 2646 C C . TYR A 1 328 ? 7.734 -3.573 15.816 1.00 87.69 328 TYR A C 1
ATOM 2648 O O . TYR A 1 328 ? 8.943 -3.445 16.008 1.00 87.69 328 TYR A O 1
ATOM 2656 N N . SER A 1 329 ? 7.234 -4.474 14.969 1.00 85.62 329 SER A N 1
ATOM 2657 C CA . SER A 1 329 ? 8.053 -5.422 14.204 1.00 85.62 329 SER A CA 1
ATOM 2658 C C . SER A 1 329 ? 8.762 -4.759 13.036 1.00 85.62 329 SER A C 1
ATOM 2660 O O . SER A 1 329 ? 9.824 -5.203 12.604 1.00 85.62 329 SER A O 1
ATOM 2662 N N . ASN A 1 330 ? 8.129 -3.735 12.463 1.00 90.12 330 ASN A N 1
ATOM 2663 C CA . ASN A 1 330 ? 8.577 -3.141 11.218 1.00 90.12 330 ASN A CA 1
ATOM 2664 C C . ASN A 1 330 ? 8.245 -1.650 11.172 1.00 90.12 330 ASN A C 1
ATOM 2666 O O . ASN A 1 330 ? 7.235 -1.189 11.711 1.00 90.12 330 ASN A O 1
ATOM 2670 N N . LEU A 1 331 ? 9.121 -0.912 10.500 1.00 93.69 331 LEU A N 1
ATOM 2671 C CA . LEU A 1 331 ? 9.026 0.522 10.305 1.00 93.69 331 LEU A CA 1
ATOM 2672 C C . LEU A 1 331 ? 9.110 0.828 8.814 1.00 93.69 331 LEU A C 1
ATOM 2674 O O . LEU A 1 331 ? 10.183 0.760 8.209 1.00 93.69 331 LEU A O 1
ATOM 2678 N N . ILE A 1 332 ? 7.997 1.264 8.239 1.00 95.06 332 ILE A N 1
ATOM 2679 C CA . ILE A 1 332 ? 7.948 1.687 6.843 1.00 95.06 332 ILE A CA 1
ATOM 2680 C C . ILE A 1 332 ? 8.090 3.207 6.794 1.00 95.06 332 ILE A C 1
ATOM 2682 O O . ILE A 1 332 ? 7.246 3.953 7.286 1.00 95.06 332 ILE A O 1
ATOM 2686 N N . ASN A 1 333 ? 9.174 3.696 6.192 1.00 96.44 333 ASN A N 1
ATOM 2687 C CA . ASN A 1 333 ? 9.403 5.129 6.024 1.00 96.44 333 ASN A CA 1
ATOM 2688 C C . ASN A 1 333 ? 8.796 5.623 4.705 1.00 96.44 333 ASN A C 1
ATOM 2690 O O . ASN A 1 333 ? 9.418 5.490 3.653 1.00 96.44 333 ASN A O 1
ATOM 2694 N N . CYS A 1 334 ? 7.616 6.239 4.768 1.00 95.88 334 CYS A N 1
ATOM 2695 C CA . CYS A 1 334 ? 6.914 6.745 3.586 1.00 95.88 334 CYS A CA 1
ATOM 2696 C C . CYS A 1 334 ? 7.567 7.991 2.975 1.00 95.88 334 CYS A C 1
ATOM 2698 O O . CYS A 1 334 ? 7.358 8.277 1.798 1.00 95.88 334 CYS A O 1
ATOM 2700 N N . GLY A 1 335 ? 8.349 8.739 3.759 1.00 95.25 335 GLY A N 1
ATOM 2701 C CA . GLY A 1 335 ? 9.135 9.869 3.270 1.00 95.25 335 GLY A CA 1
ATOM 2702 C C . GLY A 1 335 ? 9.041 11.123 4.133 1.00 95.25 335 GLY A C 1
ATOM 2703 O O . GLY A 1 335 ? 8.492 11.127 5.238 1.00 95.25 335 GLY A O 1
ATOM 2704 N N . ARG A 1 336 ? 9.630 12.205 3.614 1.00 97.12 336 ARG A N 1
ATOM 2705 C CA . ARG A 1 336 ? 9.568 13.553 4.187 1.00 97.12 336 ARG A CA 1
ATOM 2706 C C . ARG A 1 336 ? 8.841 14.474 3.224 1.00 97.12 336 ARG A C 1
ATOM 2708 O O . ARG A 1 336 ? 9.140 14.478 2.032 1.00 97.12 336 ARG A O 1
ATOM 2715 N N . PHE A 1 337 ? 7.934 15.275 3.758 1.00 95.88 337 PHE A N 1
ATOM 2716 C CA . PHE A 1 337 ? 7.038 16.106 2.978 1.00 95.88 337 PHE A CA 1
ATOM 2717 C C . PHE A 1 337 ? 6.992 17.519 3.536 1.00 95.88 337 PHE A C 1
ATOM 2719 O O . PHE A 1 337 ? 6.899 17.717 4.745 1.00 95.88 337 PHE A O 1
ATOM 2726 N N . THR A 1 338 ? 7.043 18.502 2.643 1.00 95.38 338 THR A N 1
ATOM 2727 C CA . THR A 1 338 ? 6.868 19.909 3.000 1.00 95.38 338 THR A CA 1
ATOM 2728 C C . THR A 1 338 ? 5.383 20.247 3.006 1.00 95.38 338 THR A C 1
ATOM 2730 O O . THR A 1 338 ? 4.687 19.988 2.023 1.00 95.38 338 THR A O 1
ATOM 2733 N N . THR A 1 339 ? 4.902 20.844 4.090 1.00 95.12 339 THR A N 1
ATOM 2734 C CA . THR A 1 339 ? 3.502 21.240 4.243 1.00 95.12 339 THR A CA 1
ATOM 2735 C C . THR A 1 339 ? 3.235 22.615 3.644 1.00 95.12 339 THR A C 1
ATOM 2737 O O . THR A 1 339 ? 4.078 23.514 3.667 1.00 95.12 339 THR A O 1
ATOM 2740 N N . LYS A 1 340 ? 2.029 22.781 3.108 1.00 94.62 340 LYS A N 1
ATOM 2741 C CA . LYS A 1 340 ? 1.446 24.057 2.688 1.00 94.62 340 LYS A CA 1
ATOM 2742 C C . LYS A 1 340 ? 0.281 24.399 3.613 1.00 94.62 340 LYS A C 1
ATOM 2744 O O . LYS A 1 340 ? -0.314 23.504 4.204 1.00 94.62 340 LYS A O 1
ATOM 2749 N N . ASN A 1 341 ? -0.065 25.678 3.711 1.00 94.50 341 ASN A N 1
ATOM 2750 C CA . ASN A 1 341 ? -1.260 26.096 4.442 1.00 94.50 341 ASN A CA 1
ATOM 2751 C C . ASN A 1 341 ? -2.525 25.434 3.861 1.00 94.50 341 ASN A C 1
ATOM 2753 O O . ASN A 1 341 ? -2.696 25.419 2.640 1.00 94.50 341 ASN A O 1
ATOM 2757 N N . GLY A 1 342 ? -3.422 24.949 4.718 1.00 94.12 342 GLY A N 1
ATOM 2758 C CA . GLY A 1 342 ? -4.687 24.323 4.331 1.00 94.12 342 GLY A CA 1
ATOM 2759 C C . GLY A 1 342 ? -4.574 22.825 4.028 1.00 94.12 342 GLY A C 1
ATOM 2760 O O . GLY A 1 342 ? -3.806 22.101 4.664 1.00 94.12 342 GLY A O 1
ATOM 2761 N N . LEU A 1 343 ? -5.388 22.343 3.082 1.00 95.38 343 LEU A N 1
ATOM 2762 C CA . LEU A 1 343 ? -5.440 20.930 2.703 1.00 95.38 343 LEU A CA 1
ATOM 2763 C C . LEU A 1 343 ? -4.228 20.533 1.862 1.00 95.38 343 LEU A C 1
ATOM 2765 O O . LEU A 1 343 ? -4.023 21.017 0.749 1.00 95.38 343 LEU A O 1
ATOM 2769 N N . ASN A 1 344 ? -3.459 19.590 2.387 1.00 96.25 344 ASN A N 1
ATOM 2770 C CA . ASN A 1 344 ? -2.360 18.945 1.697 1.00 96.25 344 ASN A CA 1
ATOM 2771 C C . ASN A 1 344 ? -2.825 17.570 1.242 1.00 96.25 344 ASN A C 1
ATOM 2773 O O . ASN A 1 344 ? -3.295 16.782 2.058 1.00 96.25 344 ASN A O 1
ATOM 2777 N N . ARG A 1 345 ? -2.648 17.277 -0.046 1.00 96.62 345 ARG A N 1
ATOM 2778 C CA . ARG A 1 345 ? -2.821 15.939 -0.610 1.00 96.62 345 ARG A CA 1
ATOM 2779 C C . ARG A 1 345 ? -1.494 15.478 -1.181 1.00 96.62 345 ARG A C 1
ATOM 2781 O O . ARG A 1 345 ? -0.937 16.124 -2.067 1.00 96.62 345 ARG A O 1
ATOM 2788 N N . ILE A 1 346 ? -0.997 14.366 -0.665 1.00 95.69 346 ILE A N 1
ATOM 2789 C CA . ILE A 1 346 ? 0.286 13.785 -1.040 1.00 95.69 346 ILE A CA 1
ATOM 2790 C C . ILE A 1 346 ? 0.011 12.429 -1.661 1.00 95.69 346 ILE A C 1
ATOM 2792 O O . ILE A 1 346 ? -0.564 11.563 -1.015 1.00 95.69 346 ILE A O 1
ATOM 2796 N N . SER A 1 347 ? 0.424 12.242 -2.909 1.00 92.00 347 SER A N 1
ATOM 2797 C CA . SER A 1 347 ? 0.448 10.918 -3.534 1.00 92.00 347 SER A CA 1
ATOM 2798 C C . SER A 1 347 ? 1.828 10.313 -3.339 1.00 92.00 347 SER A C 1
ATOM 2800 O O . SER A 1 347 ? 2.837 10.984 -3.581 1.00 92.00 347 SER A O 1
ATOM 2802 N N . LEU A 1 348 ? 1.878 9.065 -2.888 1.00 88.44 348 LEU A N 1
ATOM 2803 C CA . LEU A 1 348 ? 3.130 8.331 -2.833 1.00 88.44 348 LEU A CA 1
ATOM 2804 C C . LEU A 1 348 ? 3.626 8.056 -4.257 1.00 88.44 348 LEU A C 1
ATOM 2806 O O . LEU A 1 348 ? 2.824 7.884 -5.177 1.00 88.44 348 LEU A O 1
ATOM 2810 N N . PRO A 1 349 ? 4.953 8.026 -4.469 1.00 78.50 349 PRO A N 1
ATOM 2811 C CA . PRO A 1 349 ? 5.507 7.738 -5.785 1.00 78.50 349 PRO A CA 1
ATOM 2812 C C . PRO A 1 349 ? 5.177 6.318 -6.261 1.00 78.50 349 PRO A C 1
ATOM 2814 O O . PRO A 1 349 ? 5.169 6.098 -7.471 1.00 78.50 349 PRO A O 1
ATOM 2817 N N . GLN A 1 350 ? 4.931 5.393 -5.326 1.00 75.94 350 GLN A N 1
ATOM 2818 C CA . GLN A 1 350 ? 4.504 4.012 -5.547 1.00 75.94 350 GLN A CA 1
ATOM 2819 C C . GLN A 1 350 ? 3.522 3.612 -4.437 1.00 75.94 350 GLN A C 1
ATOM 2821 O O . GLN A 1 350 ? 3.745 4.018 -3.290 1.00 75.94 350 GLN A O 1
ATOM 2826 N N . PRO A 1 351 ? 2.461 2.845 -4.746 1.00 86.50 351 PRO A N 1
ATOM 2827 C CA . PRO A 1 351 ? 1.627 2.228 -3.724 1.00 86.50 351 PRO A CA 1
ATOM 2828 C C . PRO A 1 351 ? 2.469 1.348 -2.797 1.00 86.50 351 PRO A C 1
ATOM 2830 O O . PRO A 1 351 ? 3.349 0.623 -3.256 1.00 86.50 351 PRO A O 1
ATOM 2833 N N . ILE A 1 352 ? 2.204 1.402 -1.495 1.00 90.12 352 ILE A N 1
ATOM 2834 C CA . ILE A 1 352 ? 2.903 0.575 -0.505 1.00 90.12 352 ILE A CA 1
ATOM 2835 C C . ILE A 1 352 ? 1.900 -0.411 0.076 1.00 90.12 352 ILE A C 1
ATOM 2837 O O . ILE A 1 352 ? 0.859 0.010 0.567 1.00 90.12 352 ILE A O 1
ATOM 2841 N N . TRP A 1 353 ? 2.191 -1.710 0.027 1.00 93.12 353 TRP A N 1
ATOM 2842 C CA . TRP A 1 353 ? 1.353 -2.710 0.690 1.00 93.12 353 TRP A CA 1
ATOM 2843 C C . TRP A 1 353 ? 1.474 -2.572 2.207 1.00 93.12 353 TRP A C 1
ATOM 2845 O O . TRP A 1 353 ? 2.579 -2.681 2.739 1.00 93.12 353 TRP A O 1
ATOM 2855 N N . ILE A 1 354 ? 0.355 -2.328 2.884 1.00 95.25 354 ILE A N 1
ATOM 2856 C CA . ILE A 1 354 ? 0.286 -2.162 4.335 1.00 95.25 354 ILE A CA 1
ATOM 2857 C C . ILE A 1 354 ? -0.609 -3.253 4.915 1.00 95.25 354 ILE A C 1
ATOM 2859 O O . ILE A 1 354 ? -1.720 -3.486 4.431 1.00 95.25 354 ILE A O 1
ATOM 2863 N N . ARG A 1 355 ? -0.113 -3.917 5.961 1.00 92.31 355 ARG A N 1
ATOM 2864 C CA . ARG A 1 355 ? -0.841 -4.974 6.667 1.00 92.31 355 ARG A CA 1
ATOM 2865 C C . ARG A 1 355 ? -1.895 -4.405 7.613 1.00 92.31 355 ARG A C 1
ATOM 2867 O O . ARG A 1 355 ? -1.725 -3.311 8.159 1.00 92.31 355 ARG A O 1
ATOM 2874 N N . LYS A 1 356 ? -2.937 -5.190 7.874 1.00 92.75 356 LYS A N 1
ATOM 2875 C CA . LYS A 1 356 ? -3.920 -4.946 8.930 1.00 92.75 356 LYS A CA 1
ATOM 2876 C C . LYS A 1 356 ? -3.229 -4.674 10.273 1.00 92.75 356 LYS A C 1
ATOM 2878 O O . LYS A 1 356 ? -2.225 -5.304 10.594 1.00 92.75 356 LYS A O 1
ATOM 2883 N N . GLY A 1 357 ? -3.778 -3.745 11.051 1.00 94.25 357 GLY A N 1
ATOM 2884 C CA . GLY A 1 357 ? -3.261 -3.332 12.359 1.00 94.25 357 GLY A CA 1
ATOM 2885 C C . GLY A 1 357 ? -2.128 -2.305 12.291 1.00 94.25 357 GLY A C 1
ATOM 2886 O O . GLY A 1 357 ? -1.728 -1.745 13.309 1.00 94.25 357 GLY A O 1
ATOM 2887 N N . SER A 1 358 ? -1.609 -2.010 11.098 1.00 97.00 358 SER A N 1
ATOM 2888 C CA . SER A 1 358 ? -0.576 -0.986 10.943 1.00 97.00 358 SER A CA 1
ATOM 2889 C C . SER A 1 358 ? -1.147 0.411 11.176 1.00 97.00 358 SER A C 1
ATOM 2891 O O . SER A 1 358 ? -2.272 0.698 10.765 1.00 97.00 358 SER A O 1
ATOM 2893 N N . ILE A 1 359 ? -0.369 1.299 11.798 1.00 97.94 359 ILE A N 1
ATOM 2894 C CA . ILE A 1 359 ? -0.805 2.652 12.185 1.00 97.94 359 ILE A CA 1
ATOM 2895 C C . ILE A 1 359 ? 0.178 3.703 11.658 1.00 97.94 359 ILE A C 1
ATOM 2897 O O . ILE A 1 359 ? 1.395 3.492 11.651 1.00 97.94 359 ILE A O 1
ATOM 2901 N N . ILE A 1 360 ? -0.339 4.858 11.226 1.00 98.31 360 ILE A N 1
ATOM 2902 C CA . ILE A 1 360 ? 0.495 5.987 10.807 1.00 98.31 360 ILE A CA 1
ATOM 2903 C C . ILE A 1 360 ? 1.140 6.660 12.019 1.00 98.31 360 ILE A C 1
ATOM 2905 O O . ILE A 1 360 ? 0.489 6.967 13.020 1.00 98.31 360 ILE A O 1
ATOM 2909 N N . VAL A 1 361 ? 2.430 6.958 11.877 1.00 97.69 361 VAL A N 1
ATOM 2910 C CA . VAL A 1 361 ? 3.213 7.743 12.827 1.00 97.69 361 VAL A CA 1
ATOM 2911 C C . VAL A 1 361 ? 3.769 8.980 12.132 1.00 97.69 361 VAL A C 1
ATOM 2913 O O . VAL A 1 361 ? 4.425 8.907 11.090 1.00 97.69 361 VAL A O 1
ATOM 2916 N N . LEU A 1 362 ? 3.515 10.142 12.719 1.00 97.31 362 LEU A N 1
ATOM 2917 C CA . LEU A 1 362 ? 4.087 11.411 12.293 1.00 97.31 362 LEU A CA 1
ATOM 2918 C C . LEU A 1 362 ? 5.358 11.684 13.076 1.00 97.31 362 LEU A C 1
ATOM 2920 O O . LEU A 1 362 ? 5.400 11.472 14.279 1.00 97.31 362 LEU A O 1
ATOM 2924 N N . HIS A 1 363 ? 6.371 12.232 12.423 1.00 96.88 363 HIS A N 1
ATOM 2925 C CA . HIS A 1 363 ? 7.525 12.809 13.093 1.00 96.88 363 HIS A CA 1
ATOM 2926 C C . HIS A 1 363 ? 7.746 14.234 12.599 1.00 96.88 363 HIS A C 1
ATOM 2928 O O . HIS A 1 363 ? 7.958 14.469 11.404 1.00 96.88 363 HIS A O 1
ATOM 2934 N N . THR A 1 364 ? 7.687 15.192 13.520 1.00 94.38 364 THR A N 1
ATOM 2935 C CA . THR A 1 364 ? 7.736 16.623 13.200 1.00 94.38 364 THR A CA 1
ATOM 2936 C C . THR A 1 364 ? 8.676 17.350 14.154 1.00 94.38 364 THR A C 1
ATOM 2938 O O . THR A 1 364 ? 8.581 17.165 15.365 1.00 94.38 364 THR A O 1
ATOM 2941 N N . THR A 1 365 ? 9.546 18.220 13.641 1.00 89.25 365 THR A N 1
ATOM 2942 C CA . THR A 1 365 ? 10.348 19.134 14.483 1.00 89.25 365 THR A CA 1
ATOM 2943 C C . THR A 1 365 ? 9.518 20.300 15.012 1.00 89.25 365 THR A C 1
ATOM 2945 O O . THR A 1 365 ? 9.786 20.827 16.088 1.00 89.25 365 THR A O 1
ATOM 2948 N N . TRP A 1 366 ? 8.492 20.667 14.255 1.00 88.31 366 TRP A N 1
ATOM 2949 C CA . TRP A 1 366 ? 7.401 21.535 14.651 1.00 88.31 366 TRP A CA 1
ATOM 2950 C C . TRP A 1 366 ? 6.168 21.058 13.920 1.00 88.31 366 TRP A C 1
ATOM 2952 O O . TRP A 1 366 ? 6.244 20.881 12.704 1.00 88.31 366 TRP A O 1
ATOM 2962 N N . ASN A 1 367 ? 5.079 20.797 14.632 1.00 86.81 367 ASN A N 1
ATOM 2963 C CA . ASN A 1 367 ? 3.934 20.153 14.025 1.00 86.81 367 ASN A CA 1
ATOM 2964 C C . ASN A 1 367 ? 3.054 21.161 13.269 1.00 86.81 367 ASN A C 1
ATOM 2966 O O . ASN A 1 367 ? 2.348 21.955 13.890 1.00 86.81 367 ASN A O 1
ATOM 2970 N N . PRO A 1 368 ? 3.052 21.147 11.922 1.00 91.56 368 PRO A N 1
ATOM 2971 C CA . PRO A 1 368 ? 2.197 22.048 11.171 1.00 91.56 368 PRO A CA 1
ATOM 2972 C C . PRO A 1 368 ? 0.754 21.537 11.099 1.00 91.56 368 PRO A C 1
ATOM 2974 O O . PRO A 1 368 ? -0.106 22.301 10.668 1.00 91.56 368 PRO A O 1
ATOM 2977 N N . ILE A 1 369 ? 0.486 20.275 11.455 1.00 93.81 369 ILE A N 1
ATOM 2978 C CA . ILE A 1 369 ? -0.805 19.616 11.247 1.00 93.81 369 ILE A CA 1
ATOM 2979 C C . ILE A 1 369 ? -1.799 20.097 12.299 1.00 93.81 369 ILE A C 1
ATOM 2981 O O . ILE A 1 369 ? -1.512 20.136 13.497 1.00 93.81 369 ILE A O 1
ATOM 2985 N N . LEU A 1 370 ? -2.977 20.490 11.828 1.00 95.00 370 LEU A N 1
ATOM 2986 C CA . LEU A 1 370 ? -4.044 20.997 12.673 1.00 95.00 370 LEU A CA 1
ATOM 2987 C C . LEU A 1 370 ? -4.653 19.875 13.509 1.00 95.00 370 LEU A C 1
ATOM 2989 O O . LEU A 1 370 ? -4.803 18.741 13.049 1.00 95.00 370 LEU A O 1
ATOM 2993 N N . ILE A 1 371 ? -5.030 20.224 14.734 1.00 93.62 371 ILE A N 1
ATOM 2994 C CA . ILE A 1 371 ? -5.740 19.335 15.647 1.00 93.62 371 ILE A CA 1
ATOM 2995 C C . ILE A 1 371 ? -7.233 19.654 15.579 1.00 93.62 371 ILE A C 1
ATOM 2997 O O . ILE A 1 371 ? -7.635 20.819 15.692 1.00 93.62 371 ILE A O 1
ATOM 3001 N N . ASP A 1 372 ? -8.042 18.613 15.407 1.00 91.31 372 ASP A N 1
ATOM 3002 C CA . ASP A 1 372 ? -9.481 18.679 15.602 1.00 91.31 372 ASP A CA 1
ATOM 3003 C C . ASP A 1 372 ? -9.772 18.841 17.096 1.00 91.31 372 ASP A C 1
ATOM 3005 O O . ASP A 1 372 ? -9.364 18.020 17.919 1.00 91.31 372 ASP A O 1
ATOM 3009 N N . SER A 1 373 ? -10.423 19.946 17.449 1.00 84.38 373 SER A N 1
ATOM 3010 C CA . SER A 1 373 ? -10.676 20.311 18.842 1.00 84.38 373 SER A CA 1
ATOM 3011 C C . SER A 1 373 ? -12.043 19.867 19.357 1.00 84.38 373 SER A C 1
ATOM 3013 O O . SER A 1 373 ? -12.357 20.139 20.523 1.00 84.38 373 SER A O 1
ATOM 3015 N N . ILE A 1 374 ? -12.836 19.205 18.509 1.00 84.44 374 ILE A N 1
ATOM 3016 C CA . ILE A 1 374 ? -14.093 18.574 18.893 1.00 84.44 374 ILE A CA 1
ATOM 3017 C C . ILE A 1 374 ? -13.763 17.393 19.818 1.00 84.44 374 ILE A C 1
ATOM 3019 O O . ILE A 1 374 ? -13.057 16.462 19.435 1.00 84.44 374 ILE A O 1
ATOM 3023 N N . ASP A 1 375 ? -14.264 17.444 21.051 1.00 75.44 375 ASP A N 1
ATOM 3024 C CA . ASP A 1 375 ? -13.998 16.452 22.102 1.00 75.44 375 ASP A CA 1
ATOM 3025 C C . ASP A 1 375 ? -14.961 15.253 22.021 1.00 75.44 375 ASP A C 1
ATOM 3027 O O . ASP A 1 375 ? -15.568 14.851 23.006 1.00 75.44 375 ASP A O 1
ATOM 3031 N N . GLU A 1 376 ? -15.158 14.722 20.813 1.00 80.75 376 GLU A N 1
ATOM 3032 C CA . GLU A 1 376 ? -16.130 13.646 20.531 1.00 80.75 376 GLU A CA 1
ATOM 3033 C C . GLU A 1 376 ? -15.460 12.362 20.021 1.00 80.75 376 GLU A C 1
ATOM 3035 O O . GLU A 1 376 ? -16.117 11.391 19.637 1.00 80.75 376 GLU A O 1
ATOM 3040 N N . HIS A 1 377 ? -14.129 12.332 19.992 1.00 85.56 377 HIS A N 1
ATOM 3041 C CA . HIS A 1 377 ? -13.384 11.164 19.539 1.00 85.56 377 HIS A CA 1
ATOM 3042 C C . HIS A 1 377 ? -13.224 10.146 20.674 1.00 85.56 377 HIS A C 1
ATOM 3044 O O . HIS A 1 377 ? -12.824 10.501 21.776 1.00 85.56 377 HIS A O 1
ATOM 3050 N N . GLU A 1 378 ? -13.460 8.856 20.415 1.00 86.31 378 GLU A N 1
ATOM 3051 C CA . GLU A 1 378 ? -13.205 7.822 21.438 1.00 86.31 378 GLU A CA 1
ATOM 3052 C C . GLU A 1 378 ? -11.717 7.671 21.757 1.00 86.31 378 GLU A C 1
ATOM 3054 O O . GLU A 1 378 ? -11.327 7.613 22.919 1.00 86.31 378 GLU A O 1
ATOM 3059 N N . ILE A 1 379 ? -10.886 7.614 20.712 1.00 91.25 379 ILE A N 1
ATOM 3060 C CA . ILE A 1 379 ? -9.454 7.325 20.835 1.00 91.25 379 ILE A CA 1
ATOM 3061 C C . ILE A 1 379 ? -8.660 8.579 20.460 1.00 91.25 379 ILE A C 1
ATOM 3063 O O . ILE A 1 379 ? -8.768 8.997 19.305 1.00 91.25 379 ILE A O 1
ATOM 3067 N N . PRO A 1 380 ? -7.891 9.188 21.376 1.00 95.19 380 PRO A N 1
ATOM 3068 C CA . PRO A 1 380 ? -7.027 10.328 21.077 1.00 95.19 380 PRO A CA 1
ATOM 3069 C C . PRO A 1 380 ? -5.815 9.916 20.235 1.00 95.19 380 PRO A C 1
ATOM 3071 O O . PRO A 1 380 ? -5.492 8.736 20.119 1.00 95.19 380 PRO A O 1
ATOM 3074 N N . ASP A 1 381 ? -5.087 10.907 19.735 1.00 96.50 381 ASP A N 1
ATOM 3075 C CA . ASP A 1 381 ? -3.719 10.699 19.266 1.00 96.50 381 ASP A CA 1
ATOM 3076 C C . ASP A 1 381 ? -2.712 10.850 20.421 1.00 96.50 381 ASP A C 1
ATOM 3078 O O . ASP A 1 381 ? -2.965 11.510 21.441 1.00 96.50 381 ASP A O 1
ATOM 3082 N N . TYR A 1 382 ? -1.544 10.229 20.256 1.00 96.25 382 TYR A N 1
ATOM 3083 C CA . TYR A 1 382 ? -0.532 10.106 21.306 1.00 96.25 382 TYR A CA 1
ATOM 3084 C C . TYR A 1 382 ? 0.799 10.690 20.848 1.00 96.25 382 TYR A C 1
ATOM 3086 O O . TYR A 1 382 ? 1.250 10.409 19.741 1.00 96.25 382 TYR A O 1
ATOM 3094 N N . SER A 1 383 ? 1.457 11.457 21.714 1.00 95.38 383 SER A N 1
ATOM 3095 C CA . SER A 1 383 ? 2.894 11.715 21.614 1.00 95.38 383 SER A CA 1
ATOM 3096 C C . SER A 1 383 ? 3.659 10.462 22.035 1.00 95.38 383 SER A C 1
ATOM 3098 O O . SER A 1 383 ? 3.242 9.776 22.968 1.00 95.38 383 SER A O 1
ATOM 3100 N N . PHE A 1 384 ? 4.759 10.156 21.357 1.00 90.06 384 PHE A N 1
ATOM 3101 C CA . PHE A 1 384 ? 5.524 8.930 21.551 1.00 90.06 384 PHE A CA 1
ATOM 3102 C C . PHE A 1 384 ? 7.026 9.210 21.663 1.00 90.06 384 PHE A C 1
ATOM 3104 O O . PHE A 1 384 ? 7.620 9.848 20.792 1.00 90.06 384 PHE A O 1
ATOM 3111 N N . ALA A 1 385 ? 7.655 8.694 22.717 1.00 88.94 385 ALA A N 1
ATOM 3112 C CA . ALA A 1 385 ? 9.105 8.695 22.889 1.00 88.94 385 ALA A CA 1
ATOM 3113 C C . ALA A 1 385 ? 9.527 7.488 23.737 1.00 88.94 385 ALA A C 1
ATOM 3115 O O . ALA A 1 385 ? 8.890 7.203 24.742 1.00 88.94 385 ALA A O 1
ATOM 3116 N N . GLU A 1 386 ? 10.596 6.788 23.341 1.00 84.88 386 GLU A N 1
ATOM 3117 C CA . GLU A 1 386 ? 11.200 5.700 24.139 1.00 84.88 386 GLU A CA 1
ATOM 3118 C C . GLU A 1 386 ? 10.194 4.630 24.623 1.00 84.88 386 GLU A C 1
ATOM 3120 O O . GLU A 1 386 ? 10.230 4.202 25.772 1.00 84.88 386 GLU A O 1
ATOM 3125 N N . ASN A 1 387 ? 9.275 4.195 23.749 1.00 82.88 387 ASN A N 1
ATOM 3126 C CA . ASN A 1 387 ? 8.194 3.240 24.061 1.00 82.88 387 ASN A CA 1
ATOM 3127 C C . ASN A 1 387 ? 7.142 3.738 25.070 1.00 82.88 387 ASN A C 1
ATOM 3129 O O . ASN A 1 387 ? 6.272 2.977 25.499 1.00 82.88 387 ASN A O 1
ATOM 3133 N N . VAL A 1 388 ? 7.180 5.026 25.409 1.00 88.06 388 VAL A N 1
ATOM 3134 C CA . VAL A 1 388 ? 6.183 5.698 26.235 1.00 88.06 388 VAL A CA 1
ATOM 3135 C C . VAL A 1 388 ? 5.260 6.521 25.340 1.00 88.06 388 VAL A C 1
ATOM 3137 O O . VAL A 1 388 ? 5.709 7.385 24.584 1.00 88.06 388 VAL A O 1
ATOM 3140 N N . SER A 1 389 ? 3.959 6.266 25.436 1.00 91.38 389 SER A N 1
ATOM 3141 C CA . SER A 1 389 ? 2.906 7.063 24.822 1.00 91.38 389 SER A CA 1
ATOM 3142 C C . SER A 1 389 ? 2.227 7.961 25.838 1.00 91.38 389 SER A C 1
ATOM 3144 O O . SER A 1 389 ? 1.797 7.522 26.902 1.00 91.38 389 SER A O 1
ATOM 3146 N N . ILE A 1 390 ? 2.062 9.227 25.492 1.00 92.06 390 ILE A N 1
ATOM 3147 C CA . ILE A 1 390 ? 1.335 10.194 26.309 1.00 92.06 390 ILE A CA 1
ATOM 3148 C C . ILE A 1 390 ? 0.246 10.792 25.434 1.00 92.06 390 ILE A C 1
ATOM 3150 O O . ILE A 1 390 ? 0.521 11.229 24.316 1.00 92.06 390 ILE A O 1
ATOM 3154 N N . ARG A 1 391 ? -0.996 10.816 25.927 1.00 92.69 391 ARG A N 1
ATOM 3155 C CA . ARG A 1 391 ? -2.095 11.490 25.223 1.00 92.69 391 ARG A CA 1
ATOM 3156 C C . ARG A 1 391 ? -1.696 12.934 24.934 1.00 92.69 391 ARG A C 1
ATOM 3158 O O . ARG A 1 391 ? -1.160 13.613 25.807 1.00 92.69 391 ARG A O 1
ATOM 3165 N N . ILE A 1 392 ? -1.999 13.413 23.731 1.00 90.56 392 ILE A N 1
ATOM 3166 C CA . ILE A 1 392 ? -1.721 14.806 23.355 1.00 90.56 392 ILE A CA 1
ATOM 3167 C C . ILE A 1 392 ? -2.421 15.796 24.294 1.00 90.56 392 ILE A C 1
ATOM 3169 O O . ILE A 1 392 ? -1.857 16.830 24.644 1.00 90.56 392 ILE A O 1
ATOM 3173 N N . ASP A 1 393 ? -3.633 15.454 24.730 1.00 89.75 393 ASP A N 1
ATOM 3174 C CA . ASP A 1 393 ? -4.366 16.158 25.774 1.00 89.75 393 ASP A CA 1
ATOM 3175 C C . ASP A 1 393 ? -4.882 15.131 26.792 1.00 89.75 393 ASP A C 1
ATOM 3177 O O . ASP A 1 393 ? -5.480 14.111 26.439 1.00 89.75 393 ASP A O 1
ATOM 3181 N N . MET A 1 394 ? -4.607 15.377 28.074 1.00 84.50 394 MET A N 1
ATOM 3182 C CA . MET A 1 394 ? -4.992 14.471 29.163 1.00 84.50 394 MET A CA 1
ATOM 3183 C C . MET A 1 394 ? -6.482 14.546 29.506 1.00 84.50 394 MET A C 1
ATOM 3185 O O . MET A 1 394 ? -6.999 13.647 30.164 1.00 84.50 394 MET A O 1
ATOM 3189 N N . LYS A 1 395 ? -7.161 15.627 29.111 1.00 84.38 395 LYS A N 1
ATOM 3190 C CA . LYS A 1 395 ? -8.579 15.874 29.395 1.00 84.38 395 LYS A CA 1
ATOM 3191 C C . LYS A 1 395 ? -9.460 15.610 28.184 1.00 84.38 395 LYS A C 1
ATOM 3193 O O . LYS A 1 395 ? -10.604 15.225 28.375 1.00 84.38 395 LYS A O 1
ATOM 3198 N N . ARG A 1 396 ? -8.934 15.845 26.981 1.00 87.38 396 ARG A N 1
ATOM 3199 C CA . ARG A 1 396 ? -9.689 15.773 25.728 1.00 87.38 396 ARG A CA 1
ATOM 3200 C C . ARG A 1 396 ? -9.191 14.664 24.819 1.00 87.38 396 ARG A C 1
ATOM 3202 O O . ARG A 1 396 ? -8.024 14.265 24.861 1.00 87.38 396 ARG A O 1
ATOM 3209 N N . SER A 1 397 ? -10.060 14.190 23.944 1.00 88.75 397 SER A N 1
ATOM 3210 C CA . SER A 1 397 ? -9.705 13.230 22.906 1.00 88.75 397 SER A CA 1
ATOM 3211 C C . SER A 1 397 ? -9.337 13.926 21.600 1.00 88.75 397 SER A C 1
ATOM 3213 O O . SER A 1 397 ? -10.040 13.848 20.599 1.00 88.75 397 SER A O 1
ATOM 3215 N N . LEU A 1 398 ? -8.218 14.648 21.616 1.00 92.00 398 LEU A N 1
ATOM 3216 C CA . LEU A 1 398 ? -7.752 15.393 20.448 1.00 92.00 398 LEU A CA 1
ATOM 3217 C C . LEU A 1 398 ? -7.144 14.470 19.382 1.00 92.00 398 LEU A C 1
ATOM 3219 O O . LEU A 1 398 ? -6.412 13.534 19.712 1.00 92.00 398 LEU A O 1
ATOM 3223 N N . ARG A 1 399 ? -7.407 14.782 18.107 1.00 94.75 399 ARG A N 1
ATOM 3224 C CA . ARG A 1 399 ? -6.843 14.086 16.938 1.00 94.75 399 ARG A CA 1
ATOM 3225 C C . ARG A 1 399 ? -6.255 15.059 15.930 1.00 94.75 399 ARG A C 1
ATOM 3227 O O . ARG A 1 399 ? -6.811 16.131 15.696 1.00 94.75 399 ARG A O 1
ATOM 3234 N N . PHE A 1 400 ? -5.182 14.672 15.263 1.00 95.94 400 PHE A N 1
ATOM 3235 C CA . PHE A 1 400 ? -4.696 15.357 14.080 1.00 95.94 400 PHE A CA 1
ATOM 3236 C C . PHE A 1 400 ? -5.679 15.187 12.923 1.00 95.94 400 PHE A C 1
ATOM 3238 O O . PHE A 1 400 ? -6.238 14.118 12.682 1.00 95.94 400 PHE A O 1
ATOM 3245 N N . CYS A 1 401 ? -5.870 16.261 12.163 1.00 96.25 401 CYS A N 1
ATOM 3246 C CA . CYS A 1 401 ? -6.643 16.254 10.929 1.00 96.25 401 CYS A CA 1
ATOM 3247 C C . CYS A 1 401 ? -5.849 15.538 9.828 1.00 96.25 401 CYS A C 1
ATOM 3249 O O . CYS A 1 401 ? -5.264 16.190 8.960 1.00 96.25 401 CYS A O 1
ATOM 3251 N N . PHE A 1 402 ? -5.807 14.207 9.886 1.00 97.38 402 PHE A N 1
ATOM 3252 C CA . PHE A 1 402 ? -5.001 13.356 9.014 1.00 97.38 402 PHE A CA 1
ATOM 3253 C C . PHE A 1 402 ? -5.793 12.130 8.542 1.00 97.38 402 PHE A C 1
ATOM 3255 O O . PHE A 1 402 ? -6.595 11.565 9.289 1.00 97.38 402 PHE A O 1
ATOM 3262 N N . ARG A 1 403 ? -5.545 11.697 7.302 1.00 98.00 403 ARG A N 1
ATOM 3263 C CA . ARG A 1 403 ? -6.019 10.417 6.769 1.00 98.00 403 ARG A CA 1
ATOM 3264 C C . ARG A 1 403 ? -5.044 9.798 5.767 1.00 98.00 403 ARG A C 1
ATOM 3266 O O . ARG A 1 403 ? -4.402 10.502 4.986 1.00 98.00 403 ARG A O 1
ATOM 3273 N N . ALA A 1 404 ? -4.967 8.474 5.781 1.00 98.38 404 ALA A N 1
ATOM 3274 C CA . ALA A 1 404 ? -4.233 7.644 4.835 1.00 98.38 404 ALA A CA 1
ATOM 3275 C C . ALA A 1 404 ? -5.159 7.227 3.684 1.00 98.38 404 ALA A C 1
ATOM 3277 O O . ALA A 1 404 ? -6.214 6.646 3.924 1.00 98.38 404 ALA A O 1
ATOM 3278 N N . LEU A 1 405 ? -4.778 7.531 2.443 1.00 97.81 405 LEU A N 1
ATOM 3279 C CA . LEU A 1 405 ? -5.530 7.165 1.241 1.00 97.81 405 LEU A CA 1
ATOM 3280 C C . LEU A 1 405 ? -5.180 5.740 0.817 1.00 97.81 405 LEU A C 1
ATOM 3282 O O . LEU A 1 405 ? -3.995 5.410 0.728 1.00 97.81 405 LEU A O 1
ATOM 3286 N N . ILE A 1 406 ? -6.188 4.937 0.488 1.00 96.88 406 ILE A N 1
ATOM 3287 C CA . ILE A 1 406 ? -6.007 3.540 0.082 1.00 96.88 406 ILE A CA 1
ATOM 3288 C C . ILE A 1 406 ? -6.573 3.264 -1.315 1.00 96.88 406 ILE A C 1
ATOM 3290 O O . ILE A 1 406 ? -7.318 4.071 -1.871 1.00 96.88 406 ILE A O 1
ATOM 3294 N N . ASP A 1 407 ? -6.190 2.130 -1.896 1.00 91.00 407 ASP A N 1
ATOM 3295 C CA . ASP A 1 407 ? -6.556 1.695 -3.251 1.00 91.00 407 ASP A CA 1
ATOM 3296 C C . ASP A 1 407 ? -7.991 1.188 -3.400 1.00 91.00 407 ASP A C 1
ATOM 3298 O O . ASP A 1 407 ? -8.445 0.923 -4.514 1.00 91.00 407 ASP A O 1
ATOM 3302 N N . GLN A 1 408 ? -8.709 1.052 -2.290 1.00 87.62 408 GLN A N 1
ATOM 3303 C CA . GLN A 1 408 ? -10.024 0.433 -2.250 1.00 87.62 408 GLN A CA 1
ATOM 3304 C C . GLN A 1 408 ? -11.010 1.271 -1.463 1.00 87.62 408 GLN A C 1
ATOM 3306 O O . GLN A 1 408 ? -10.654 1.976 -0.520 1.00 87.62 408 GLN A O 1
ATOM 3311 N N . SER A 1 409 ? -12.276 1.138 -1.840 1.00 91.00 409 SER A N 1
ATOM 3312 C CA . SER A 1 409 ? -13.373 1.695 -1.068 1.00 91.00 409 SER A CA 1
ATOM 3313 C C . SER A 1 409 ? -13.993 0.622 -0.179 1.00 91.00 409 SER A C 1
ATOM 3315 O O . SER A 1 409 ? -14.166 -0.521 -0.597 1.00 91.00 409 SER A O 1
ATOM 3317 N N . PHE A 1 410 ? -14.366 1.006 1.031 1.00 93.25 410 PHE A N 1
ATOM 3318 C CA . PHE A 1 410 ? -15.070 0.183 2.002 1.00 93.25 410 PHE A CA 1
ATOM 3319 C C . PHE A 1 410 ? -16.195 0.991 2.631 1.00 93.25 410 PHE A C 1
ATOM 3321 O O . PHE A 1 410 ? -16.161 2.220 2.658 1.00 93.25 410 PHE A O 1
ATOM 3328 N N . TYR A 1 411 ? -17.192 0.309 3.157 1.00 92.12 411 TYR A N 1
ATOM 3329 C CA . TYR A 1 411 ? -18.226 0.929 3.950 1.00 92.12 411 TYR A CA 1
ATOM 3330 C C . TYR A 1 411 ? -17.835 0.920 5.429 1.00 92.12 411 TYR A C 1
ATOM 3332 O O . TYR A 1 411 ? -17.388 -0.096 5.970 1.00 92.12 411 TYR A O 1
ATOM 3340 N N . TYR A 1 412 ? -17.971 2.079 6.067 1.00 92.94 412 TYR A N 1
ATOM 3341 C CA . TYR A 1 412 ? -17.683 2.290 7.480 1.00 92.94 412 TYR A CA 1
ATOM 3342 C C . TYR A 1 412 ? -18.976 2.603 8.217 1.00 92.94 412 TYR A C 1
ATOM 3344 O O . TYR A 1 412 ? -19.586 3.642 7.953 1.00 92.94 412 TYR A O 1
ATOM 3352 N N . THR A 1 413 ? -19.348 1.781 9.195 1.00 91.06 413 THR A N 1
ATOM 3353 C CA . THR A 1 413 ? -20.420 2.131 10.128 1.00 91.06 413 THR A CA 1
ATOM 3354 C C . THR A 1 413 ? -19.914 2.138 11.559 1.00 91.06 413 THR A C 1
ATOM 3356 O O . THR A 1 413 ? -19.122 1.291 11.963 1.00 91.06 413 THR A O 1
ATOM 3359 N N . LYS A 1 414 ? -20.388 3.113 12.330 1.00 90.62 414 LYS A N 1
ATOM 3360 C CA . LYS A 1 414 ? -20.141 3.232 13.759 1.00 90.62 414 LYS A CA 1
ATOM 3361 C C . LYS A 1 414 ? -21.482 3.231 14.479 1.00 90.62 414 LYS A C 1
ATOM 3363 O O . LYS A 1 414 ? -22.355 4.029 14.144 1.00 90.62 414 LYS A O 1
ATOM 3368 N N . PHE A 1 415 ? -21.612 2.364 15.470 1.00 88.62 415 PHE A N 1
ATOM 3369 C CA . PHE A 1 415 ? -22.796 2.243 16.307 1.00 88.62 415 PHE A CA 1
ATOM 3370 C C . PHE A 1 415 ? -22.437 2.610 17.733 1.00 88.62 415 PHE A C 1
ATOM 3372 O O . PHE A 1 415 ? -21.555 1.989 18.320 1.00 88.62 415 PHE A O 1
ATOM 3379 N N . SER A 1 416 ? -23.128 3.601 18.286 1.00 87.69 416 SER A N 1
ATOM 3380 C CA . SER A 1 416 ? -23.035 3.915 19.708 1.00 87.69 416 SER A CA 1
ATOM 3381 C C . SER A 1 416 ? -23.971 2.998 20.486 1.00 87.69 416 SER A C 1
ATOM 3383 O O . SER A 1 416 ? -25.164 2.907 20.197 1.00 87.69 416 SER A O 1
ATOM 3385 N N . TYR A 1 417 ? -23.409 2.310 21.466 1.00 83.31 417 TYR A N 1
ATOM 3386 C CA . TYR A 1 417 ? -24.067 1.368 22.348 1.00 83.31 417 TYR A CA 1
ATOM 3387 C C . TYR A 1 417 ? -23.938 1.872 23.784 1.00 83.31 417 TYR A C 1
ATOM 3389 O O . TYR A 1 417 ? -22.843 1.930 24.334 1.00 83.31 417 TYR A O 1
ATOM 3397 N N . PHE A 1 418 ? -25.062 2.236 24.394 1.00 84.25 418 PHE A N 1
ATOM 3398 C CA . PHE A 1 418 ? -25.102 2.729 25.766 1.00 84.25 418 PHE A CA 1
ATOM 3399 C C . PHE A 1 418 ? -25.912 1.782 26.643 1.00 84.25 418 PHE A C 1
ATOM 3401 O O . PHE A 1 418 ? -27.033 1.406 26.283 1.00 84.25 418 PHE A O 1
ATOM 3408 N N . ARG A 1 419 ? -25.368 1.428 27.810 1.00 82.69 419 ARG A N 1
ATOM 3409 C CA . ARG A 1 419 ? -26.070 0.599 28.788 1.00 82.69 419 ARG A CA 1
ATOM 3410 C C . ARG A 1 419 ? -25.809 1.052 30.215 1.00 82.69 419 ARG A C 1
ATOM 3412 O O . ARG A 1 419 ? -24.664 1.223 30.614 1.00 82.69 419 ARG A O 1
ATOM 3419 N N . GLU A 1 420 ? -26.881 1.126 30.995 1.00 82.81 420 GLU A N 1
ATOM 3420 C CA . GLU A 1 420 ? -26.827 1.200 32.453 1.00 82.81 420 GLU A CA 1
ATOM 3421 C C . GLU A 1 420 ? -26.948 -0.206 33.063 1.00 82.81 420 GLU A C 1
ATOM 3423 O O . GLU A 1 420 ? -27.756 -1.035 32.627 1.00 82.81 420 GLU A O 1
ATOM 3428 N N . ILE A 1 421 ? -26.087 -0.501 34.032 1.00 82.25 421 ILE A N 1
ATOM 3429 C CA . ILE A 1 421 ? -25.912 -1.814 34.648 1.00 82.25 421 ILE A CA 1
ATOM 3430 C C . ILE A 1 421 ? -26.231 -1.707 36.126 1.00 82.25 421 ILE A C 1
ATOM 3432 O O . ILE A 1 421 ? -25.465 -1.177 36.925 1.00 82.25 421 ILE A O 1
ATOM 3436 N N . GLU A 1 422 ? -27.374 -2.258 36.497 1.00 81.69 422 GLU A N 1
ATOM 3437 C CA . GLU A 1 422 ? -27.757 -2.378 37.894 1.00 81.69 422 GLU A CA 1
ATOM 3438 C C . GLU A 1 422 ? -26.872 -3.434 38.573 1.00 81.69 422 GLU A C 1
ATOM 3440 O O . GLU A 1 422 ? -26.762 -4.568 38.098 1.00 81.69 422 GLU A O 1
ATOM 3445 N N . PHE A 1 423 ? -26.209 -3.041 39.661 1.00 79.31 423 PHE A N 1
ATOM 3446 C CA . PHE A 1 423 ? -25.516 -3.960 40.563 1.00 79.31 423 PHE A CA 1
ATOM 3447 C C . PHE A 1 423 ? -26.490 -4.416 41.643 1.00 79.31 423 PHE A C 1
ATOM 3449 O O . PHE A 1 423 ? -27.209 -3.589 42.214 1.00 79.31 423 PHE A O 1
ATOM 3456 N N . GLU A 1 424 ? -26.480 -5.706 41.968 1.00 83.25 424 GLU A N 1
ATOM 3457 C CA . GLU A 1 424 ? -27.151 -6.175 43.181 1.00 83.25 424 GLU A CA 1
ATOM 3458 C C . GLU A 1 424 ? -26.454 -5.597 44.426 1.00 83.25 424 GLU A C 1
ATOM 3460 O O . GLU A 1 424 ? -25.286 -5.200 44.379 1.00 83.25 424 GLU A O 1
ATOM 3465 N N . THR A 1 425 ? -27.165 -5.514 45.557 1.00 77.88 425 THR A N 1
ATOM 3466 C CA . THR A 1 425 ? -26.670 -4.828 46.768 1.00 77.88 425 THR A CA 1
ATOM 3467 C C . THR A 1 425 ? -25.336 -5.362 47.283 1.00 77.88 425 THR A C 1
ATOM 3469 O O . THR A 1 425 ? -24.576 -4.587 47.866 1.00 77.88 425 THR A O 1
ATOM 3472 N N . ASP A 1 426 ? -25.045 -6.636 47.012 1.00 81.06 426 ASP A N 1
ATOM 3473 C CA . ASP A 1 426 ? -23.850 -7.341 47.477 1.00 81.06 426 ASP A CA 1
ATOM 3474 C C . ASP A 1 426 ? -22.821 -7.598 46.353 1.00 81.06 426 ASP A C 1
ATOM 3476 O O . ASP A 1 426 ? -21.736 -8.129 46.606 1.00 81.06 426 ASP A O 1
ATOM 3480 N N . GLU A 1 427 ? -23.117 -7.203 45.107 1.00 79.56 427 GLU A N 1
ATOM 3481 C CA . GLU A 1 427 ? -22.196 -7.360 43.980 1.00 79.56 427 GLU A CA 1
ATOM 3482 C C . GLU A 1 427 ? -21.164 -6.224 43.937 1.00 79.56 427 GLU A C 1
ATOM 3484 O O . GLU A 1 427 ? -21.477 -5.040 43.771 1.00 79.56 427 GLU A O 1
ATOM 3489 N N . ASN A 1 428 ? -19.890 -6.608 44.040 1.00 79.25 428 ASN A N 1
ATOM 3490 C CA . ASN A 1 428 ? -18.760 -5.679 43.980 1.00 79.25 428 ASN A CA 1
ATOM 3491 C C . ASN A 1 428 ? -18.150 -5.565 42.583 1.00 79.25 428 ASN A C 1
ATOM 3493 O O . ASN A 1 428 ? -17.498 -4.565 42.278 1.00 79.25 428 ASN A O 1
ATOM 3497 N N . PHE A 1 429 ? -18.335 -6.587 41.752 1.00 80.75 429 PHE A N 1
ATOM 3498 C CA . PHE A 1 429 ? -17.865 -6.620 40.379 1.00 80.75 429 PHE A CA 1
ATOM 3499 C C . PHE A 1 429 ? -18.883 -7.330 39.494 1.00 80.75 429 PHE A C 1
ATOM 3501 O O . PHE A 1 429 ? -19.552 -8.260 39.943 1.00 80.75 429 PHE A O 1
ATOM 3508 N N . ARG A 1 430 ? -18.968 -6.916 38.232 1.00 83.56 430 ARG A N 1
ATOM 3509 C CA . ARG A 1 430 ? -19.793 -7.577 37.222 1.00 83.56 430 ARG A CA 1
ATOM 3510 C C . ARG A 1 430 ? -19.032 -7.644 35.911 1.00 83.56 430 ARG A C 1
ATOM 3512 O O . ARG A 1 430 ? -18.489 -6.643 35.444 1.00 83.56 430 ARG A O 1
ATOM 3519 N N . LEU A 1 431 ? -18.994 -8.839 35.330 1.00 84.56 431 LEU A N 1
ATOM 3520 C CA . LEU A 1 431 ? -18.467 -9.048 33.988 1.00 84.56 431 LEU A CA 1
ATOM 3521 C C . LEU A 1 431 ? -19.605 -8.898 32.984 1.00 84.56 431 LEU A C 1
ATOM 3523 O O . LEU A 1 431 ? -20.653 -9.529 33.132 1.00 84.56 431 LEU A O 1
ATOM 3527 N N . VAL A 1 432 ? -19.389 -8.072 31.967 1.00 85.62 432 VAL A N 1
ATOM 3528 C CA . VAL A 1 432 ? -20.302 -7.931 30.831 1.00 85.62 432 VAL A CA 1
ATOM 3529 C C . VAL A 1 432 ? -19.555 -8.294 29.562 1.00 85.62 432 VAL A C 1
ATOM 3531 O O . VAL A 1 432 ? -18.510 -7.718 29.273 1.00 85.62 432 VAL A O 1
ATOM 3534 N N . ASP A 1 433 ? -20.101 -9.257 28.825 1.00 88.69 433 ASP A N 1
ATOM 3535 C CA . ASP A 1 433 ? -19.593 -9.678 27.523 1.00 88.69 433 ASP A CA 1
ATOM 3536 C C . ASP A 1 433 ? -20.468 -9.044 26.432 1.00 88.69 433 ASP A C 1
ATOM 3538 O O . ASP A 1 433 ? -21.684 -9.268 26.385 1.00 88.69 433 ASP A O 1
ATOM 3542 N N . ILE A 1 434 ? -19.847 -8.242 25.568 1.00 86.75 434 ILE A N 1
ATOM 3543 C CA . ILE A 1 434 ? -20.472 -7.675 24.371 1.00 86.75 434 ILE A CA 1
ATOM 3544 C C . ILE A 1 434 ? -19.891 -8.404 23.168 1.00 86.75 434 ILE A C 1
ATOM 3546 O O . ILE A 1 434 ? -18.684 -8.356 22.922 1.00 86.75 434 ILE A O 1
ATOM 3550 N N . VAL A 1 435 ? -20.758 -9.067 22.407 1.00 90.50 435 VAL A N 1
ATOM 3551 C CA . VAL A 1 435 ? -20.366 -9.846 21.234 1.00 90.50 435 VAL A CA 1
ATOM 3552 C C . VAL A 1 435 ? -20.906 -9.170 19.981 1.00 90.50 435 VAL A C 1
ATOM 3554 O O . VAL A 1 435 ? -22.113 -9.012 19.840 1.00 90.50 435 VAL A O 1
ATOM 3557 N N . ALA A 1 436 ? -20.034 -8.793 19.053 1.00 89.25 436 ALA A N 1
ATOM 3558 C CA . ALA A 1 436 ? -20.418 -8.248 17.754 1.00 89.25 436 ALA A CA 1
ATOM 3559 C C . ALA A 1 436 ? -20.043 -9.236 16.646 1.00 89.25 436 ALA A C 1
ATOM 3561 O O . ALA A 1 436 ? -18.924 -9.749 16.621 1.00 89.25 436 ALA A O 1
ATOM 3562 N N . THR A 1 437 ? -20.983 -9.509 15.742 1.00 88.56 437 THR A N 1
ATOM 3563 C CA . THR A 1 437 ? -20.832 -10.496 14.666 1.00 88.56 437 THR A CA 1
ATOM 3564 C C . THR A 1 437 ? -21.210 -9.892 13.316 1.00 88.56 437 THR A C 1
ATOM 3566 O O . THR A 1 437 ? -22.245 -9.238 13.219 1.00 88.56 437 THR A O 1
ATOM 3569 N N . ILE A 1 438 ? -20.415 -10.139 12.271 1.00 86.25 438 ILE A N 1
ATOM 3570 C CA . ILE A 1 438 ? -20.877 -10.030 10.876 1.00 86.25 438 ILE A CA 1
ATOM 3571 C C . ILE A 1 438 ? -21.474 -11.379 10.499 1.00 86.25 438 ILE A C 1
ATOM 3573 O O . ILE A 1 438 ? -20.745 -12.374 10.436 1.00 86.25 438 ILE A O 1
ATOM 3577 N N . VAL A 1 439 ? -22.786 -11.417 10.282 1.00 84.56 439 VAL A N 1
ATOM 3578 C CA . VAL A 1 439 ? -23.563 -12.660 10.195 1.00 84.56 439 VAL A CA 1
ATOM 3579 C C . VAL A 1 439 ? -23.127 -13.500 8.996 1.00 84.56 439 VAL A C 1
ATOM 3581 O O . VAL A 1 439 ? -22.809 -14.677 9.154 1.00 84.56 439 VAL A O 1
ATOM 3584 N N . GLU A 1 440 ? -23.022 -12.894 7.816 1.00 82.81 440 GLU A N 1
ATOM 3585 C CA . GLU A 1 440 ? -22.687 -13.578 6.560 1.00 82.81 440 GLU A CA 1
ATOM 3586 C C . GLU A 1 440 ? -21.258 -14.130 6.555 1.00 82.81 440 GLU A C 1
ATOM 3588 O O . GLU A 1 440 ? -20.977 -15.135 5.904 1.00 82.81 440 GLU A O 1
ATOM 3593 N N . LYS A 1 441 ? -20.353 -13.487 7.301 1.00 80.75 441 LYS A N 1
ATOM 3594 C CA . LYS A 1 441 ? -18.923 -13.834 7.352 1.00 80.75 441 LYS A CA 1
ATOM 3595 C C . LYS A 1 441 ? -18.558 -14.680 8.566 1.00 80.75 441 LYS A C 1
ATOM 3597 O O . LYS A 1 441 ? -17.411 -15.105 8.679 1.00 80.75 441 LYS A O 1
ATOM 3602 N N . ASN A 1 442 ? -19.505 -14.904 9.481 1.00 83.31 442 ASN A N 1
ATOM 3603 C CA . ASN A 1 442 ? -19.284 -15.552 10.774 1.00 83.31 442 ASN A CA 1
ATOM 3604 C C . ASN A 1 442 ? -18.082 -14.961 11.550 1.00 83.31 442 ASN A C 1
ATOM 3606 O O . ASN A 1 442 ? -17.390 -15.653 12.299 1.00 83.31 442 ASN A O 1
ATOM 3610 N N . MET A 1 443 ? -17.800 -13.669 11.350 1.00 82.69 443 MET A N 1
ATOM 3611 C CA . MET A 1 443 ? -16.702 -12.970 12.015 1.00 82.69 443 MET A CA 1
ATOM 3612 C C . MET A 1 443 ? -17.222 -12.411 13.331 1.00 82.69 443 MET A C 1
ATOM 3614 O O . MET A 1 443 ? -18.084 -11.537 13.312 1.00 82.69 443 MET A O 1
ATOM 3618 N N . THR A 1 444 ? -16.701 -12.905 14.453 1.00 86.38 444 THR A N 1
ATOM 3619 C CA . THR A 1 444 ? -17.177 -12.553 15.796 1.00 86.38 444 THR A CA 1
ATOM 3620 C C . THR A 1 444 ? -16.062 -11.927 16.624 1.00 86.38 444 THR A C 1
ATOM 3622 O O . THR A 1 444 ? -14.951 -12.454 16.664 1.00 86.38 444 THR A O 1
ATOM 3625 N N . ILE A 1 445 ? -16.374 -10.844 17.330 1.00 87.06 445 ILE A N 1
ATOM 3626 C CA . ILE A 1 445 ? -15.517 -10.248 18.358 1.00 87.06 445 ILE A CA 1
ATOM 3627 C C . ILE A 1 445 ? -16.279 -10.225 19.673 1.00 87.06 445 ILE A C 1
ATOM 3629 O O . ILE A 1 445 ? -17.452 -9.864 19.706 1.00 87.06 445 ILE A O 1
ATOM 3633 N N . ASN A 1 446 ? -15.600 -10.610 20.750 1.00 89.38 446 ASN A N 1
ATOM 3634 C CA . ASN A 1 446 ? -16.124 -10.560 22.106 1.00 89.38 446 ASN A CA 1
ATOM 3635 C C . ASN A 1 446 ? -15.269 -9.605 22.941 1.00 89.38 446 ASN A C 1
ATOM 3637 O O . ASN A 1 446 ? -14.071 -9.843 23.105 1.00 89.38 446 ASN A O 1
ATOM 3641 N N . LYS A 1 447 ? -15.889 -8.559 23.488 1.00 87.19 447 LYS A N 1
ATOM 3642 C CA . LYS A 1 447 ? -15.268 -7.664 24.462 1.00 87.19 447 LYS A CA 1
ATOM 3643 C C . LYS A 1 447 ? -15.839 -7.963 25.842 1.00 87.19 447 LYS A C 1
ATOM 3645 O O . LYS A 1 447 ? -17.027 -7.756 26.091 1.00 87.19 447 LYS A O 1
ATOM 3650 N N . ARG A 1 448 ? -14.964 -8.407 26.744 1.00 87.69 448 ARG A N 1
ATOM 3651 C CA . ARG A 1 448 ? -15.279 -8.608 28.159 1.00 87.69 448 ARG A CA 1
ATOM 3652 C C . ARG A 1 448 ? -14.905 -7.368 28.957 1.00 87.69 448 ARG A C 1
ATOM 3654 O O . ARG A 1 448 ? -13.745 -6.968 28.973 1.00 87.69 448 ARG A O 1
ATOM 3661 N N . ILE A 1 449 ? -15.876 -6.798 29.656 1.00 82.81 449 ILE A N 1
ATOM 3662 C CA . ILE A 1 449 ? -15.721 -5.575 30.443 1.00 82.81 449 ILE A CA 1
ATOM 3663 C C . ILE A 1 449 ? -15.894 -5.931 31.913 1.00 82.81 449 ILE A C 1
ATOM 3665 O O . ILE A 1 449 ? -16.884 -6.555 32.296 1.00 82.81 449 ILE A O 1
ATOM 3669 N N . ASN A 1 450 ? -14.921 -5.543 32.735 1.00 84.06 450 ASN A N 1
ATOM 3670 C CA . ASN A 1 450 ? -14.990 -5.707 34.180 1.00 84.06 450 ASN A CA 1
ATOM 3671 C C . ASN A 1 450 ? -15.415 -4.391 34.824 1.00 84.06 450 ASN A C 1
ATOM 3673 O O . ASN A 1 450 ? -14.656 -3.421 34.823 1.00 84.06 450 ASN A O 1
ATOM 3677 N N . LEU A 1 451 ? -16.624 -4.369 35.371 1.00 81.50 451 LEU A N 1
ATOM 3678 C CA . LEU A 1 451 ? -17.133 -3.228 36.110 1.00 81.50 451 LEU A CA 1
ATOM 3679 C C . LEU A 1 451 ? -17.002 -3.463 37.602 1.00 81.50 451 LEU A C 1
ATOM 3681 O O . LEU A 1 451 ? -17.286 -4.558 38.081 1.00 81.50 451 LEU A O 1
ATOM 3685 N N . SER A 1 452 ? -16.647 -2.417 38.339 1.00 77.75 452 SER A N 1
ATOM 3686 C CA . SER A 1 452 ? -16.643 -2.426 39.797 1.00 77.75 452 SER A CA 1
ATOM 3687 C C . SER A 1 452 ? -17.715 -1.497 40.355 1.00 77.75 452 SER A C 1
ATOM 3689 O O . SER A 1 452 ? -18.006 -0.435 39.808 1.00 77.75 452 SER A O 1
ATOM 3691 N N . ASN A 1 453 ? -18.299 -1.900 41.478 1.00 72.50 453 ASN A N 1
ATOM 3692 C CA . ASN A 1 453 ? -19.252 -1.084 42.210 1.00 72.50 453 ASN A CA 1
ATOM 3693 C C . ASN A 1 453 ? -18.496 0.036 42.952 1.00 72.50 453 ASN A C 1
ATOM 3695 O O . ASN A 1 453 ? -17.682 -0.221 43.846 1.00 72.50 453 ASN A O 1
ATOM 3699 N N . GLY A 1 454 ? -18.762 1.295 42.593 1.00 61.03 454 GLY A N 1
ATOM 3700 C CA . GLY A 1 454 ? -18.051 2.473 43.109 1.00 61.03 454 GLY A CA 1
ATOM 3701 C C . GLY A 1 454 ? -18.137 2.688 44.631 1.00 61.03 454 GLY A C 1
ATOM 3702 O O . GLY A 1 454 ? -17.362 3.477 45.179 1.00 61.03 454 GLY A O 1
ATOM 3703 N N . ARG A 1 455 ? -19.022 1.974 45.347 1.00 56.31 455 ARG A N 1
ATOM 3704 C CA . ARG A 1 455 ? -19.220 2.113 46.805 1.00 56.31 455 ARG A CA 1
ATOM 3705 C C . ARG A 1 455 ? -17.969 1.803 47.644 1.00 56.31 455 ARG A C 1
ATOM 3707 O O . ARG A 1 455 ? -17.788 2.419 48.692 1.00 56.31 455 ARG A O 1
ATOM 3714 N N . ILE A 1 456 ? -17.073 0.919 47.192 1.00 47.94 456 ILE A N 1
ATOM 3715 C CA . ILE A 1 456 ? -15.872 0.524 47.962 1.00 47.94 456 ILE A CA 1
ATOM 3716 C C . ILE A 1 456 ? -14.720 1.536 47.825 1.00 47.94 456 ILE A C 1
ATOM 3718 O O . ILE A 1 456 ? -13.948 1.728 48.767 1.00 47.94 456 ILE A O 1
ATOM 3722 N N . PHE A 1 457 ? -14.601 2.232 46.688 1.00 43.84 457 PHE A N 1
ATOM 3723 C CA . PHE A 1 457 ? -13.489 3.169 46.466 1.00 43.84 457 PHE A CA 1
ATOM 3724 C C . PHE A 1 457 ? -13.574 4.402 47.376 1.00 43.84 457 PHE A C 1
ATOM 3726 O O . PHE A 1 457 ? -12.551 4.863 47.885 1.00 43.84 457 PHE A O 1
ATOM 3733 N N . LEU A 1 458 ? -14.791 4.886 47.646 1.00 41.50 458 LEU A N 1
ATOM 3734 C CA . LEU A 1 458 ? -15.019 5.956 48.618 1.00 41.50 458 LEU A CA 1
ATOM 3735 C C . LEU A 1 458 ? -14.687 5.507 50.045 1.00 41.50 458 LEU A C 1
ATOM 3737 O O . LEU A 1 458 ? -14.086 6.288 50.775 1.00 41.50 458 LEU A O 1
ATOM 3741 N N . LEU A 1 459 ? -14.985 4.256 50.420 1.00 41.59 459 LEU A N 1
ATOM 3742 C CA . LEU A 1 459 ? -14.660 3.725 51.750 1.00 41.59 459 LEU A CA 1
ATOM 3743 C C . LEU A 1 459 ? -13.139 3.634 51.974 1.00 41.59 459 LEU A C 1
ATOM 3745 O O . LEU A 1 459 ? -12.651 4.054 53.018 1.00 41.59 459 LEU A O 1
ATOM 3749 N N . ASN A 1 460 ? -12.373 3.167 50.981 1.00 35.56 460 ASN A N 1
ATOM 3750 C CA . ASN A 1 460 ? -10.912 3.045 51.093 1.00 35.56 460 ASN A CA 1
ATOM 3751 C C . ASN A 1 460 ? -10.180 4.398 51.055 1.00 35.56 460 ASN A C 1
ATOM 3753 O O . ASN A 1 460 ? -9.201 4.577 51.777 1.00 35.56 460 ASN A O 1
ATOM 3757 N N . ILE A 1 461 ? -10.663 5.377 50.280 1.00 41.25 461 ILE A N 1
ATOM 3758 C CA . ILE A 1 461 ? -10.124 6.749 50.323 1.00 41.25 461 ILE A CA 1
ATOM 3759 C C . ILE A 1 461 ? -10.459 7.417 51.667 1.00 41.25 461 ILE A C 1
ATOM 3761 O O . ILE A 1 461 ? -9.602 8.104 52.225 1.00 41.25 461 ILE A O 1
ATOM 3765 N N . LEU A 1 462 ? -11.652 7.173 52.231 1.00 36.91 462 LEU A N 1
ATOM 3766 C CA . LEU A 1 462 ? -12.004 7.673 53.565 1.00 36.91 462 LEU A CA 1
ATOM 3767 C C . LEU A 1 462 ? -11.118 7.058 54.657 1.00 36.91 462 LEU A C 1
ATOM 3769 O O . LEU A 1 462 ? -10.676 7.778 55.546 1.00 36.91 462 LEU A O 1
ATOM 3773 N N . VAL A 1 463 ? -10.824 5.754 54.577 1.00 37.97 463 VAL A N 1
ATOM 3774 C CA . VAL A 1 463 ? -9.943 5.060 55.533 1.00 37.97 463 VAL A CA 1
ATOM 3775 C C . VAL A 1 463 ? -8.510 5.591 55.440 1.00 37.97 463 VAL A C 1
ATOM 3777 O O . VAL A 1 463 ? -7.918 5.897 56.470 1.00 37.97 463 VAL A O 1
ATOM 3780 N N . ILE A 1 464 ? -7.971 5.818 54.237 1.00 40.50 464 ILE A N 1
ATOM 3781 C CA . ILE A 1 464 ? -6.630 6.411 54.071 1.00 40.50 464 ILE A CA 1
ATOM 3782 C C . ILE A 1 464 ? -6.584 7.856 54.602 1.00 40.50 464 ILE A C 1
ATOM 3784 O O . ILE A 1 464 ? -5.614 8.235 55.251 1.00 40.50 464 ILE A O 1
ATOM 3788 N N . LEU A 1 465 ? -7.641 8.654 54.413 1.00 39.97 465 LEU A N 1
ATOM 3789 C CA . LEU A 1 465 ? -7.727 10.012 54.971 1.00 39.97 465 LEU A CA 1
ATOM 3790 C C . LEU A 1 465 ? -7.923 10.037 56.496 1.00 39.97 465 LEU A C 1
ATOM 3792 O O . LEU A 1 465 ? -7.531 11.014 57.132 1.00 39.97 465 LEU A O 1
ATOM 3796 N N . HIS A 1 466 ? -8.489 8.986 57.098 1.00 41.22 466 HIS A N 1
ATOM 3797 C CA . HIS A 1 466 ? -8.593 8.865 58.557 1.00 41.22 466 HIS A CA 1
ATOM 3798 C C . HIS A 1 466 ? -7.284 8.423 59.222 1.00 41.22 466 HIS A C 1
ATOM 3800 O O . HIS A 1 466 ? -7.062 8.768 60.375 1.00 41.22 466 HIS A O 1
ATOM 3806 N N . PHE A 1 467 ? -6.396 7.738 58.496 1.00 40.72 467 PHE A N 1
ATOM 3807 C CA . PHE A 1 467 ? -5.049 7.390 58.969 1.00 40.72 467 PHE A CA 1
ATOM 3808 C C . PHE A 1 467 ? -3.997 8.500 58.747 1.00 40.72 467 PHE A C 1
ATOM 3810 O O . PHE A 1 467 ? -2.859 8.349 59.184 1.00 40.72 467 PHE A O 1
ATOM 3817 N N . ILE A 1 468 ? -4.358 9.607 58.081 1.00 42.28 468 ILE A N 1
ATOM 3818 C CA . ILE A 1 468 ? -3.481 10.774 57.824 1.00 42.28 468 ILE A CA 1
ATOM 3819 C C . ILE A 1 468 ? -3.855 11.990 58.714 1.00 42.28 468 ILE A C 1
ATOM 3821 O O . ILE A 1 468 ? -3.280 13.071 58.590 1.00 42.28 468 ILE A O 1
ATOM 3825 N N . LYS A 1 469 ? -4.780 11.823 59.662 1.00 37.22 469 LYS A N 1
ATOM 3826 C CA . LYS A 1 469 ? -5.014 12.765 60.770 1.00 37.22 469 LYS A CA 1
ATOM 3827 C C . LYS A 1 469 ? -4.485 12.176 62.066 1.00 37.22 469 LYS A C 1
ATOM 3829 O O . LYS A 1 469 ? -4.064 12.991 62.915 1.00 37.22 469 LYS A O 1
#

Foldseek 3Di:
DVPDQVPDDPVQWDWDPFFKWWFLVAAAQFFFWFFWKKFAKAAWAKKKKWWKAAPVQPDHDAPLVVDDAKDQDDHIDTPDMDMDTDHHTIDITTDPDIDTDGGNIIMMMGGPDDIIWIKGNVLADPAAIWGDDPRMTHGPDNPGRIGTRMYTHTPDDDDDDDDDDDDDDPDFAKDKDWDDDPVDRVRTDIDIDGGDFLKFWAKFWDDPDQAFLKIKIKIKIKGADQQWKKWKDWPPDIDIDGFPFDKDQWFADDPVPFPPVPWDFDQDAFKKWALSRFRRFKFWFFWKKFAFAADWFKKWKKKFAQPDLDLHALLNSCQVVAQADDDTPDIGGQGIDIDHHTMDITTGSHTDTDGGSITMMMGTRGDRFIKRPPQPDSGAMWHDDPRGTDGPDPVGRIGTRMITGTPDIMGMDMDIDMDRHDDDPPDFKDWIWIWMARPVNRDIDIDIDIGGHNPVVVVVVVVVVVVVD

Mean predicted aligned error: 12.27 Å

Organism: NCBI:txid104777

Sequence (469 aa):
FNKYLIGITQSEIIYSNQKKHYSINNELKFDSVILGFEINVQYAGSLKIDALYFDFCNGGVFGSKNFIDSYNLSNYRILSSESYHVGAGYNKIFLKKAINLKKGTIFSIEIIALSNLGIDSKCDSIYSDFYELSGILYKIDKIKNCRLLFNVLTEQFYFESINFFNHTFDQLGTYYFTIGSLNNIKFNSNYTFDITSRSSIDIICTTETKIFSTINCSIIAVTTEKSDVFEIKESNKSTIFNHAGDLRSFFGNNFSMLNLNIQKQSDLNGYFILPSTEFEFDSFLLGFEFLASSKIAQIRILVYEFESCGNESCKNWIFESSPSIGNYSNLINCGRFTTKNGLNRISLPQPIWIRKGSIIVLHTTWNPILIDSIDEHEIPDYSFAENVSIRIDMKRSLRFCFRALIDQSFYYTKFSYFREIEFETDENFRLVDIVATIVEKNMTINKRINLSNGRIFLLNILVILHFIK

pLDDT: mean 85.11, std 13.47, range [30.36, 98.38]

Radius of gyration: 29.79 Å; Cα contacts (8 Å, |Δi|>4): 1058; chains: 1; bounding box: 58×63×100 Å

Solvent-accessible surface area (backbone atoms only — not comparable to full-atom values): 26141 Å² total; per-residue (Å²): 126,94,57,68,80,82,67,63,56,82,88,46,56,43,74,45,80,68,51,32,33,36,39,44,80,56,42,31,88,46,70,42,46,36,44,32,37,37,39,30,25,72,34,48,29,33,38,34,45,32,35,33,38,42,67,84,21,70,88,81,61,66,40,58,76,74,67,56,82,59,40,76,76,67,68,64,43,78,80,46,75,49,76,47,80,44,59,54,39,82,40,77,46,72,49,97,63,72,44,84,45,54,48,32,27,29,38,32,43,34,51,75,38,71,45,23,46,25,27,44,58,80,29,78,46,95,51,46,12,30,33,54,58,96,63,32,34,34,46,72,39,88,84,46,21,22,36,59,45,60,46,76,37,54,77,69,89,80,89,84,85,88,83,89,83,87,82,86,75,94,64,71,45,81,44,81,47,75,50,62,45,96,90,38,81,88,49,66,46,78,46,79,46,78,43,74,78,58,51,36,74,44,79,49,72,48,62,77,57,86,62,52,53,44,44,42,30,39,39,38,38,36,27,68,54,73,83,47,38,36,37,41,40,42,93,93,47,74,51,75,47,69,63,81,38,54,80,37,44,57,32,36,57,65,70,93,77,57,66,78,90,59,54,40,84,44,90,51,60,49,33,32,43,35,42,65,31,34,28,68,39,69,45,35,39,39,30,38,39,34,34,24,38,82,53,74,33,57,38,32,42,33,37,38,33,56,70,68,40,79,98,52,55,36,43,56,37,48,65,71,45,52,44,49,47,82,70,60,73,42,78,46,77,78,46,75,46,77,46,49,58,40,80,40,76,46,72,48,94,59,70,41,83,40,54,52,47,21,26,37,29,42,38,20,85,48,34,37,51,23,28,41,66,65,74,79,44,92,69,44,23,28,36,46,56,96,54,36,36,43,60,72,42,91,86,47,25,37,35,64,42,38,27,40,30,39,80,54,66,31,33,44,35,78,44,83,46,78,46,79,51,89,68,58,97,85,48,57,64,48,80,46,59,46,33,43,31,36,61,87,75,73,47,72,49,75,49,76,43,82,45,54,48,36,74,56,59,58,52,53,52,50,52,55,57,61,73,74,109

Nearest PDB structures (foldseek):
  5hcd-assembly1_A  TM=2.999E-01  e=2.853E+00  Homo sapiens
  7ad7-assembly1_A  TM=2.198E-01  e=2.254E+00  Homo sapiens
  7q5z-assembly1_A  TM=9.407E-02  e=1.103E-01  Homo sapiens
  8coe-assembly1_A  TM=2.029E-01  e=3.445E+00  Homo sapiens

Secondary structure (DSSP, 8-state):
-TTSSTT--GGGEEEE--SEEEEGGG--SS-EEEEEEEEEESS-EEEEEEEEEEGGGTTSS-GGGG--SEEE--SEEEEEEEEEEE-SEEEEEEEEEEEEE-TTEEEEEEEEES--EEEETT-B-SS--EEEETTEEEESSSSSB--BSEEEEESS-------------SS-EEEEEEEEETTEEEEEEEEEEEE---EEEEEEEE-SSTT-SEEEEEEEEEES-TT-EEEEEETTEEEEEE--PEEEEEEE--GGG--GGG-B-----EEEEEGGG--SS-EEEEEEEEEE-SS--EEEEEEEEES-BTBS-HHHHHHHHTTB---EEEEEEEEEEE--SEEEEEEEEEEEEE-TT-EEEEEESS--BPEE--TT-SS--EEEETTEEEES-SSS--EESEEEEEEEEEEEEEEEEEEE-PPPTT-SEEEEEEEEEETTTTEEEEEEEEEE-THHHHHHHHHHHHTT-